Protein 2VSG (pdb70)

InterPro domains:
  IPR001812 Variant surface glycoprotein, N-terminal domain [PF00913] (21-378)
  IPR019609 Variant surface glycoprotein , C-terminal [PF10659] (412-513)

Organism: Trypanosoma brucei brucei (NCBI:txid5702)

Solvent-accessible surface area: 26767 Å² total; per-residue (Å²): 89,22,37,0,0,45,40,96,0,0,29,17,1,0,43,2,0,42,16,1,35,59,1,3,4,2,0,28,70,38,2,36,33,3,2,84,7,5,54,70,3,22,45,8,43,21,12,0,47,0,3,8,29,51,72,57,133,27,104,15,0,14,0,0,10,0,0,11,14,0,0,16,57,14,10,48,43,0,19,99,26,3,35,61,3,3,29,56,2,2,45,0,1,2,16,0,4,1,0,0,0,0,2,10,1,3,1,28,8,0,52,15,1,21,20,55,102,14,36,0,0,0,21,73,76,82,25,31,61,0,21,77,22,10,46,92,42,6,3,101,95,12,73,32,69,140,113,14,110,40,93,62,26,66,93,73,11,11,22,108,100,0,0,49,94,3,55,60,23,90,85,61,65,0,29,5,72,46,31,7,1,1,15,5,22,39,9,107,22,46,1,18,98,35,30,9,3,46,27,53,66,58,4,82,10,10,6,2,29,19,1,1,23,0,73,42,25,54,48,0,24,13,37,28,2,24,25,22,48,41,108,0,151,117,37,34,113,54,20,5,3,45,0,8,54,16,2,56,82,0,96,134,21,76,84,14,34,134,29,17,174,80,41,27,65,8,0,48,65,5,4,109,77,103,27,0,21,80,10,0,28,9,0,29,0,12,59,78,54,72,70,20,57,61,27,154,90,66,117,87,8,29,49,122,22,0,5,148,120,25,67,48,0,86,62,4,23,72,100,0,58,81,40,98,0,56,0,7,42,78,73,35,6,66,114,76,22,79,0,51,87,4,78,73,24,83,55,0,18,48,0,31,8,28,42,44,29,82,90,25,33,0,0,44,41,84,0,0,33,19,4,0,47,1,0,45,17,0,34,63,0,3,4,0,0,26,60,24,4,48,36,6,6,89,12,8,66,64,2,20,37,7,27,18,10,0,44,0,4,9,31,55,64,59,136,34,120,27,0,14,2,1,15,0,0,10,13,0,0,16,54,15,11,37,46,0,14,65,25,6,30,80,3,3,11,85,2,1,34,1,0,4,19,0,6,3,0,0,0,0,3,7,3,3,0,26,10,0,48,15,2,19,14,57,108,15,38,1,0,0,23,65,76,74,22,28,60,0,17,81,25,18,50,90,47,8,0,97,99,9,71,30,70,138,112,15,94,56,75,60,19,72,91,92,5,5,20,92,109,0,0,48,87,3,56,61,27,89,79,57,75,0,32,3,78,63,31,7,0,0,15,3,17,44,11,116,20,42,1,24,106,26,32,8,2,45,23,54,62,54,3,82,4,9,4,1,30,22,3,2,19,0,69,48,35,43,50,0,28,8,38,22,7,23,35,18,72,40,116,1,146,129,41,25,110,49,27,5,4,56,0,9,54,14,1,32,98,1,72,129,36,69,79,13,32,116,28,18,182,77,52,29,61,5,0,58,60,4,4,116,78,109,25,0,18,84,8,1,24,10,0,30,0,15,60,78,77,87,94,22,71,68,33,136,100,65,83,95,14,69,52,125,24,3,10,124,120,31,70,57,0,100,61,14,17,77,94,0,58,77,35,86,0,52,0,5,43,68,87,42,0,50,92,89,24,64,0,45,102,2,83,57,26,90,50,0,20,49,0,32,10,21,45,36,34,85

Sequence (716 aa):
THFGVKYELWQPECELTAELRKTAGVAKMKVNSDLNSFKTLELTKMKLLTFAAKFPESKEALTLRALEAALNTDLRALRDNIANGIDRAVRATAYASEAAGALFSGIQTLHDATDGTTYCLSASGQGSNGNAAMASQGCKPLALPELLTEDSYNTDVISDKGFPKISPLTNAQGQGKSGECGLFQAASGAQATNTGVQFSGGSRINLGLGAIVASAAQQPTRPDLSDFSGTARNQADTLYGKAHASITELLQLAQGPKPGQTEVETMKLLAQKTAALDSIKFQLAASTGKKTSDYKEDENLKTEYFGKTESNIEALWNKVKEEKVKGADPEDPSKESKISDLNTEEQLQRVLDYYAVATHFGVKYELWQPECELTAELRKTAGVAKMKVNSDLNSFKTLELTKMKLLTFAAKFPESKEALTLRALEAALNTDLRALRDNIANGIDRAVRATAYASEAAGALFSGIQTLHDATDGTTYCLSASGQGSNGNAAMASQGCKPLALPELLTEDSYNTDVISDKGFPKISPLTNAQGQGKSGECGLFQAASGAQATNTGVQFSGGSRINLGLGAIVASAAQQPTRPDLSDFSGTARNQADTLYGKAHASITELLQLAQGPKPGQTEVETMKLLAQKTAALDSIKFQLAASTGKKTSDYKEDENLKTEYFGKTESNIEALWNKVKEEKVKGADPEDPSKESKISDLNTEEQLQRVLDYYAVA

Structure (mmCIF, N/CA/C/O backbone):
data_2VSG
#
_entry.id   2VSG
#
_cell.length_a   55.100
_cell.length_b   98.800
_cell.length_c   172.900
_cell.angle_alpha   90.00
_cell.angle_beta   90.00
_cell.angle_gamma   90.00
#
_symmetry.space_group_name_H-M   'P 21 21 21'
#
loop_
_entity.id
_entity.type
_entity.pdbx_description
1 polymer 'VARIANT SURFACE GLYCOPROTEIN ILTAT 1.24'
2 water water
#
loop_
_atom_site.group_PDB
_atom_site.id
_atom_site.type_symbol
_atom_site.label_atom_id
_atom_site.label_alt_id
_atom_site.label_comp_id
_atom_site.label_asym_id
_atom_site.label_entity_id
_atom_site.label_seq_id
_atom_site.pdbx_PDB_ins_code
_atom_site.Cartn_x
_atom_site.Cartn_y
_atom_site.Cartn_z
_atom_site.occupancy
_atom_site.B_iso_or_equiv
_atom_site.auth_seq_id
_atom_site.auth_comp_id
_atom_site.auth_asym_id
_atom_site.auth_atom_id
_atom_site.pdbx_PDB_model_num
ATOM 1 N N . THR A 1 1 ? 20.381 42.289 69.713 1.00 55.76 1 THR A N 1
ATOM 2 C CA . THR A 1 1 ? 19.078 42.549 69.154 1.00 55.20 1 THR A CA 1
ATOM 3 C C . THR A 1 1 ? 19.466 43.280 67.860 1.00 55.54 1 THR A C 1
ATOM 4 O O . THR A 1 1 ? 20.668 43.432 67.574 1.00 55.27 1 THR A O 1
ATOM 8 N N . HIS A 1 2 ? 18.483 43.734 67.070 1.00 55.45 2 HIS A N 1
ATOM 9 C CA . HIS A 1 2 ? 18.732 44.536 65.878 1.00 55.24 2 HIS A CA 1
ATOM 10 C C . HIS A 1 2 ? 19.576 43.770 64.875 1.00 55.06 2 HIS A C 1
ATOM 11 O O . HIS A 1 2 ? 20.525 44.286 64.289 1.00 54.64 2 HIS A O 1
ATOM 18 N N . PHE A 1 3 ? 19.180 42.518 64.648 1.00 54.83 3 PHE A N 1
ATOM 19 C CA . PHE A 1 3 ? 19.943 41.596 63.822 1.00 54.15 3 PHE A CA 1
ATOM 20 C C . PHE A 1 3 ? 19.602 41.681 62.355 1.00 53.84 3 PHE A C 1
ATOM 21 O O . PHE A 1 3 ? 18.425 41.872 62.015 1.00 54.08 3 PHE A O 1
ATOM 29 N N . GLY A 1 4 ? 20.607 41.526 61.493 1.00 53.43 4 GLY A N 1
ATOM 30 C CA . GLY A 1 4 ? 20.366 41.247 60.084 1.00 52.16 4 GLY A CA 1
ATOM 31 C C . GLY A 1 4 ? 19.831 39.803 59.969 1.00 51.33 4 GLY A C 1
ATOM 32 O O . GLY A 1 4 ? 19.630 39.121 60.988 1.00 50.50 4 GLY A O 1
ATOM 33 N N . VAL A 1 5 ? 19.544 39.284 58.768 1.00 51.01 5 VAL A N 1
ATOM 34 C CA . VAL A 1 5 ? 19.089 37.904 58.614 1.00 50.44 5 VAL A CA 1
ATOM 35 C C . VAL A 1 5 ? 20.334 37.089 58.295 1.00 50.64 5 VAL A C 1
ATOM 36 O O . VAL A 1 5 ? 21.223 37.562 57.585 1.00 50.04 5 VAL A O 1
ATOM 40 N N . LYS A 1 6 ? 20.447 35.886 58.844 1.00 50.99 6 LYS A N 1
ATOM 41 C CA . LYS A 1 6 ? 21.669 35.118 58.744 1.00 51.90 6 LYS A CA 1
ATOM 42 C C . LYS A 1 6 ? 21.831 34.518 57.363 1.00 52.31 6 LYS A C 1
ATOM 43 O O . LYS A 1 6 ? 20.871 34.011 56.761 1.00 52.13 6 LYS A O 1
ATOM 49 N N . TYR A 1 7 ? 23.087 34.526 56.918 1.00 52.65 7 TYR A N 1
ATOM 50 C CA . TYR A 1 7 ? 23.525 33.963 55.656 1.00 53.01 7 TYR A CA 1
ATOM 51 C C . TYR A 1 7 ? 23.031 32.540 55.512 1.00 52.58 7 TYR A C 1
ATOM 52 O O . TYR A 1 7 ? 22.559 32.156 54.449 1.00 52.74 7 TYR A O 1
ATOM 61 N N . GLU A 1 8 ? 23.046 31.755 56.579 1.00 51.83 8 GLU A N 1
ATOM 62 C CA . GLU A 1 8 ? 22.556 30.399 56.487 1.00 51.41 8 GLU A CA 1
ATOM 63 C C . GLU A 1 8 ? 21.055 30.320 56.274 1.00 50.74 8 GLU A C 1
ATOM 64 O O . GLU A 1 8 ? 20.575 29.256 55.885 1.00 50.71 8 GLU A O 1
ATOM 70 N N . LEU A 1 9 ? 20.277 31.375 56.552 1.00 49.88 9 LEU A N 1
ATOM 71 C CA . LEU A 1 9 ? 18.878 31.340 56.134 1.00 49.17 9 LEU A CA 1
ATOM 72 C C . LEU A 1 9 ? 18.711 31.944 54.723 1.00 48.28 9 LEU A C 1
ATOM 73 O O . LEU A 1 9 ? 17.983 31.401 53.888 1.00 47.86 9 LEU A O 1
ATOM 78 N N . TRP A 1 10 ? 19.386 33.041 54.373 1.00 47.14 10 TRP A N 1
ATOM 79 C CA . TRP A 1 10 ? 19.122 33.623 53.080 1.00 46.63 10 TRP A CA 1
ATOM 80 C C . TRP A 1 10 ? 19.885 33.031 51.885 1.00 46.71 10 TRP A C 1
ATOM 81 O O . TRP A 1 10 ? 19.301 32.816 50.815 1.00 46.84 10 TRP A O 1
ATOM 92 N N . GLN A 1 11 ? 21.186 32.725 51.988 1.00 46.16 11 GLN A N 1
ATOM 93 C CA . GLN A 1 11 ? 21.956 32.214 50.863 1.00 45.09 11 GLN A CA 1
ATOM 94 C C . GLN A 1 11 ? 21.360 30.934 50.275 1.00 44.96 11 GLN A C 1
ATOM 95 O O . GLN A 1 11 ? 21.192 30.928 49.049 1.00 45.32 11 GLN A O 1
ATOM 101 N N . PRO A 1 12 ? 21.007 29.860 51.007 1.00 44.44 12 PRO A N 1
ATOM 102 C CA . PRO A 1 12 ? 20.395 28.652 50.467 1.00 44.22 12 PRO A CA 1
ATOM 103 C C . PRO A 1 12 ? 19.205 28.995 49.603 1.00 44.17 12 PRO A C 1
ATOM 104 O O . PRO A 1 12 ? 18.979 28.367 48.570 1.00 44.99 12 PRO A O 1
ATOM 108 N N . GLU A 1 13 ? 18.474 30.043 49.992 1.00 43.80 13 GLU A N 1
ATOM 109 C CA . GLU A 1 13 ? 17.319 30.497 49.240 1.00 42.91 13 GLU A CA 1
ATOM 110 C C . GLU A 1 13 ? 17.712 31.180 47.933 1.00 41.68 13 GLU A C 1
ATOM 111 O O . GLU A 1 13 ? 16.994 31.028 46.938 1.00 41.66 13 GLU A O 1
ATOM 117 N N . CYS A 1 14 ? 18.835 31.897 47.888 1.00 40.34 14 CYS A N 1
ATOM 118 C CA . CYS A 1 14 ? 19.290 32.495 46.648 1.00 39.44 14 CYS A CA 1
ATOM 119 C C . CYS A 1 14 ? 19.684 31.432 45.637 1.00 38.63 14 CYS A C 1
ATOM 120 O O . CYS A 1 14 ? 19.297 31.518 44.470 1.00 38.40 14 CYS A O 1
ATOM 123 N N . GLU A 1 15 ? 20.419 30.402 46.066 1.00 37.36 15 GLU A N 1
ATOM 124 C CA . GLU A 1 15 ? 20.794 29.310 45.188 1.00 35.89 15 GLU A CA 1
ATOM 125 C C . GLU A 1 15 ? 19.563 28.532 44.772 1.00 34.20 15 GLU A C 1
ATOM 126 O O . GLU A 1 15 ? 19.461 28.207 43.587 1.00 35.16 15 GLU A O 1
ATOM 132 N N . LEU A 1 16 ? 18.593 28.264 45.650 1.00 31.70 16 LEU A N 1
ATOM 133 C CA . LEU A 1 16 ? 17.370 27.615 45.199 1.00 29.98 16 LEU A CA 1
ATOM 134 C C . LEU A 1 16 ? 16.713 28.426 44.073 1.00 29.87 16 LEU A C 1
ATOM 135 O O . LEU A 1 16 ? 16.156 27.843 43.139 1.00 30.29 16 LEU A O 1
ATOM 140 N N . THR A 1 17 ? 16.822 29.758 44.084 1.00 29.17 17 THR A N 1
ATOM 141 C CA . THR A 1 17 ? 16.252 30.613 43.040 1.00 28.92 17 THR A CA 1
ATOM 142 C C . THR A 1 17 ? 16.877 30.352 41.653 1.00 28.81 17 THR A C 1
ATOM 143 O O . THR A 1 17 ? 16.197 30.049 40.660 1.00 27.35 17 THR A O 1
ATOM 147 N N . ALA A 1 18 ? 18.205 30.423 41.610 1.00 28.56 18 ALA A N 1
ATOM 148 C CA . ALA A 1 18 ? 18.962 30.147 40.420 1.00 28.42 18 ALA A CA 1
ATOM 149 C C . ALA A 1 18 ? 18.774 28.711 39.948 1.00 28.78 18 ALA A C 1
ATOM 150 O O . ALA A 1 18 ? 18.961 28.408 38.767 1.00 29.44 18 ALA A O 1
ATOM 152 N N . GLU A 1 19 ? 18.410 27.796 40.841 1.00 28.54 19 GLU A N 1
ATOM 153 C CA . GLU A 1 19 ? 18.187 26.432 40.420 1.00 28.34 19 GLU A CA 1
ATOM 154 C C . GLU A 1 19 ? 16.820 26.317 39.776 1.00 27.85 19 GLU A C 1
ATOM 155 O O . GLU A 1 19 ? 16.681 25.722 38.708 1.00 28.03 19 GLU A O 1
ATOM 161 N N . LEU A 1 20 ? 15.792 26.889 40.396 1.00 27.08 20 LEU A N 1
ATOM 162 C CA . LEU A 1 20 ? 14.449 26.860 39.865 1.00 26.21 20 LEU A CA 1
ATOM 163 C C . LEU A 1 20 ? 14.389 27.533 38.495 1.00 25.97 20 LEU A C 1
ATOM 164 O O . LEU A 1 20 ? 13.593 27.172 37.629 1.00 25.92 20 LEU A O 1
ATOM 169 N N . ARG A 1 21 ? 15.245 28.516 38.257 1.00 25.82 21 ARG A N 1
ATOM 170 C CA . ARG A 1 21 ? 15.301 29.210 36.988 1.00 26.01 21 ARG A CA 1
ATOM 171 C C . ARG A 1 21 ? 15.797 28.351 35.837 1.00 26.71 21 ARG A C 1
ATOM 172 O O . ARG A 1 21 ? 15.705 28.784 34.674 1.00 27.39 21 ARG A O 1
ATOM 180 N N . LYS A 1 22 ? 16.291 27.136 36.139 1.00 26.45 22 LYS A N 1
ATOM 181 C CA . LYS A 1 22 ? 16.701 26.195 35.110 1.00 25.14 22 LYS A CA 1
ATOM 182 C C . LYS A 1 22 ? 15.522 25.521 34.490 1.00 24.61 22 LYS A C 1
ATOM 183 O O . LYS A 1 22 ? 15.676 24.986 33.401 1.00 25.50 22 LYS A O 1
ATOM 189 N N . THR A 1 23 ? 14.344 25.585 35.085 1.00 24.35 23 THR A N 1
ATOM 190 C CA . THR A 1 23 ? 13.200 24.874 34.561 1.00 24.51 23 THR A CA 1
ATOM 191 C C . THR A 1 23 ? 12.923 25.228 33.111 1.00 25.28 23 THR A C 1
ATOM 192 O O . THR A 1 23 ? 12.642 24.326 32.332 1.00 26.34 23 THR A O 1
ATOM 196 N N . ALA A 1 24 ? 13.104 26.483 32.700 1.00 26.02 24 ALA A N 1
ATOM 197 C CA . ALA A 1 24 ? 12.894 26.888 31.317 1.00 26.37 24 ALA A CA 1
ATOM 198 C C . ALA A 1 24 ? 13.742 26.034 30.386 1.00 26.82 24 ALA A C 1
ATOM 199 O O . ALA A 1 24 ? 13.229 25.278 29.564 1.00 27.28 24 ALA A O 1
ATOM 201 N N . GLY A 1 25 ? 15.051 26.011 30.634 1.00 27.50 25 GLY A N 1
ATOM 202 C CA . GLY A 1 25 ? 16.013 25.321 29.779 1.00 27.16 25 GLY A CA 1
ATOM 203 C C . GLY A 1 25 ? 15.752 23.836 29.743 1.00 27.26 25 GLY A C 1
ATOM 204 O O . GLY A 1 25 ? 15.672 23.243 28.667 1.00 28.15 25 GLY A O 1
ATOM 205 N N . VAL A 1 26 ? 15.543 23.290 30.937 1.00 26.17 26 VAL A N 1
ATOM 206 C CA . VAL A 1 26 ? 15.278 21.889 31.139 1.00 25.28 26 VAL A CA 1
ATOM 207 C C . VAL A 1 26 ? 14.027 21.519 30.381 1.00 25.66 26 VAL A C 1
ATOM 208 O O . VAL A 1 26 ? 14.076 20.620 29.545 1.00 26.66 26 VAL A O 1
ATOM 212 N N . ALA A 1 27 ? 12.931 22.231 30.565 1.00 25.72 27 ALA A N 1
ATOM 213 C CA . ALA A 1 27 ? 11.677 21.874 29.923 1.00 26.81 27 ALA A CA 1
ATOM 214 C C . ALA A 1 27 ? 11.771 21.967 28.413 1.00 27.32 27 ALA A C 1
ATOM 215 O O . ALA A 1 27 ? 11.213 21.187 27.644 1.00 26.97 27 ALA A O 1
ATOM 217 N N . LYS A 1 28 ? 12.550 22.925 27.968 1.00 29.04 28 LYS A N 1
ATOM 218 C CA . LYS A 1 28 ? 12.738 23.121 26.564 1.00 30.42 28 LYS A CA 1
ATOM 219 C C . LYS A 1 28 ? 13.510 21.945 25.984 1.00 31.26 28 LYS A C 1
ATOM 220 O O . LYS A 1 28 ? 13.108 21.445 24.928 1.00 31.92 28 LYS A O 1
ATOM 226 N N . MET A 1 29 ? 14.552 21.422 26.647 1.00 31.54 29 MET A N 1
ATOM 227 C CA . MET A 1 29 ? 15.306 20.338 26.050 1.00 32.12 29 MET A CA 1
ATOM 228 C C . MET A 1 29 ? 14.503 19.053 26.037 1.00 31.27 29 MET A C 1
ATOM 229 O O . MET A 1 29 ? 14.651 18.232 25.130 1.00 31.74 29 MET A O 1
ATOM 234 N N . LYS A 1 30 ? 13.606 18.881 26.992 1.00 29.88 30 LYS A N 1
ATOM 235 C CA . LYS A 1 30 ? 12.776 17.713 26.984 1.00 28.36 30 LYS A CA 1
ATOM 236 C C . LYS A 1 30 ? 11.893 17.714 25.767 1.00 27.34 30 LYS A C 1
ATOM 237 O O . LYS A 1 30 ? 11.790 16.663 25.143 1.00 28.80 30 LYS A O 1
ATOM 243 N N . VAL A 1 31 ? 11.307 18.831 25.342 1.00 25.76 31 VAL A N 1
ATOM 244 C CA . VAL A 1 31 ? 10.443 18.783 24.160 1.00 23.54 31 VAL A CA 1
ATOM 245 C C . VAL A 1 31 ? 11.263 18.833 22.883 1.00 22.70 31 VAL A C 1
ATOM 246 O O . VAL A 1 31 ? 10.976 18.184 21.885 1.00 22.24 31 VAL A O 1
ATOM 250 N N . ASN A 1 32 ? 12.370 19.555 22.905 1.00 21.84 32 ASN A N 1
ATOM 251 C CA . ASN A 1 32 ? 13.201 19.680 21.739 1.00 21.15 32 ASN A CA 1
ATOM 252 C C . ASN A 1 32 ? 13.804 18.359 21.375 1.00 20.74 32 ASN A C 1
ATOM 253 O O . ASN A 1 32 ? 13.879 18.064 20.184 1.00 21.73 32 ASN A O 1
ATOM 258 N N . SER A 1 33 ? 14.148 17.492 22.334 1.00 19.47 33 SER A N 1
ATOM 259 C CA . SER A 1 33 ? 14.686 16.185 21.975 1.00 18.03 33 SER A CA 1
ATOM 260 C C . SER A 1 33 ? 13.696 15.350 21.184 1.00 16.78 33 SER A C 1
ATOM 261 O O . SER A 1 33 ? 14.041 14.760 20.152 1.00 16.64 33 SER A O 1
ATOM 264 N N . ASP A 1 34 ? 12.433 15.413 21.548 1.00 14.60 34 ASP A N 1
ATOM 265 C CA . ASP A 1 34 ? 11.458 14.736 20.750 1.00 14.43 34 ASP A CA 1
ATOM 266 C C . ASP A 1 34 ? 11.334 15.308 19.334 1.00 15.03 34 ASP A C 1
ATOM 267 O O . ASP A 1 34 ? 11.077 14.542 18.401 1.00 14.79 34 ASP A O 1
ATOM 272 N N . LEU A 1 35 ? 11.600 16.612 19.115 1.00 15.67 35 LEU A N 1
ATOM 273 C CA . LEU A 1 35 ? 11.410 17.221 17.799 1.00 15.77 35 LEU A CA 1
ATOM 274 C C . LEU A 1 35 ? 12.595 16.869 16.997 1.00 16.08 35 LEU A C 1
ATOM 275 O O . LEU A 1 35 ? 12.414 16.456 15.870 1.00 16.82 35 LEU A O 1
ATOM 280 N N . ASN A 1 36 ? 13.789 17.040 17.518 1.00 16.73 36 ASN A N 1
ATOM 281 C CA . ASN A 1 36 ? 14.962 16.550 16.831 1.00 18.31 36 ASN A CA 1
ATOM 282 C C . ASN A 1 36 ? 14.866 15.077 16.426 1.00 20.02 36 ASN A C 1
ATOM 283 O O . ASN A 1 36 ? 15.414 14.649 15.388 1.00 21.11 36 ASN A O 1
ATOM 288 N N . SER A 1 37 ? 14.138 14.266 17.196 1.00 20.78 37 SER A N 1
ATOM 289 C CA . SER A 1 37 ? 14.056 12.886 16.817 1.00 21.43 37 SER A CA 1
ATOM 290 C C . SER A 1 37 ? 13.159 12.846 15.602 1.00 21.29 37 SER A C 1
ATOM 291 O O . SER A 1 37 ? 13.588 12.317 14.581 1.00 21.27 37 SER A O 1
ATOM 294 N N . PHE A 1 38 ? 12.035 13.549 15.640 1.00 21.17 38 PHE A N 1
ATOM 295 C CA . PHE A 1 38 ? 11.084 13.578 14.542 1.00 22.31 38 PHE A CA 1
ATOM 296 C C . PHE A 1 38 ? 11.735 14.042 13.240 1.00 23.66 38 PHE A C 1
ATOM 297 O O . PHE A 1 38 ? 11.568 13.442 12.173 1.00 24.43 38 PHE A O 1
ATOM 305 N N . LYS A 1 39 ? 12.540 15.095 13.335 1.00 24.46 39 LYS A N 1
ATOM 306 C CA . LYS A 1 39 ? 13.316 15.588 12.225 1.00 24.29 39 LYS A CA 1
ATOM 307 C C . LYS A 1 39 ? 14.233 14.516 11.670 1.00 24.27 39 LYS A C 1
ATOM 308 O O . LYS A 1 39 ? 14.094 14.129 10.511 1.00 24.69 39 LYS A O 1
ATOM 314 N N . THR A 1 40 ? 15.132 13.964 12.454 1.00 24.25 40 THR A N 1
ATOM 315 C CA . THR A 1 40 ? 16.004 12.925 11.942 1.00 24.25 40 THR A CA 1
ATOM 316 C C . THR A 1 40 ? 15.264 11.721 11.370 1.00 23.67 40 THR A C 1
ATOM 317 O O . THR A 1 40 ? 15.668 11.170 10.351 1.00 24.48 40 THR A O 1
ATOM 321 N N . LEU A 1 41 ? 14.114 11.339 11.897 1.00 23.00 41 LEU A N 1
ATOM 322 C CA . LEU A 1 41 ? 13.481 10.138 11.419 1.00 22.41 41 LEU A CA 1
ATOM 323 C C . LEU A 1 41 ? 12.728 10.381 10.137 1.00 21.81 41 LEU A C 1
ATOM 324 O O . LEU A 1 41 ? 12.598 9.464 9.320 1.00 22.78 41 LEU A O 1
ATOM 329 N N . GLU A 1 42 ? 12.256 11.603 9.922 1.00 20.41 42 GLU A N 1
ATOM 330 C CA . GLU A 1 42 ? 11.517 11.898 8.708 1.00 18.82 42 GLU A CA 1
ATOM 331 C C . GLU A 1 42 ? 12.453 11.940 7.510 1.00 18.46 42 GLU A C 1
ATOM 332 O O . GLU A 1 42 ? 12.092 11.468 6.427 1.00 17.27 42 GLU A O 1
ATOM 338 N N . LEU A 1 43 ? 13.678 12.429 7.702 1.00 18.04 43 LEU A N 1
ATOM 339 C CA . LEU A 1 43 ? 14.627 12.359 6.640 1.00 19.51 43 LEU A CA 1
ATOM 340 C C . LEU A 1 43 ? 14.813 10.899 6.304 1.00 20.41 43 LEU A C 1
ATOM 341 O O . LEU A 1 43 ? 14.548 10.508 5.174 1.00 21.40 43 LEU A O 1
ATOM 346 N N . THR A 1 44 ? 15.179 10.065 7.276 1.00 21.64 44 THR A N 1
ATOM 347 C CA . THR A 1 44 ? 15.334 8.629 7.085 1.00 21.24 44 THR A CA 1
ATOM 348 C C . THR A 1 44 ? 14.113 7.929 6.473 1.00 21.41 44 THR A C 1
ATOM 349 O O . THR A 1 44 ? 14.299 6.989 5.702 1.00 21.01 44 THR A O 1
ATOM 353 N N . LYS A 1 45 ? 12.872 8.333 6.720 1.00 21.63 45 LYS A N 1
ATOM 354 C CA . LYS A 1 45 ? 11.737 7.692 6.065 1.00 23.47 45 LYS A CA 1
ATOM 355 C C . LYS A 1 45 ? 11.715 8.025 4.569 1.00 25.05 45 LYS A C 1
ATOM 356 O O . LYS A 1 45 ? 11.315 7.196 3.749 1.00 26.31 45 LYS A O 1
ATOM 362 N N . MET A 1 46 ? 12.111 9.249 4.193 1.00 26.10 46 MET A N 1
ATOM 363 C CA . MET A 1 46 ? 12.291 9.643 2.813 1.00 25.86 46 MET A CA 1
ATOM 364 C C . MET A 1 46 ? 13.350 8.731 2.235 1.00 25.52 46 MET A C 1
ATOM 365 O O . MET A 1 46 ? 13.099 8.035 1.255 1.00 26.48 46 MET A O 1
ATOM 370 N N . LYS A 1 47 ? 14.506 8.614 2.868 1.00 24.16 47 LYS A N 1
ATOM 371 C CA . LYS A 1 47 ? 15.536 7.770 2.307 1.00 24.57 47 LYS A CA 1
ATOM 372 C C . LYS A 1 47 ? 15.134 6.306 2.127 1.00 25.84 47 LYS A C 1
ATOM 373 O O . LYS A 1 47 ? 15.705 5.632 1.270 1.00 26.56 47 LYS A O 1
ATOM 379 N N . LEU A 1 48 ? 14.157 5.784 2.892 1.00 27.05 48 LEU A N 1
ATOM 380 C CA . LEU A 1 48 ? 13.765 4.385 2.757 1.00 27.76 48 LEU A CA 1
ATOM 381 C C . LEU A 1 48 ? 12.976 4.349 1.488 1.00 27.71 48 LEU A C 1
ATOM 382 O O . LEU A 1 48 ? 13.323 3.626 0.549 1.00 28.46 48 LEU A O 1
ATOM 387 N N . LEU A 1 49 ? 11.988 5.246 1.461 1.00 26.54 49 LEU A N 1
ATOM 388 C CA . LEU A 1 49 ? 11.021 5.303 0.395 1.00 25.70 49 LEU A CA 1
ATOM 389 C C . LEU A 1 49 ? 11.534 5.409 -1.035 1.00 25.20 49 LEU A C 1
ATOM 390 O O . LEU A 1 49 ? 10.849 4.949 -1.952 1.00 24.19 49 LEU A O 1
ATOM 395 N N . THR A 1 50 ? 12.733 5.934 -1.283 1.00 24.82 50 THR A N 1
ATOM 396 C CA . THR A 1 50 ? 13.184 6.105 -2.636 1.00 24.97 50 THR A CA 1
ATOM 397 C C . THR A 1 50 ? 13.525 4.756 -3.286 1.00 26.12 50 THR A C 1
ATOM 398 O O . THR A 1 50 ? 13.065 4.484 -4.412 1.00 25.65 50 THR A O 1
ATOM 402 N N . PHE A 1 51 ? 14.209 3.846 -2.560 1.00 26.80 51 PHE A N 1
ATOM 403 C CA . PHE A 1 51 ? 14.522 2.521 -3.088 1.00 27.05 51 PHE A CA 1
ATOM 404 C C . PHE A 1 51 ? 13.244 1.763 -3.341 1.00 26.60 51 PHE A C 1
ATOM 405 O O . PHE A 1 51 ? 13.085 1.065 -4.332 1.00 27.14 51 PHE A O 1
ATOM 413 N N . ALA A 1 52 ? 12.280 1.904 -2.469 1.00 26.23 52 ALA A N 1
ATOM 414 C CA . ALA A 1 52 ? 11.042 1.181 -2.640 1.00 25.98 52 ALA A CA 1
ATOM 415 C C . ALA A 1 52 ? 10.260 1.799 -3.765 1.00 25.38 52 ALA A C 1
ATOM 416 O O . ALA A 1 52 ? 9.374 1.166 -4.303 1.00 25.28 52 ALA A O 1
ATOM 418 N N . ALA A 1 53 ? 10.498 3.060 -4.078 1.00 25.89 53 ALA A N 1
ATOM 419 C CA . ALA A 1 53 ? 9.794 3.700 -5.172 1.00 26.31 53 ALA A CA 1
ATOM 420 C C . ALA A 1 53 ? 10.332 3.179 -6.508 1.00 26.39 53 ALA A C 1
ATOM 421 O O . ALA A 1 53 ? 9.592 2.976 -7.473 1.00 26.12 53 ALA A O 1
ATOM 423 N N . LYS A 1 54 ? 11.651 2.995 -6.539 1.00 25.99 54 LYS A N 1
ATOM 424 C CA . LYS A 1 54 ? 12.335 2.484 -7.695 1.00 26.63 54 LYS A CA 1
ATOM 425 C C . LYS A 1 54 ? 11.933 1.048 -7.999 1.00 27.30 54 LYS A C 1
ATOM 426 O O . LYS A 1 54 ? 11.403 0.761 -9.067 1.00 29.10 54 LYS A O 1
ATOM 432 N N . PHE A 1 55 ? 12.155 0.105 -7.097 1.00 27.31 55 PHE A N 1
ATOM 433 C CA . PHE A 1 55 ? 11.795 -1.279 -7.313 1.00 26.68 55 PHE A CA 1
ATOM 434 C C . PHE A 1 55 ? 10.551 -1.635 -6.503 1.00 26.59 55 PHE A C 1
ATOM 435 O O . PHE A 1 55 ? 10.642 -2.542 -5.674 1.00 26.40 55 PHE A O 1
ATOM 443 N N . PRO A 1 56 ? 9.344 -1.106 -6.736 1.00 27.09 56 PRO A N 1
ATOM 444 C CA . PRO A 1 56 ? 8.148 -1.373 -5.940 1.00 28.30 56 PRO A CA 1
ATOM 445 C C . PRO A 1 56 ? 7.631 -2.783 -5.787 1.00 30.39 56 PRO A C 1
ATOM 446 O O . PRO A 1 56 ? 6.488 -2.956 -5.347 1.00 30.62 56 PRO A O 1
ATOM 450 N N . GLU A 1 57 ? 8.408 -3.798 -6.143 1.00 32.71 57 GLU A N 1
ATOM 451 C CA . GLU A 1 57 ? 7.941 -5.157 -6.028 1.00 35.21 57 GLU A CA 1
ATOM 452 C C . GLU A 1 57 ? 9.051 -6.071 -5.552 1.00 35.76 57 GLU A C 1
ATOM 453 O O . GLU A 1 57 ? 8.909 -7.292 -5.633 1.00 36.84 57 GLU A O 1
ATOM 459 N N . SER A 1 58 ? 10.193 -5.542 -5.103 1.00 35.79 58 SER A N 1
ATOM 460 C CA . SER A 1 58 ? 11.230 -6.430 -4.628 1.00 36.12 58 SER A CA 1
ATOM 461 C C . SER A 1 58 ? 10.866 -7.026 -3.280 1.00 36.97 58 SER A C 1
ATOM 462 O O . SER A 1 58 ? 9.857 -6.632 -2.689 1.00 37.76 58 SER A O 1
ATOM 465 N N . LYS A 1 59 ? 11.651 -7.976 -2.747 1.00 37.97 59 LYS A N 1
ATOM 466 C CA . LYS A 1 59 ? 11.419 -8.392 -1.373 1.00 38.52 59 LYS A CA 1
ATOM 467 C C . LYS A 1 59 ? 11.850 -7.199 -0.549 1.00 37.97 59 LYS A C 1
ATOM 468 O O . LYS A 1 59 ? 11.171 -6.869 0.399 1.00 38.62 59 LYS A O 1
ATOM 474 N N . GLU A 1 60 ? 12.915 -6.499 -0.952 1.00 37.28 60 GLU A N 1
ATOM 475 C CA . GLU A 1 60 ? 13.365 -5.302 -0.282 1.00 37.57 60 GLU A CA 1
ATOM 476 C C . GLU A 1 60 ? 12.312 -4.221 -0.136 1.00 37.43 60 GLU A C 1
ATOM 477 O O . GLU A 1 60 ? 12.131 -3.690 0.956 1.00 37.56 60 GLU A O 1
ATOM 483 N N . ALA A 1 61 ? 11.596 -3.857 -1.196 1.00 36.76 61 ALA A N 1
ATOM 484 C CA . ALA A 1 61 ? 10.563 -2.846 -1.105 1.00 35.76 61 ALA A CA 1
ATOM 485 C C . ALA A 1 61 ? 9.524 -3.237 -0.069 1.00 35.20 61 ALA A C 1
ATOM 486 O O . ALA A 1 61 ? 8.988 -2.359 0.601 1.00 35.60 61 ALA A O 1
ATOM 488 N N . LEU A 1 62 ? 9.285 -4.541 0.105 1.00 34.97 62 LEU A N 1
ATOM 489 C CA . LEU A 1 62 ? 8.378 -5.060 1.127 1.00 34.29 62 LEU A CA 1
ATOM 490 C C . LEU A 1 62 ? 8.984 -4.816 2.519 1.00 33.49 62 LEU A C 1
ATOM 491 O O . LEU A 1 62 ? 8.356 -4.195 3.378 1.00 32.82 62 LEU A O 1
ATOM 496 N N . THR A 1 63 ? 10.234 -5.244 2.722 1.00 32.96 63 THR A N 1
ATOM 497 C CA . THR A 1 63 ? 11.009 -5.034 3.924 1.00 33.28 63 THR A CA 1
ATOM 498 C C . THR A 1 63 ? 11.045 -3.568 4.349 1.00 33.25 63 THR A C 1
ATOM 499 O O . THR A 1 63 ? 10.795 -3.245 5.520 1.00 34.40 63 THR A O 1
ATOM 503 N N . LEU A 1 64 ? 11.325 -2.657 3.410 1.00 32.56 64 LEU A N 1
ATOM 504 C CA . LEU A 1 64 ? 11.430 -1.223 3.676 1.00 30.79 64 LEU A CA 1
ATOM 505 C C . LEU A 1 64 ? 10.048 -0.635 3.898 1.00 30.61 64 LEU A C 1
ATOM 506 O O . LEU A 1 64 ? 9.878 0.235 4.751 1.00 30.63 64 LEU A O 1
ATOM 511 N N . ARG A 1 65 ? 9.010 -1.115 3.229 1.00 30.69 65 ARG A N 1
ATOM 512 C CA . ARG A 1 65 ? 7.681 -0.593 3.496 1.00 30.75 65 ARG A CA 1
ATOM 513 C C . ARG A 1 65 ? 7.276 -0.917 4.915 1.00 30.46 65 ARG A C 1
ATOM 514 O O . ARG A 1 65 ? 6.736 -0.050 5.606 1.00 31.45 65 ARG A O 1
ATOM 522 N N . ALA A 1 66 ? 7.568 -2.146 5.345 1.00 29.77 66 ALA A N 1
ATOM 523 C CA . ALA A 1 66 ? 7.361 -2.581 6.703 1.00 28.42 66 ALA A CA 1
ATOM 524 C C . ALA A 1 66 ? 8.139 -1.704 7.666 1.00 28.03 66 ALA A C 1
ATOM 525 O O . ALA A 1 66 ? 7.553 -1.122 8.584 1.00 28.02 66 ALA A O 1
ATOM 527 N N . LEU A 1 67 ? 9.443 -1.560 7.472 1.00 27.21 67 LEU A N 1
ATOM 528 C CA . LEU A 1 67 ? 10.230 -0.642 8.270 1.00 27.63 67 LEU A CA 1
ATOM 529 C C . LEU A 1 67 ? 9.648 0.780 8.341 1.00 28.35 67 LEU A C 1
ATOM 530 O O . LEU A 1 67 ? 9.663 1.418 9.394 1.00 29.49 67 LEU A O 1
ATOM 535 N N . GLU A 1 68 ? 9.029 1.324 7.297 1.00 28.74 68 GLU A N 1
ATOM 536 C CA . GLU A 1 68 ? 8.464 2.654 7.375 1.00 28.43 68 GLU A CA 1
ATOM 537 C C . GLU A 1 68 ? 7.176 2.599 8.203 1.00 28.52 68 GLU A C 1
ATOM 538 O O . GLU A 1 68 ? 6.827 3.575 8.868 1.00 29.03 68 GLU A O 1
ATOM 544 N N . ALA A 1 69 ? 6.462 1.471 8.266 1.00 27.79 69 ALA A N 1
ATOM 545 C CA . ALA A 1 69 ? 5.251 1.381 9.069 1.00 27.67 69 ALA A CA 1
ATOM 546 C C . ALA A 1 69 ? 5.566 1.290 10.572 1.00 27.81 69 ALA A C 1
ATOM 547 O O . ALA A 1 69 ? 4.804 1.737 11.449 1.00 27.97 69 ALA A O 1
ATOM 549 N N . ALA A 1 70 ? 6.698 0.685 10.905 1.00 27.18 70 ALA A N 1
ATOM 550 C CA . ALA A 1 70 ? 7.186 0.701 12.261 1.00 26.61 70 ALA A CA 1
ATOM 551 C C . ALA A 1 70 ? 7.529 2.162 12.533 1.00 26.52 70 ALA A C 1
ATOM 552 O O . ALA A 1 70 ? 6.925 2.780 13.399 1.00 27.66 70 ALA A O 1
ATOM 554 N N . LEU A 1 71 ? 8.339 2.802 11.674 1.00 25.50 71 LEU A N 1
ATOM 555 C CA . LEU A 1 71 ? 8.792 4.188 11.837 1.00 23.46 71 LEU A CA 1
ATOM 556 C C . LEU A 1 71 ? 7.652 5.190 11.876 1.00 22.02 71 LEU A C 1
ATOM 557 O O . LEU A 1 71 ? 7.721 6.242 12.506 1.00 22.12 71 LEU A O 1
ATOM 562 N N . ASN A 1 72 ? 6.545 4.863 11.266 1.00 20.93 72 ASN A N 1
ATOM 563 C CA . ASN A 1 72 ? 5.430 5.767 11.279 1.00 20.25 72 ASN A CA 1
ATOM 564 C C . ASN A 1 72 ? 4.699 5.756 12.575 1.00 19.61 72 ASN A C 1
ATOM 565 O O . ASN A 1 72 ? 4.144 6.815 12.880 1.00 20.40 72 ASN A O 1
ATOM 570 N N . THR A 1 73 ? 4.622 4.617 13.307 1.00 18.50 73 THR A N 1
ATOM 571 C CA . THR A 1 73 ? 3.946 4.621 14.605 1.00 16.73 73 THR A CA 1
ATOM 572 C C . THR A 1 73 ? 4.838 5.419 15.547 1.00 15.31 73 THR A C 1
ATOM 573 O O . THR A 1 73 ? 4.338 6.325 16.209 1.00 14.65 73 THR A O 1
ATOM 577 N N . ASP A 1 74 ? 6.151 5.204 15.492 1.00 13.72 74 ASP A N 1
ATOM 578 C CA . ASP A 1 74 ? 7.095 6.038 16.187 1.00 15.14 74 ASP A CA 1
ATOM 579 C C . ASP A 1 74 ? 6.889 7.537 16.024 1.00 16.75 74 ASP A C 1
ATOM 580 O O . ASP A 1 74 ? 6.761 8.234 17.025 1.00 17.53 74 ASP A O 1
ATOM 585 N N . LEU A 1 75 ? 6.848 8.104 14.814 1.00 17.95 75 LEU A N 1
ATOM 586 C CA . LEU A 1 75 ? 6.565 9.520 14.651 1.00 17.71 75 LEU A CA 1
ATOM 587 C C . LEU A 1 75 ? 5.206 9.869 15.241 1.00 18.29 75 LEU A C 1
ATOM 588 O O . LEU A 1 75 ? 5.076 10.969 15.776 1.00 19.33 75 LEU A O 1
ATOM 593 N N . ARG A 1 76 ? 4.193 8.999 15.255 1.00 18.46 76 ARG A N 1
ATOM 594 C CA . ARG A 1 76 ? 2.920 9.397 15.842 1.00 20.00 76 ARG A CA 1
ATOM 595 C C . ARG A 1 76 ? 3.098 9.462 17.379 1.00 20.32 76 ARG A C 1
ATOM 596 O O . ARG A 1 76 ? 2.590 10.360 18.064 1.00 19.87 76 ARG A O 1
ATOM 604 N N . ALA A 1 77 ? 3.937 8.570 17.919 1.00 19.85 77 ALA A N 1
ATOM 605 C CA . ALA A 1 77 ? 4.255 8.485 19.334 1.00 19.56 77 ALA A CA 1
ATOM 606 C C . ALA A 1 77 ? 5.008 9.727 19.756 1.00 19.57 77 ALA A C 1
ATOM 607 O O . ALA A 1 77 ? 4.733 10.290 20.825 1.00 21.08 77 ALA A O 1
ATOM 609 N N . LEU A 1 78 ? 5.952 10.143 18.925 1.00 18.33 78 LEU A N 1
ATOM 610 C CA . LEU A 1 78 ? 6.724 11.344 19.101 1.00 17.43 78 LEU A CA 1
ATOM 611 C C . LEU A 1 78 ? 5.762 12.530 19.059 1.00 17.50 78 LEU A C 1
ATOM 612 O O . LEU A 1 78 ? 5.859 13.456 19.849 1.00 17.63 78 LEU A O 1
ATOM 617 N N . ARG A 1 79 ? 4.713 12.522 18.257 1.00 17.92 79 ARG A N 1
ATOM 618 C CA . ARG A 1 79 ? 3.827 13.663 18.217 1.00 18.36 79 ARG A CA 1
ATOM 619 C C . ARG A 1 79 ? 2.978 13.741 19.458 1.00 19.14 79 ARG A C 1
ATOM 620 O O . ARG A 1 79 ? 2.585 14.825 19.902 1.00 19.99 79 ARG A O 1
ATOM 628 N N . ASP A 1 80 ? 2.660 12.577 20.013 1.00 20.28 80 ASP A N 1
ATOM 629 C CA . ASP A 1 80 ? 1.898 12.480 21.239 1.00 19.53 80 ASP A CA 1
ATOM 630 C C . ASP A 1 80 ? 2.762 13.033 22.357 1.00 18.86 80 ASP A C 1
ATOM 631 O O . ASP A 1 80 ? 2.327 13.896 23.123 1.00 18.65 80 ASP A O 1
ATOM 636 N N . ASN A 1 81 ? 4.042 12.666 22.367 1.00 17.60 81 ASN A N 1
ATOM 637 C CA . ASN A 1 81 ? 4.905 13.065 23.438 1.00 17.83 81 ASN A CA 1
ATOM 638 C C . ASN A 1 81 ? 5.240 14.530 23.430 1.00 18.63 81 ASN A C 1
ATOM 639 O O . ASN A 1 81 ? 5.346 15.121 24.498 1.00 20.13 81 ASN A O 1
ATOM 644 N N . ILE A 1 82 ? 5.377 15.166 22.271 1.00 18.89 82 ILE A N 1
ATOM 645 C CA . ILE A 1 82 ? 5.636 16.597 22.161 1.00 17.86 82 ILE A CA 1
ATOM 646 C C . ILE A 1 82 ? 4.432 17.317 22.706 1.00 17.30 82 ILE A C 1
ATOM 647 O O . ILE A 1 82 ? 4.602 18.214 23.520 1.00 16.58 82 ILE A O 1
ATOM 652 N N . ALA A 1 83 ? 3.223 16.908 22.347 1.00 17.42 83 ALA A N 1
ATOM 653 C CA . ALA A 1 83 ? 2.036 17.614 22.798 1.00 19.46 83 ALA A CA 1
ATOM 654 C C . ALA A 1 83 ? 1.937 17.585 24.324 1.00 21.37 83 ALA A C 1
ATOM 655 O O . ALA A 1 83 ? 1.610 18.561 25.025 1.00 21.47 83 ALA A O 1
ATOM 657 N N . ASN A 1 84 ? 2.349 16.432 24.834 1.00 23.31 84 ASN A N 1
ATOM 658 C CA . ASN A 1 84 ? 2.310 16.153 26.244 1.00 24.10 84 ASN A CA 1
ATOM 659 C C . ASN A 1 84 ? 3.462 16.873 26.932 1.00 23.51 84 ASN A C 1
ATOM 660 O O . ASN A 1 84 ? 3.368 17.256 28.089 1.00 23.92 84 ASN A O 1
ATOM 665 N N . GLY A 1 85 ? 4.548 17.100 26.234 1.00 22.83 85 GLY A N 1
ATOM 666 C CA . GLY A 1 85 ? 5.667 17.811 26.763 1.00 23.48 85 GLY A CA 1
ATOM 667 C C . GLY A 1 85 ? 5.276 19.264 26.892 1.00 24.73 85 GLY A C 1
ATOM 668 O O . GLY A 1 85 ? 5.483 19.818 27.965 1.00 25.16 85 GLY A O 1
ATOM 669 N N . ILE A 1 86 ? 4.653 19.887 25.872 1.00 25.40 86 ILE A N 1
ATOM 670 C CA . ILE A 1 86 ? 4.289 21.300 25.931 1.00 25.09 86 ILE A CA 1
ATOM 671 C C . ILE A 1 86 ? 3.557 21.588 27.227 1.00 24.29 86 ILE A C 1
ATOM 672 O O . ILE A 1 86 ? 4.011 22.432 28.004 1.00 24.50 86 ILE A O 1
ATOM 677 N N . ASP A 1 87 ? 2.523 20.790 27.513 1.00 23.08 87 ASP A N 1
ATOM 678 C CA . ASP A 1 87 ? 1.747 20.975 28.718 1.00 22.22 87 ASP A CA 1
ATOM 679 C C . ASP A 1 87 ? 2.587 20.838 30.002 1.00 21.27 87 ASP A C 1
ATOM 680 O O . ASP A 1 87 ? 2.529 21.702 30.870 1.00 20.64 87 ASP A O 1
ATOM 685 N N . ARG A 1 88 ? 3.392 19.804 30.149 1.00 20.18 88 ARG A N 1
ATOM 686 C CA . ARG A 1 88 ? 4.229 19.679 31.311 1.00 20.03 88 ARG A CA 1
ATOM 687 C C . ARG A 1 88 ? 5.287 20.777 31.347 1.00 20.36 88 ARG A C 1
ATOM 688 O O . ARG A 1 88 ? 5.719 21.184 32.436 1.00 21.53 88 ARG A O 1
ATOM 696 N N . ALA A 1 89 ? 5.739 21.300 30.206 1.00 20.17 89 ALA A N 1
ATOM 697 C CA . ALA A 1 89 ? 6.880 22.209 30.176 1.00 20.12 89 ALA A CA 1
ATOM 698 C C . ALA A 1 89 ? 6.464 23.595 30.612 1.00 20.05 89 ALA A C 1
ATOM 699 O O . ALA A 1 89 ? 7.209 24.339 31.255 1.00 19.97 89 ALA A O 1
ATOM 701 N N . VAL A 1 90 ? 5.226 23.931 30.319 1.00 20.32 90 VAL A N 1
ATOM 702 C CA . VAL A 1 90 ? 4.736 25.235 30.645 1.00 21.28 90 VAL A CA 1
ATOM 703 C C . VAL A 1 90 ? 4.275 25.272 32.097 1.00 21.91 90 VAL A C 1
ATOM 704 O O . VAL A 1 90 ? 4.770 26.145 32.817 1.00 23.70 90 VAL A O 1
ATOM 708 N N . ARG A 1 91 ? 3.420 24.361 32.597 1.00 21.14 91 ARG A N 1
ATOM 709 C CA . ARG A 1 91 ? 3.095 24.298 34.024 1.00 19.82 91 ARG A CA 1
ATOM 710 C C . ARG A 1 91 ? 4.333 24.245 34.918 1.00 19.82 91 ARG A C 1
ATOM 711 O O . ARG A 1 91 ? 4.397 25.021 35.870 1.00 20.76 91 ARG A O 1
ATOM 719 N N . ALA A 1 92 ? 5.358 23.430 34.655 1.00 19.27 92 ALA A N 1
ATOM 720 C CA . ALA A 1 92 ? 6.524 23.441 35.531 1.00 19.47 92 ALA A CA 1
ATOM 721 C C . ALA A 1 92 ? 7.258 24.753 35.433 1.00 20.32 92 ALA A C 1
ATOM 722 O O . ALA A 1 92 ? 7.758 25.177 36.472 1.00 21.43 92 ALA A O 1
ATOM 724 N N . THR A 1 93 ? 7.374 25.429 34.262 1.00 20.52 93 THR A N 1
ATOM 725 C CA . THR A 1 93 ? 7.973 26.771 34.249 1.00 19.42 93 THR A CA 1
ATOM 726 C C . THR A 1 93 ? 7.073 27.779 35.011 1.00 18.73 93 THR A C 1
ATOM 727 O O . THR A 1 93 ? 7.562 28.604 35.799 1.00 17.57 93 THR A O 1
ATOM 731 N N . ALA A 1 94 ? 5.742 27.676 34.897 1.00 17.44 94 ALA A N 1
ATOM 732 C CA . ALA A 1 94 ? 4.856 28.565 35.622 1.00 17.35 94 ALA A CA 1
ATOM 733 C C . ALA A 1 94 ? 5.128 28.444 37.134 1.00 18.11 94 ALA A C 1
ATOM 734 O O . ALA A 1 94 ? 5.662 29.380 37.742 1.00 19.15 94 ALA A O 1
ATOM 736 N N . TYR A 1 95 ? 4.919 27.263 37.747 1.00 17.58 95 TYR A N 1
ATOM 737 C CA . TYR A 1 95 ? 5.222 27.052 39.153 1.00 16.20 95 TYR A CA 1
ATOM 738 C C . TYR A 1 95 ? 6.663 27.316 39.519 1.00 16.16 95 TYR A C 1
ATOM 739 O O . TYR A 1 95 ? 6.885 28.149 40.403 1.00 17.64 95 TYR A O 1
ATOM 748 N N . ALA A 1 96 ? 7.670 26.712 38.897 1.00 14.88 96 ALA A N 1
ATOM 749 C CA . ALA A 1 96 ? 9.012 26.988 39.352 1.00 14.36 96 ALA A CA 1
ATOM 750 C C . ALA A 1 96 ? 9.367 28.469 39.242 1.00 14.85 96 ALA A C 1
ATOM 751 O O . ALA A 1 96 ? 10.311 28.933 39.877 1.00 16.26 96 ALA A O 1
ATOM 753 N N . SER A 1 97 ? 8.616 29.295 38.507 1.00 15.53 97 SER A N 1
ATOM 754 C CA . SER A 1 97 ? 8.969 30.700 38.361 1.00 15.10 97 SER A CA 1
ATOM 755 C C . SER A 1 97 ? 8.250 31.605 39.341 1.00 14.41 97 SER A C 1
ATOM 756 O O . SER A 1 97 ? 8.891 32.530 39.819 1.00 14.51 97 SER A O 1
ATOM 759 N N . GLU A 1 98 ? 6.955 31.432 39.621 1.00 14.25 98 GLU A N 1
ATOM 760 C CA . GLU A 1 98 ? 6.318 32.067 40.757 1.00 14.54 98 GLU A CA 1
ATOM 761 C C . GLU A 1 98 ? 7.216 31.852 42.008 1.00 15.64 98 GLU A C 1
ATOM 762 O O . GLU A 1 98 ? 7.570 32.776 42.730 1.00 16.21 98 GLU A O 1
ATOM 768 N N . ALA A 1 99 ? 7.747 30.648 42.230 1.00 16.98 99 ALA A N 1
ATOM 769 C CA . ALA A 1 99 ? 8.651 30.389 43.342 1.00 17.72 99 ALA A CA 1
ATOM 770 C C . ALA A 1 99 ? 9.947 31.167 43.235 1.00 17.89 99 ALA A C 1
ATOM 771 O O . ALA A 1 99 ? 10.358 31.783 44.198 1.00 18.94 99 ALA A O 1
ATOM 773 N N . ALA A 1 100 ? 10.644 31.201 42.111 1.00 19.11 100 ALA A N 1
ATOM 774 C CA . ALA A 1 100 ? 11.885 31.974 42.011 1.00 19.11 100 ALA A CA 1
ATOM 775 C C . ALA A 1 100 ? 11.620 33.460 42.150 1.00 19.16 100 ALA A C 1
ATOM 776 O O . ALA A 1 100 ? 12.395 34.171 42.758 1.00 19.97 100 ALA A O 1
ATOM 778 N N . GLY A 1 101 ? 10.515 33.947 41.615 1.00 19.14 101 GLY A N 1
ATOM 779 C CA . GLY A 1 101 ? 10.149 35.337 41.699 1.00 19.72 101 GLY A CA 1
ATOM 780 C C . GLY A 1 101 ? 9.885 35.724 43.143 1.00 19.97 101 GLY A C 1
ATOM 781 O O . GLY A 1 101 ? 10.405 36.731 43.626 1.00 20.18 101 GLY A O 1
ATOM 782 N N . ALA A 1 102 ? 9.098 34.915 43.845 1.00 19.52 102 ALA A N 1
ATOM 783 C CA . ALA A 1 102 ? 8.802 35.157 45.240 1.00 19.65 102 ALA A CA 1
ATOM 78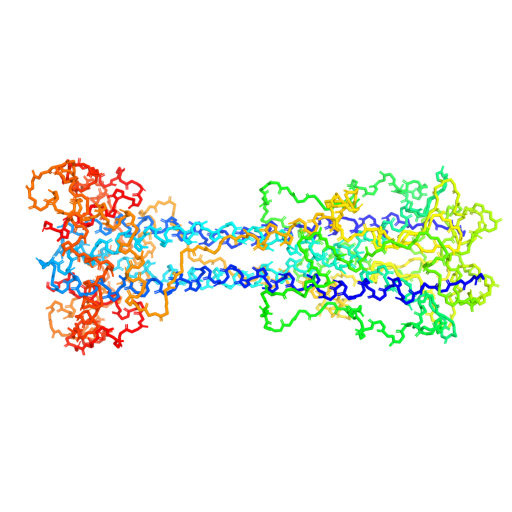4 C C . ALA A 1 102 ? 10.063 35.069 46.107 1.00 19.82 102 ALA A C 1
ATOM 785 O O . ALA A 1 102 ? 10.241 35.856 47.037 1.00 20.44 102 ALA A O 1
ATOM 787 N N . LEU A 1 103 ? 11.022 34.222 45.771 1.00 19.89 103 LEU A N 1
ATOM 788 C CA . LEU A 1 103 ? 12.167 34.077 46.609 1.00 20.62 103 LEU A CA 1
ATOM 789 C C . LEU A 1 103 ? 13.007 35.291 46.429 1.00 21.06 103 LEU A C 1
ATOM 790 O O . LEU A 1 103 ? 13.277 35.955 47.418 1.00 22.54 103 LEU A O 1
ATOM 795 N N . PHE A 1 104 ? 13.367 35.668 45.216 1.00 21.75 104 PHE A N 1
ATOM 796 C CA . PHE A 1 104 ? 14.196 36.837 45.019 1.00 21.75 104 PHE A CA 1
ATOM 797 C C . PHE A 1 104 ? 13.522 38.101 45.534 1.00 21.66 104 PHE A C 1
ATOM 798 O O . PHE A 1 104 ? 14.209 38.961 46.066 1.00 21.59 104 PHE A O 1
ATOM 806 N N . SER A 1 105 ? 12.208 38.223 45.397 1.00 21.55 105 SER A N 1
ATOM 807 C CA . SER A 1 105 ? 11.420 39.315 45.934 1.00 22.30 105 SER A CA 1
ATOM 808 C C . SER A 1 105 ? 11.681 39.616 47.414 1.00 23.17 105 SER A C 1
ATOM 809 O O . SER A 1 105 ? 12.139 40.715 47.777 1.00 23.64 105 SER A O 1
ATOM 812 N N . GLY A 1 106 ? 11.390 38.636 48.285 1.00 23.10 106 GLY A N 1
ATOM 813 C CA . GLY A 1 106 ? 11.587 38.760 49.704 1.00 21.85 106 GLY A CA 1
ATOM 814 C C . GLY A 1 106 ? 13.024 39.132 49.957 1.00 21.59 106 GLY A C 1
ATOM 815 O O . GLY A 1 106 ? 13.284 40.145 50.580 1.00 21.78 106 GLY A O 1
ATOM 816 N N . ILE A 1 107 ? 14.006 38.478 49.373 1.00 22.22 107 ILE A N 1
ATOM 817 C CA . ILE A 1 107 ? 15.359 38.808 49.767 1.00 23.18 107 ILE A CA 1
ATOM 818 C C . ILE A 1 107 ? 15.744 40.170 49.238 1.00 25.01 107 ILE A C 1
ATOM 819 O O . ILE A 1 107 ? 16.538 40.866 49.879 1.00 26.07 107 ILE A O 1
ATOM 824 N N . GLN A 1 108 ? 15.112 40.634 48.159 1.00 26.59 108 GLN A N 1
ATOM 825 C CA . GLN A 1 108 ? 15.369 41.961 47.616 1.00 27.80 108 GLN A CA 1
ATOM 826 C C . GLN A 1 108 ? 15.032 43.024 48.647 1.00 28.33 108 GLN A C 1
ATOM 827 O O . GLN A 1 108 ? 15.777 44.004 48.780 1.00 28.32 108 GLN A O 1
ATOM 833 N N . THR A 1 109 ? 13.900 42.806 49.335 1.00 28.36 109 THR A N 1
ATOM 834 C CA . THR A 1 109 ? 13.427 43.606 50.447 1.00 28.01 109 THR A CA 1
ATOM 835 C C . THR A 1 109 ? 14.495 43.703 51.537 1.00 28.43 109 THR A C 1
ATOM 836 O O . THR A 1 109 ? 14.876 44.810 51.913 1.00 29.20 109 THR A O 1
ATOM 840 N N . LEU A 1 110 ? 15.085 42.607 52.008 1.00 28.30 110 LEU A N 1
ATOM 841 C CA . LEU A 1 110 ? 16.117 42.694 53.026 1.00 28.83 110 LEU A CA 1
ATOM 842 C C . LEU A 1 110 ? 17.302 43.503 52.500 1.00 29.85 110 LEU A C 1
ATOM 843 O O . LEU A 1 110 ? 17.889 44.343 53.184 1.00 30.00 110 LEU A O 1
ATOM 848 N N . HIS A 1 111 ? 17.588 43.370 51.212 1.00 32.00 111 HIS A N 1
ATOM 849 C CA . HIS A 1 111 ? 18.672 44.090 50.540 1.00 33.06 111 HIS A CA 1
ATOM 850 C C . HIS A 1 111 ? 18.517 45.592 50.607 1.00 34.08 111 HIS A C 1
ATOM 851 O O . HIS A 1 111 ? 19.491 46.349 50.688 1.00 34.51 111 HIS A O 1
ATOM 858 N N . ASP A 1 112 ? 17.296 46.052 50.435 1.00 35.45 112 ASP A N 1
ATOM 859 C CA . ASP A 1 112 ? 17.082 47.475 50.375 1.00 36.94 112 ASP A CA 1
ATOM 860 C C . ASP A 1 112 ? 16.885 48.126 51.732 1.00 38.05 112 ASP A C 1
ATOM 861 O O . ASP A 1 112 ? 16.841 49.361 51.825 1.00 38.70 112 ASP A O 1
ATOM 866 N N . ALA A 1 113 ? 16.799 47.331 52.809 1.00 38.95 113 ALA A N 1
ATOM 867 C CA . ALA A 1 113 ? 16.757 47.881 54.149 1.00 39.71 113 ALA A CA 1
ATOM 868 C C . ALA A 1 113 ? 18.191 47.920 54.619 1.00 40.62 113 ALA A C 1
ATOM 869 O O . ALA A 1 113 ? 18.704 47.037 55.302 1.00 40.86 113 ALA A O 1
ATOM 871 N N . THR A 1 114 ? 18.882 48.904 54.099 1.00 42.27 114 THR A N 1
ATOM 872 C CA . THR A 1 114 ? 20.232 49.220 54.483 1.00 44.32 114 THR A CA 1
ATOM 873 C C . THR A 1 114 ? 20.221 50.745 54.588 1.00 45.70 114 THR A C 1
ATOM 874 O O . THR A 1 114 ? 19.187 51.372 54.389 1.00 46.24 114 THR A O 1
ATOM 878 N N . ASP A 1 115 ? 21.316 51.350 55.003 1.00 46.99 115 ASP A N 1
ATOM 879 C CA . ASP A 1 115 ? 21.476 52.799 55.072 1.00 47.83 115 ASP A CA 1
ATOM 880 C C . ASP A 1 115 ? 22.887 53.074 54.597 1.00 48.61 115 ASP A C 1
ATOM 881 O O . ASP A 1 115 ? 23.423 54.168 54.732 1.00 49.22 115 ASP A O 1
ATOM 886 N N . GLY A 1 116 ? 23.528 52.026 54.082 1.00 49.27 116 GLY A N 1
ATOM 887 C CA . GLY A 1 116 ? 24.902 52.122 53.675 1.00 50.19 116 GLY A CA 1
ATOM 888 C C . GLY A 1 116 ? 25.823 52.096 54.876 1.00 50.63 116 GLY A C 1
ATOM 889 O O . GLY A 1 116 ? 26.876 52.737 54.859 1.00 50.77 116 GLY A O 1
ATOM 890 N N . THR A 1 117 ? 25.441 51.390 55.944 1.00 50.98 117 THR A N 1
ATOM 891 C CA . THR A 1 117 ? 26.311 51.260 57.103 1.00 51.39 117 THR A CA 1
ATOM 892 C C . THR A 1 117 ? 25.977 49.937 57.761 1.00 51.43 117 THR A C 1
ATOM 893 O O . THR A 1 117 ? 26.867 49.121 58.010 1.00 52.13 117 THR A O 1
ATOM 897 N N . THR A 1 118 ? 24.717 49.727 58.121 1.00 50.92 118 THR A N 1
ATOM 898 C CA . THR A 1 118 ? 24.297 48.433 58.594 1.00 50.29 118 THR A CA 1
ATOM 899 C C . THR A 1 118 ? 23.433 47.770 57.531 1.00 49.49 118 THR A C 1
ATOM 900 O O . THR A 1 118 ? 23.027 48.436 56.564 1.00 49.19 118 THR A O 1
ATOM 904 N N . TYR A 1 119 ? 23.252 46.447 57.657 1.00 48.60 119 TYR A N 1
ATOM 905 C CA . TYR A 1 119 ? 22.562 45.627 56.674 1.00 47.15 119 TYR A CA 1
ATOM 906 C C . TYR A 1 119 ? 21.603 44.656 57.310 1.00 46.20 119 TYR A C 1
ATOM 907 O O . TYR A 1 119 ? 21.924 44.037 58.323 1.00 45.84 119 TYR A O 1
ATOM 916 N N . CYS A 1 120 ? 20.438 44.494 56.719 1.00 45.81 120 CYS A N 1
ATOM 917 C CA . CYS A 1 120 ? 19.478 43.509 57.150 1.00 45.80 120 CYS A CA 1
ATOM 918 C C . CYS A 1 120 ? 19.746 42.094 56.650 1.00 45.93 120 CYS A C 1
ATOM 919 O O . CYS A 1 120 ? 19.011 41.164 56.951 1.00 45.31 120 CYS A O 1
ATOM 922 N N . LEU A 1 121 ? 20.757 41.857 55.843 1.00 46.96 121 LEU A N 1
ATOM 923 C CA . LEU A 1 121 ? 21.183 40.507 55.506 1.00 48.34 121 LEU A CA 1
ATOM 924 C C . LEU A 1 121 ? 22.621 40.411 55.968 1.00 49.73 121 LEU A C 1
ATOM 925 O O . LEU A 1 121 ? 23.426 41.297 55.645 1.00 49.99 121 LEU A O 1
ATOM 930 N N . SER A 1 122 ? 22.981 39.363 56.674 1.00 51.30 122 SER A N 1
ATOM 931 C CA . SER A 1 122 ? 24.314 39.272 57.194 1.00 53.15 122 SER A CA 1
ATOM 932 C C . SER A 1 122 ? 25.189 38.498 56.230 1.00 54.36 122 SER A C 1
ATOM 933 O O . SER A 1 122 ? 24.713 37.692 55.417 1.00 54.78 122 SER A O 1
ATOM 936 N N . ALA A 1 123 ? 26.478 38.813 56.240 1.00 55.71 123 ALA A N 1
ATOM 937 C CA . ALA A 1 123 ? 27.426 38.087 55.422 1.00 57.02 123 ALA A CA 1
ATOM 938 C C . ALA A 1 123 ? 27.788 36.792 56.136 1.00 58.09 123 ALA A C 1
ATOM 939 O O . ALA A 1 123 ? 27.405 36.571 57.299 1.00 58.13 123 ALA A O 1
ATOM 941 N N . SER A 1 124 ? 28.529 35.916 55.463 1.00 59.34 124 SER A N 1
ATOM 942 C CA . SER A 1 124 ? 28.968 34.667 56.057 1.00 60.43 124 SER A CA 1
ATOM 943 C C . SER A 1 124 ? 29.835 34.931 57.280 1.00 61.04 124 SER A C 1
ATOM 944 O O . SER A 1 124 ? 30.635 35.878 57.283 1.00 60.96 124 SER A O 1
ATOM 947 N N . GLY A 1 125 ? 29.653 34.117 58.321 1.00 61.58 125 GLY A N 1
ATOM 948 C CA . GLY A 1 125 ? 30.419 34.283 59.554 1.00 62.35 125 GLY A CA 1
ATOM 949 C C . GLY A 1 125 ? 29.969 35.506 60.360 1.00 62.59 125 GLY A C 1
ATOM 950 O O . GLY A 1 125 ? 30.784 36.306 60.831 1.00 62.43 125 GLY A O 1
ATOM 951 N N . GLN A 1 126 ? 28.642 35.644 60.485 1.00 62.72 126 GLN A N 1
ATOM 952 C CA . GLN A 1 126 ? 27.976 36.727 61.183 1.00 62.92 126 GLN A CA 1
ATOM 953 C C . GLN A 1 126 ? 28.452 38.126 60.840 1.00 63.15 126 GLN A C 1
ATOM 954 O O . GLN A 1 126 ? 28.207 39.074 61.583 1.00 63.48 126 GLN A O 1
ATOM 960 N N . GLY A 1 127 ? 29.085 38.298 59.681 1.00 63.25 127 GLY A N 1
ATOM 961 C CA . GLY A 1 127 ? 29.542 39.601 59.255 1.00 62.71 127 GLY A CA 1
ATOM 962 C C . GLY A 1 127 ? 28.330 40.457 58.941 1.00 62.63 127 GLY A C 1
ATOM 963 O O . GLY A 1 127 ? 27.206 39.972 58.769 1.00 62.79 127 GLY A O 1
ATOM 964 N N . SER A 1 128 ? 28.576 41.746 58.802 1.00 62.41 128 SER A N 1
ATOM 965 C CA . SER A 1 128 ? 27.523 42.697 58.533 1.00 61.86 128 SER A CA 1
ATOM 966 C C . SER A 1 128 ? 26.983 42.631 57.105 1.00 61.23 128 SER A C 1
ATOM 967 O O . SER A 1 128 ? 25.794 42.429 56.860 1.00 60.61 128 SER A O 1
ATOM 970 N N . ASN A 1 129 ? 27.879 42.720 56.129 1.00 60.59 129 ASN A N 1
ATOM 971 C CA . ASN A 1 129 ? 27.468 42.933 54.753 1.00 60.25 129 ASN A CA 1
ATOM 972 C C . ASN A 1 129 ? 27.020 41.744 53.917 1.00 59.71 129 ASN A C 1
ATOM 973 O O . ASN A 1 129 ? 27.778 41.227 53.092 1.00 59.66 129 ASN A O 1
ATOM 978 N N . GLY A 1 130 ? 25.772 41.307 54.098 1.00 59.13 130 GLY A N 1
ATOM 979 C CA . GLY A 1 130 ? 25.205 40.237 53.286 1.00 57.91 130 GLY A CA 1
ATOM 980 C C . GLY A 1 130 ? 24.793 40.765 51.927 1.00 57.10 130 GLY A C 1
ATOM 981 O O . GLY A 1 130 ? 24.820 40.058 50.909 1.00 56.91 130 GLY A O 1
ATOM 982 N N . ASN A 1 131 ? 24.470 42.056 51.897 1.00 56.12 131 ASN A N 1
ATOM 983 C CA . ASN A 1 131 ? 24.074 42.753 50.679 1.00 55.25 131 ASN A CA 1
ATOM 984 C C . ASN A 1 131 ? 25.036 42.560 49.505 1.00 55.03 131 ASN A C 1
ATOM 985 O O . ASN A 1 131 ? 24.592 42.474 48.354 1.00 55.63 131 ASN A O 1
ATOM 990 N N . ALA A 1 132 ? 26.339 42.441 49.757 1.00 54.38 132 ALA A N 1
ATOM 991 C CA . ALA A 1 132 ? 27.306 42.314 48.682 1.00 53.93 132 ALA A CA 1
ATOM 992 C C . ALA A 1 132 ? 27.482 40.885 48.202 1.00 53.60 132 ALA A C 1
ATOM 993 O O . ALA A 1 132 ? 28.092 40.647 47.160 1.00 54.22 132 ALA A O 1
ATOM 995 N N . ALA A 1 133 ? 26.965 39.913 48.943 1.00 52.49 133 ALA A N 1
ATOM 996 C CA . ALA A 1 133 ? 27.116 38.519 48.582 1.00 51.81 133 ALA A CA 1
ATOM 997 C C . ALA A 1 133 ? 25.917 37.992 47.808 1.00 51.39 133 ALA A C 1
ATOM 998 O O . ALA A 1 133 ? 25.959 36.936 47.175 1.00 50.98 133 ALA A O 1
ATOM 1000 N N . MET A 1 134 ? 24.842 38.779 47.812 1.00 51.00 134 MET A N 1
ATOM 1001 C CA . MET A 1 134 ? 23.548 38.396 47.275 1.00 50.28 134 MET A CA 1
ATOM 1002 C C . MET A 1 134 ? 23.511 37.817 45.863 1.00 50.03 134 MET A C 1
ATOM 1003 O O . MET A 1 134 ? 23.115 36.657 45.698 1.00 50.12 134 MET A O 1
ATOM 1008 N N . ALA A 1 135 ? 23.922 38.570 44.836 1.00 49.89 135 ALA A N 1
ATOM 1009 C CA . ALA A 1 135 ? 23.845 38.090 43.459 1.00 49.81 135 ALA A CA 1
ATOM 1010 C C . ALA A 1 135 ? 24.702 36.870 43.201 1.00 49.77 135 ALA A C 1
ATOM 1011 O O . ALA A 1 135 ? 24.227 35.927 42.574 1.00 50.33 135 ALA A O 1
ATOM 1013 N N . SER A 1 136 ? 25.907 36.829 43.756 1.00 49.29 136 SER A N 1
ATOM 1014 C CA . SER A 1 136 ? 26.816 35.713 43.621 1.00 49.12 136 SER A CA 1
ATOM 1015 C C . SER A 1 136 ? 26.207 34.440 44.146 1.00 49.18 136 SER A C 1
ATOM 1016 O O . SER A 1 136 ? 26.606 33.335 43.777 1.00 49.93 136 SER A O 1
ATOM 1019 N N . GLN A 1 137 ? 25.222 34.564 45.022 1.00 48.99 137 GLN A N 1
ATOM 1020 C CA . GLN A 1 137 ? 24.592 33.384 45.562 1.00 49.21 137 GLN A CA 1
ATOM 1021 C C . GLN A 1 137 ? 23.369 32.973 44.772 1.00 48.66 137 GLN A C 1
ATOM 1022 O O . GLN A 1 137 ? 22.722 31.963 45.076 1.00 48.69 137 GLN A O 1
ATOM 1028 N N . GLY A 1 138 ? 23.021 33.785 43.784 1.00 47.92 138 GLY A N 1
ATOM 1029 C CA . GLY A 1 138 ? 21.910 33.493 42.908 1.00 47.21 138 GLY A CA 1
ATOM 1030 C C . GLY A 1 138 ? 20.810 34.543 42.945 1.00 46.29 138 GLY A C 1
ATOM 1031 O O . GLY A 1 138 ? 19.898 34.494 42.110 1.00 46.80 138 GLY A O 1
ATOM 1032 N N . CYS A 1 139 ? 20.814 35.501 43.872 1.00 44.66 139 CYS A N 1
ATOM 1033 C CA . CYS A 1 139 ? 19.726 36.448 43.870 1.00 43.20 139 CYS A CA 1
ATOM 1034 C C . CYS A 1 139 ? 20.109 37.627 42.995 1.00 43.14 139 CYS A C 1
ATOM 1035 O O . CYS A 1 139 ? 20.856 38.525 43.400 1.00 43.54 139 CYS A O 1
ATOM 1038 N N . LYS A 1 140 ? 19.692 37.574 41.733 1.00 42.26 140 LYS A N 1
ATOM 1039 C CA . LYS A 1 140 ? 19.898 38.663 40.789 1.00 41.41 140 LYS A CA 1
ATOM 1040 C C . LYS A 1 140 ? 18.722 38.671 39.819 1.00 40.52 140 LYS A C 1
ATOM 1041 O O . LYS A 1 140 ? 17.957 37.708 39.824 1.00 40.13 140 LYS A O 1
ATOM 1047 N N . PRO A 1 141 ? 18.437 39.730 39.052 1.00 40.02 141 PRO A N 1
ATOM 1048 C CA . PRO A 1 141 ? 17.316 39.783 38.126 1.00 40.16 141 PRO A CA 1
ATOM 1049 C C . PRO A 1 141 ? 17.394 38.744 37.017 1.00 40.17 141 PRO A C 1
ATOM 1050 O O . PRO A 1 141 ? 18.487 38.360 36.579 1.00 40.00 141 PRO A O 1
ATOM 1054 N N . LEU A 1 142 ? 16.215 38.328 36.537 1.00 40.18 142 LEU A N 1
ATOM 1055 C CA . LEU A 1 142 ? 16.109 37.289 35.521 1.00 40.42 142 LEU A CA 1
ATOM 1056 C C . LEU A 1 142 ? 16.580 37.778 34.175 1.00 41.00 142 LEU A C 1
ATOM 1057 O O . LEU A 1 142 ? 16.007 38.709 33.607 1.00 41.58 142 LEU A O 1
ATOM 1062 N N . ALA A 1 143 ? 17.661 37.188 33.718 1.00 41.62 143 ALA A N 1
ATOM 1063 C CA . ALA A 1 143 ? 18.140 37.486 32.403 1.00 42.82 143 ALA A CA 1
ATOM 1064 C C . ALA A 1 143 ? 18.309 36.138 31.726 1.00 43.76 143 ALA A C 1
ATOM 1065 O O . ALA A 1 143 ? 19.321 35.446 31.898 1.00 43.37 143 ALA A O 1
ATOM 1067 N N . LEU A 1 144 ? 17.252 35.681 31.045 1.00 45.21 144 LEU A N 1
ATOM 1068 C CA . LEU A 1 144 ? 17.313 34.408 30.327 1.00 46.89 144 LEU A CA 1
ATOM 1069 C C . LEU A 1 144 ? 18.304 34.542 29.176 1.00 48.78 144 LEU A C 1
ATOM 1070 O O . LEU A 1 144 ? 18.301 35.553 28.464 1.00 49.46 144 LEU A O 1
ATOM 1075 N N . PRO A 1 145 ? 19.214 33.582 29.018 1.00 50.46 145 PRO A N 1
ATOM 1076 C CA . PRO A 1 145 ? 20.227 33.616 27.997 1.00 51.81 145 PRO A CA 1
ATOM 1077 C C . PRO A 1 145 ? 19.699 33.314 26.612 1.00 53.78 145 PRO A C 1
ATOM 1078 O O . PRO A 1 145 ? 18.537 32.954 26.396 1.00 53.75 145 PRO A O 1
ATOM 1082 N N . GLU A 1 146 ? 20.611 33.489 25.666 1.00 56.32 146 GLU A N 1
ATOM 1083 C CA . GLU A 1 146 ? 20.421 33.027 24.312 1.00 58.60 146 GLU A CA 1
ATOM 1084 C C . GLU A 1 146 ? 20.784 31.553 24.456 1.00 59.63 146 GLU A C 1
ATOM 1085 O O . GLU A 1 146 ? 21.783 31.254 25.115 1.00 59.67 146 GLU A O 1
ATOM 1091 N N . LEU A 1 147 ? 19.990 30.635 23.900 1.00 61.16 147 LEU A N 1
ATOM 1092 C CA . LEU A 1 147 ? 20.211 29.192 24.053 1.00 62.34 147 LEU A CA 1
ATOM 1093 C C . LEU A 1 147 ? 20.054 28.731 25.492 1.00 62.79 147 LEU A C 1
ATOM 1094 O O . LEU A 1 147 ? 20.974 28.705 26.319 1.00 62.96 147 LEU A O 1
ATOM 1099 N N . LEU A 1 148 ? 18.823 28.364 25.810 1.00 63.42 148 LEU A N 1
ATOM 1100 C CA . LEU A 1 148 ? 18.527 27.767 27.092 1.00 64.19 148 LEU A CA 1
ATOM 1101 C C . LEU A 1 148 ? 19.177 26.380 27.031 1.00 65.14 148 LEU A C 1
ATOM 1102 O O . LEU A 1 148 ? 18.603 25.428 26.500 1.00 65.39 148 LEU A O 1
ATOM 1107 N N . THR A 1 149 ? 20.440 26.264 27.423 1.00 66.16 149 THR A N 1
ATOM 1108 C CA . THR A 1 149 ? 21.104 24.972 27.400 1.00 67.20 149 THR A CA 1
ATOM 1109 C C . THR A 1 149 ? 20.866 24.343 28.751 1.00 67.49 149 THR A C 1
ATOM 1110 O O . THR A 1 149 ? 21.478 24.816 29.716 1.00 68.30 149 THR A O 1
ATOM 1114 N N . GLU A 1 150 ? 19.973 23.363 28.902 1.00 67.28 150 GLU A N 1
ATOM 1115 C CA . GLU A 1 150 ? 19.885 22.744 30.206 1.00 67.07 150 GLU A CA 1
ATOM 1116 C C . GLU A 1 150 ? 19.224 21.400 30.186 1.00 66.69 150 GLU A C 1
ATOM 1117 O O . GLU A 1 150 ? 18.191 21.222 29.555 1.00 67.05 150 GLU A O 1
ATOM 1123 N N . ASP A 1 151 ? 19.884 20.450 30.832 1.00 65.92 151 ASP A N 1
ATOM 1124 C CA . ASP A 1 151 ? 19.297 19.145 31.112 1.00 65.19 151 ASP A CA 1
ATOM 1125 C C . ASP A 1 151 ? 19.536 18.832 32.568 1.00 63.66 151 ASP A C 1
ATOM 1126 O O . ASP A 1 151 ? 18.993 17.872 33.109 1.00 63.57 151 ASP A O 1
ATOM 1131 N N . SER A 1 152 ? 20.267 19.705 33.251 1.00 61.73 152 SER A N 1
ATOM 1132 C CA . SER A 1 152 ? 20.815 19.314 34.519 1.00 59.57 152 SER A CA 1
ATOM 1133 C C . SER A 1 152 ? 20.470 20.219 35.683 1.00 57.20 152 SER A C 1
ATOM 1134 O O . SER A 1 152 ? 21.067 21.281 35.873 1.00 56.78 152 SER A O 1
ATOM 1137 N N . TYR A 1 153 ? 19.419 19.843 36.409 1.00 54.10 153 TYR A N 1
ATOM 1138 C CA . TYR A 1 153 ? 19.190 20.446 37.709 1.00 51.32 153 TYR A CA 1
ATOM 1139 C C . TYR A 1 153 ? 20.209 19.809 38.647 1.00 51.48 153 TYR A C 1
ATOM 1140 O O . TYR A 1 153 ? 20.546 18.630 38.476 1.00 52.47 153 TYR A O 1
ATOM 1149 N N . ASN A 1 154 ? 20.754 20.517 39.631 1.00 51.06 154 ASN A N 1
ATOM 1150 C CA . ASN A 1 154 ? 21.562 19.854 40.642 1.00 50.43 154 ASN A CA 1
ATOM 1151 C C . ASN A 1 154 ? 20.622 19.187 41.652 1.00 50.18 154 ASN A C 1
ATOM 1152 O O . ASN A 1 154 ? 19.789 19.811 42.307 1.00 50.21 154 ASN A O 1
ATOM 1157 N N . THR A 1 155 ? 20.847 17.915 41.849 1.00 50.04 155 THR A N 1
ATOM 1158 C CA . THR A 1 155 ? 20.019 17.057 42.654 1.00 50.20 155 THR A CA 1
ATOM 1159 C C . THR A 1 155 ? 20.058 17.349 44.152 1.00 49.97 155 THR A C 1
ATOM 1160 O O . THR A 1 155 ? 19.060 17.164 44.858 1.00 49.09 155 THR A O 1
ATOM 1164 N N . ASP A 1 156 ? 21.184 17.804 44.702 1.00 50.17 156 ASP A N 1
ATOM 1165 C CA . ASP A 1 156 ? 21.186 18.132 46.121 1.00 50.41 156 ASP A CA 1
ATOM 1166 C C . ASP A 1 156 ? 20.537 19.492 46.378 1.00 49.81 156 ASP A C 1
ATOM 1167 O O . ASP A 1 156 ? 20.199 19.844 47.511 1.00 50.40 156 ASP A O 1
ATOM 1172 N N . VAL A 1 157 ? 20.350 20.282 45.326 1.00 48.46 157 VAL A N 1
ATOM 1173 C CA . VAL A 1 157 ? 19.643 21.523 45.470 1.00 47.08 157 VAL A CA 1
ATOM 1174 C C . VAL A 1 157 ? 18.163 21.233 45.179 1.00 46.89 157 VAL A C 1
ATOM 1175 O O . VAL A 1 157 ? 17.312 21.835 45.840 1.00 47.14 157 VAL A O 1
ATOM 1179 N N . ILE A 1 158 ? 17.803 20.315 44.255 1.00 46.44 158 ILE A N 1
ATOM 1180 C CA . ILE A 1 158 ? 16.404 19.920 43.988 1.00 46.01 158 ILE A CA 1
ATOM 1181 C C . ILE A 1 158 ? 16.336 18.391 43.850 1.00 45.88 158 ILE A C 1
ATOM 1182 O O . ILE A 1 158 ? 16.739 17.812 42.838 1.00 46.65 158 ILE A O 1
ATOM 1187 N N . SER A 1 159 ? 15.858 17.680 44.855 1.00 45.52 159 SER A N 1
ATOM 1188 C CA . SER A 1 159 ? 15.798 16.232 44.803 1.00 44.70 159 SER A CA 1
ATOM 1189 C C . SER A 1 159 ? 14.451 15.781 44.269 1.00 44.16 159 SER A C 1
ATOM 1190 O O . SER A 1 159 ? 13.560 16.582 43.979 1.00 44.24 159 SER A O 1
ATOM 1193 N N . ASP A 1 160 ? 14.263 14.469 44.245 1.00 43.40 160 ASP A N 1
ATOM 1194 C CA . ASP A 1 160 ? 12.997 13.821 43.934 1.00 43.29 160 ASP A CA 1
ATOM 1195 C C . ASP A 1 160 ? 12.034 13.929 45.109 1.00 42.82 160 ASP A C 1
ATOM 1196 O O . ASP A 1 160 ? 10.835 13.680 44.972 1.00 42.75 160 ASP A O 1
ATOM 1201 N N . LYS A 1 161 ? 12.550 14.283 46.297 1.00 42.38 161 LYS A N 1
ATOM 1202 C CA . LYS A 1 161 ? 11.741 14.429 47.494 1.00 41.41 161 LYS A CA 1
ATOM 1203 C C . LYS A 1 161 ? 11.396 15.874 47.850 1.00 40.38 161 LYS A C 1
ATOM 1204 O O . LYS A 1 161 ? 10.251 16.172 48.218 1.00 39.67 161 LYS A O 1
ATOM 1210 N N . GLY A 1 162 ? 12.305 16.825 47.637 1.00 39.42 162 GLY A N 1
ATOM 1211 C CA . GLY A 1 162 ? 12.039 18.224 47.916 1.00 38.54 162 GLY A CA 1
ATOM 1212 C C . GLY A 1 162 ? 13.275 19.059 47.642 1.00 38.61 162 GLY A C 1
ATOM 1213 O O . GLY A 1 162 ? 14.077 18.626 46.817 1.00 37.78 162 GLY A O 1
ATOM 1214 N N . PHE A 1 163 ? 13.454 20.221 48.296 1.00 38.62 163 PHE A N 1
ATOM 1215 C CA . PHE A 1 163 ? 14.611 21.082 48.076 1.00 39.10 163 PHE A CA 1
ATOM 1216 C C . PHE A 1 163 ? 15.541 20.927 49.292 1.00 40.38 163 PHE A C 1
ATOM 1217 O O . PHE A 1 163 ? 15.680 21.822 50.135 1.00 40.53 163 PHE A O 1
ATOM 1225 N N . PRO A 1 164 ? 16.308 19.818 49.318 1.00 41.43 164 PRO A N 1
ATOM 1226 C CA . PRO A 1 164 ? 17.225 19.399 50.395 1.00 41.59 164 PRO A CA 1
ATOM 1227 C C . PRO A 1 164 ? 17.835 20.433 51.345 1.00 41.67 164 PRO A C 1
ATOM 1228 O O . PRO A 1 164 ? 17.527 20.414 52.543 1.00 42.00 164 PRO A O 1
ATOM 1232 N N . LYS A 1 165 ? 18.684 21.330 50.840 1.00 41.09 165 LYS A N 1
ATOM 1233 C CA . LYS A 1 165 ? 19.368 22.282 51.677 1.00 40.79 165 LYS A CA 1
ATOM 1234 C C . LYS A 1 165 ? 18.451 23.231 52.418 1.00 41.16 165 LYS A C 1
ATOM 1235 O O . LYS A 1 165 ? 18.976 24.052 53.190 1.00 41.24 165 LYS A O 1
ATOM 1241 N N . ILE A 1 166 ? 17.116 23.241 52.221 1.00 41.06 166 ILE A N 1
ATOM 1242 C CA . ILE A 1 166 ? 16.396 24.174 53.054 1.00 41.01 166 ILE A CA 1
ATOM 1243 C C . ILE A 1 166 ? 15.570 23.482 54.140 1.00 41.01 166 ILE A C 1
ATOM 1244 O O . ILE A 1 166 ? 14.382 23.071 54.134 1.00 40.24 166 ILE A O 1
ATOM 1249 N N . SER A 1 167 ? 16.467 23.368 55.125 1.00 40.99 167 SER A N 1
ATOM 1250 C CA . SER A 1 167 ? 16.287 22.847 56.460 1.00 40.27 167 SER A CA 1
ATOM 1251 C C . SER A 1 167 ? 15.621 23.929 57.280 1.00 40.40 167 SER A C 1
ATOM 1252 O 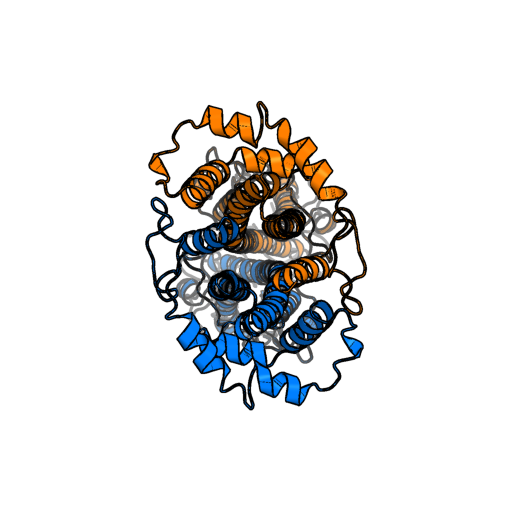O . SER A 1 167 ? 16.030 25.090 57.153 1.00 40.20 167 SER A O 1
ATOM 1255 N N . PRO A 1 168 ? 14.610 23.600 58.090 1.00 40.51 168 PRO A N 1
ATOM 1256 C CA . PRO A 1 168 ? 13.895 24.557 58.916 1.00 40.43 168 PRO A CA 1
ATOM 1257 C C . PRO A 1 168 ? 14.823 25.245 59.892 1.00 39.97 168 PRO A C 1
ATOM 1258 O O . PRO A 1 168 ? 15.841 24.674 60.300 1.00 39.34 168 PRO A O 1
ATOM 1262 N N . LEU A 1 169 ? 14.517 26.508 60.155 1.00 40.08 169 LEU A N 1
ATOM 1263 C CA . LEU A 1 169 ? 15.174 27.278 61.190 1.00 40.15 169 LEU A CA 1
ATOM 1264 C C . LEU A 1 169 ? 13.994 27.723 62.035 1.00 40.48 169 LEU A C 1
ATOM 1265 O O . LEU A 1 169 ? 12.969 28.126 61.479 1.00 40.49 169 LEU A O 1
ATOM 1270 N N . THR A 1 170 ? 14.058 27.555 63.355 1.00 41.16 170 THR A N 1
ATOM 1271 C CA . THR A 1 170 ? 12.875 27.727 64.187 1.00 42.16 170 THR A CA 1
ATOM 1272 C C . THR A 1 170 ? 12.742 28.864 65.176 1.00 42.18 170 THR A C 1
ATOM 1273 O O . THR A 1 170 ? 11.611 29.221 65.556 1.00 41.81 170 THR A O 1
ATOM 1277 N N . ASN A 1 171 ? 13.841 29.379 65.706 1.00 42.68 171 ASN A N 1
ATOM 1278 C CA . ASN A 1 171 ? 13.739 30.548 66.562 1.00 43.59 171 ASN A CA 1
ATOM 1279 C C . ASN A 1 171 ? 15.014 31.346 66.475 1.00 44.16 171 ASN A C 1
ATOM 1280 O O . ASN A 1 171 ? 15.138 32.197 65.587 1.00 44.46 171 ASN A O 1
ATOM 1285 N N . ALA A 1 172 ? 16.036 31.097 67.280 1.00 44.79 172 ALA A N 1
ATOM 1286 C CA . ALA A 1 172 ? 17.209 31.940 67.171 1.00 46.11 172 ALA A CA 1
ATOM 1287 C C . ALA A 1 172 ? 18.062 31.736 65.912 1.00 47.03 172 ALA A C 1
ATOM 1288 O O . ALA A 1 172 ? 18.864 32.626 65.597 1.00 47.64 172 ALA A O 1
ATOM 1290 N N . GLN A 1 173 ? 17.874 30.665 65.102 1.00 47.10 173 GLN A N 1
ATOM 1291 C CA . GLN A 1 173 ? 18.866 30.369 64.050 1.00 46.79 173 GLN A CA 1
ATOM 1292 C C . GLN A 1 173 ? 18.848 31.307 62.864 1.00 46.80 173 GLN A C 1
ATOM 1293 O O . GLN A 1 173 ? 19.802 31.282 62.087 1.00 46.65 173 GLN A O 1
ATOM 1299 N N . GLY A 1 174 ? 17.793 32.107 62.685 1.00 46.69 174 GLY A N 1
ATOM 1300 C CA . GLY A 1 174 ? 17.779 33.047 61.588 1.00 46.96 174 GLY A CA 1
ATOM 1301 C C . GLY A 1 174 ? 18.569 34.324 61.863 1.00 47.12 174 GLY A C 1
ATOM 1302 O O . GLY A 1 174 ? 18.895 35.079 60.937 1.00 47.00 174 GLY A O 1
ATOM 1303 N N . GLN A 1 175 ? 18.916 34.579 63.121 1.00 46.85 175 GLN A N 1
ATOM 1304 C CA . GLN A 1 175 ? 19.498 35.850 63.486 1.00 46.86 175 GLN A CA 1
ATOM 1305 C C . GLN A 1 175 ? 20.924 35.957 63.000 1.00 46.79 175 GLN A C 1
ATOM 1306 O O . GLN A 1 175 ? 21.731 35.050 63.224 1.00 46.93 175 GLN A O 1
ATOM 1312 N N . GLY A 1 176 ? 21.231 37.048 62.309 1.00 46.76 176 GLY A N 1
ATOM 1313 C CA . GLY A 1 176 ? 22.564 37.263 61.792 1.00 46.98 176 GLY A CA 1
ATOM 1314 C C . GLY A 1 176 ? 23.317 38.135 62.752 1.00 47.64 176 GLY A C 1
ATOM 1315 O O . GLY A 1 176 ? 23.304 37.934 63.970 1.00 48.15 176 GLY A O 1
ATOM 1316 N N . LYS A 1 177 ? 24.006 39.125 62.238 1.00 48.38 177 LYS A N 1
ATOM 1317 C CA . LYS A 1 177 ? 24.727 40.058 63.085 1.00 49.10 177 LYS A CA 1
ATOM 1318 C C . LYS A 1 177 ? 23.783 41.014 63.814 1.00 49.47 177 LYS A C 1
ATOM 1319 O O . LYS A 1 177 ? 22.870 41.598 63.214 1.00 49.36 177 LYS A O 1
ATOM 1325 N N . SER A 1 178 ? 23.946 41.125 65.134 1.00 49.70 178 SER A N 1
ATOM 1326 C CA . SER A 1 178 ? 23.216 42.113 65.904 1.00 49.12 178 SER A CA 1
ATOM 1327 C C . SER A 1 178 ? 23.740 43.506 65.629 1.00 48.77 178 SER A C 1
ATOM 1328 O O . SER A 1 178 ? 24.915 43.670 65.265 1.00 48.53 178 SER A O 1
ATOM 1331 N N . GLY A 1 179 ? 22.849 44.476 65.859 1.00 48.52 179 GLY A N 1
ATOM 1332 C CA . GLY A 1 179 ? 23.181 45.887 65.745 1.00 48.48 179 GLY A CA 1
ATOM 1333 C C . GLY A 1 179 ? 23.424 46.227 64.296 1.00 48.33 179 GLY A C 1
ATOM 1334 O O . GLY A 1 179 ? 24.464 46.771 63.915 1.00 48.36 179 GLY A O 1
ATOM 1335 N N . GLU A 1 180 ? 22.381 45.949 63.524 1.00 48.06 180 GLU A N 1
ATOM 1336 C CA . GLU A 1 180 ? 22.406 46.003 62.081 1.00 47.54 180 GLU A CA 1
ATOM 1337 C C . GLU A 1 180 ? 21.050 46.351 61.458 1.00 46.57 180 GLU A C 1
ATOM 1338 O O . GLU A 1 180 ? 20.960 47.199 60.570 1.00 45.83 180 GLU A O 1
ATOM 1344 N N . CYS A 1 181 ? 19.961 45.773 61.941 1.00 45.33 181 CYS A N 1
ATOM 1345 C CA . CYS A 1 181 ? 18.686 45.874 61.253 1.00 44.50 181 CYS A CA 1
ATOM 1346 C C . CYS A 1 181 ? 17.584 46.031 62.271 1.00 43.14 181 CYS A C 1
ATOM 1347 O O . CYS A 1 181 ? 17.531 45.258 63.233 1.00 42.35 181 CYS A O 1
ATOM 1350 N N . GLY A 1 182 ? 16.671 46.964 62.081 1.00 41.62 182 GLY A N 1
ATOM 1351 C CA . GLY A 1 182 ? 15.564 47.108 62.994 1.00 39.97 182 GLY A CA 1
ATOM 1352 C C . GLY A 1 182 ? 14.286 46.652 62.346 1.00 38.70 182 GLY A C 1
ATOM 1353 O O . GLY A 1 182 ? 13.246 47.252 62.555 1.00 38.64 182 GLY A O 1
ATOM 1354 N N . LEU A 1 183 ? 14.297 45.585 61.564 1.00 37.97 183 LEU A N 1
ATOM 1355 C CA . LEU A 1 183 ? 13.094 45.149 60.875 1.00 37.35 183 LEU A CA 1
ATOM 1356 C C . LEU A 1 183 ? 12.292 44.180 61.716 1.00 37.12 183 LEU A C 1
ATOM 1357 O O . LEU A 1 183 ? 11.063 44.194 61.760 1.00 37.07 183 LEU A O 1
ATOM 1362 N N . PHE A 1 184 ? 13.003 43.302 62.397 1.00 36.94 184 PHE A N 1
ATOM 1363 C CA . PHE A 1 184 ? 12.378 42.289 63.216 1.00 37.23 184 PHE A CA 1
ATOM 1364 C C . PHE A 1 184 ? 12.232 42.757 64.671 1.00 38.04 184 PHE A C 1
ATOM 1365 O O . PHE A 1 184 ? 11.765 42.017 65.548 1.00 37.25 184 PHE A O 1
ATOM 1373 N N . GLN A 1 185 ? 12.684 43.992 64.970 1.00 38.93 185 GLN A N 1
ATOM 1374 C CA . GLN A 1 185 ? 12.501 44.578 66.294 1.00 39.31 185 GLN A CA 1
ATOM 1375 C C . GLN A 1 185 ? 11.034 44.913 66.476 1.00 39.50 185 GLN A C 1
ATOM 1376 O O . GLN A 1 185 ? 10.431 45.471 65.552 1.00 40.20 185 GLN A O 1
ATOM 1382 N N . ALA A 1 186 ? 10.437 44.479 67.586 1.00 39.14 186 ALA A N 1
ATOM 1383 C CA . ALA A 1 186 ? 9.029 44.716 67.818 1.00 38.98 186 ALA A CA 1
ATOM 1384 C C . ALA A 1 186 ? 8.677 46.183 67.916 1.00 39.06 186 ALA A C 1
ATOM 1385 O O . ALA A 1 186 ? 9.475 47.014 68.363 1.00 39.33 186 ALA A O 1
ATOM 1387 N N . ALA A 1 187 ? 7.481 46.525 67.464 1.00 39.46 187 ALA A N 1
ATOM 1388 C CA . ALA A 1 187 ? 6.995 47.891 67.568 1.00 39.36 187 ALA A CA 1
ATOM 1389 C C . ALA A 1 187 ? 6.685 48.137 69.030 1.00 39.23 187 ALA A C 1
ATOM 1390 O O . ALA A 1 187 ? 6.244 47.210 69.732 1.00 39.28 187 ALA A O 1
ATOM 1392 N N . SER A 1 188 ? 6.844 49.375 69.507 1.00 38.59 188 SER A N 1
ATOM 1393 C CA . SER A 1 188 ? 6.628 49.647 70.919 1.00 37.50 188 SER A CA 1
ATOM 1394 C C . SER A 1 188 ? 5.176 49.745 71.325 1.00 36.32 188 SER A C 1
ATOM 1395 O O . SER A 1 188 ? 4.861 50.330 72.349 1.00 36.75 188 SER A O 1
ATOM 1398 N N . GLY A 1 189 ? 4.259 49.213 70.531 1.00 35.77 189 GLY A N 1
ATOM 1399 C CA . GLY A 1 189 ? 2.835 49.205 70.811 1.00 33.41 189 GLY A CA 1
ATOM 1400 C C . GLY A 1 189 ? 2.148 48.916 69.484 1.00 32.15 189 GLY A C 1
ATOM 1401 O O . GLY A 1 189 ? 2.823 48.721 68.461 1.00 31.93 189 GLY A O 1
ATOM 1402 N N . ALA A 1 190 ? 0.810 48.898 69.514 1.00 30.57 190 ALA A N 1
ATOM 1403 C CA . ALA A 1 190 ? -0.066 48.775 68.362 1.00 28.20 190 ALA A CA 1
ATOM 1404 C C . ALA A 1 190 ? 0.501 49.483 67.142 1.00 27.60 190 ALA A C 1
ATOM 1405 O O . ALA A 1 190 ? 0.907 50.656 67.238 1.00 27.99 190 ALA A O 1
ATOM 1407 N N . GLN A 1 191 ? 0.610 48.767 66.018 1.00 26.22 191 GLN A N 1
ATOM 1408 C CA . GLN A 1 191 ? 1.161 49.330 64.784 1.00 25.10 191 GLN A CA 1
ATOM 1409 C C . GLN A 1 191 ? 0.311 50.510 64.286 1.00 24.22 191 GLN A C 1
ATOM 1410 O O . GLN A 1 191 ? 0.792 51.412 63.584 1.00 22.74 191 GLN A O 1
ATOM 1416 N N . ALA A 1 192 ? -0.977 50.551 64.686 1.00 23.44 192 ALA A N 1
ATOM 1417 C CA . ALA A 1 192 ? -1.840 51.706 64.440 1.00 23.04 192 ALA A CA 1
ATOM 1418 C C . ALA A 1 192 ? -1.194 53.027 64.874 1.00 22.93 192 ALA A C 1
ATOM 1419 O O . ALA A 1 192 ? -1.430 54.086 64.280 1.00 23.02 192 ALA A O 1
ATOM 1421 N N . THR A 1 193 ? -0.331 53.006 65.890 1.00 22.38 193 THR A N 1
ATOM 1422 C CA . THR A 1 193 ? 0.280 54.222 66.370 1.00 21.32 193 THR A CA 1
ATOM 1423 C C . THR A 1 193 ? 1.752 54.043 66.589 1.00 20.88 193 THR A C 1
ATOM 1424 O O . THR A 1 193 ? 2.410 55.035 66.872 1.00 20.98 193 THR A O 1
ATOM 1428 N N . ASN A 1 194 ? 2.345 52.867 66.394 1.00 20.90 194 ASN A N 1
ATOM 1429 C CA . ASN A 1 194 ? 3.799 52.786 66.483 1.00 21.26 194 ASN A CA 1
ATOM 1430 C C . ASN A 1 194 ? 4.437 52.417 65.157 1.00 20.95 194 ASN A C 1
ATOM 1431 O O . ASN A 1 194 ? 3.726 52.246 64.168 1.00 21.67 194 ASN A O 1
ATOM 1436 N N . THR A 1 195 ? 5.761 52.384 65.094 1.00 20.67 195 THR A N 1
ATOM 1437 C CA . THR A 1 195 ? 6.558 52.098 63.903 1.00 20.06 195 THR A CA 1
ATOM 1438 C C . THR A 1 195 ? 6.813 50.599 63.902 1.00 21.01 195 THR A C 1
ATOM 1439 O O . THR A 1 195 ? 7.205 50.109 64.964 1.00 23.12 195 THR A O 1
ATOM 1443 N N . GLY A 1 196 ? 6.711 49.861 62.792 1.00 20.61 196 GLY A N 1
ATOM 1444 C CA . GLY A 1 196 ? 7.062 48.456 62.754 1.00 18.42 196 GLY A CA 1
ATOM 1445 C C . GLY A 1 196 ? 5.863 47.573 62.907 1.00 18.26 196 GLY A C 1
ATOM 1446 O O . GLY A 1 196 ? 4.714 47.982 62.721 1.00 17.41 196 GLY A O 1
ATOM 1447 N N . VAL A 1 197 ? 6.161 46.333 63.242 1.00 19.49 197 VAL A N 1
ATOM 1448 C CA . VAL A 1 197 ? 5.204 45.258 63.438 1.00 21.13 197 VAL A CA 1
ATOM 1449 C C . VAL A 1 197 ? 5.350 44.966 64.928 1.00 22.14 197 VAL A C 1
ATOM 1450 O O . VAL A 1 197 ? 6.486 44.858 65.417 1.00 22.35 197 VAL A O 1
ATOM 1454 N N . GLN A 1 198 ? 4.285 44.901 65.716 1.00 22.93 198 GLN A N 1
ATOM 1455 C CA . GLN A 1 198 ? 4.498 44.577 67.114 1.00 25.02 198 GLN A CA 1
ATOM 1456 C C . GLN A 1 198 ? 4.543 43.079 67.365 1.00 25.22 198 GLN A C 1
ATOM 1457 O O . GLN A 1 198 ? 5.061 42.650 68.387 1.00 27.45 198 GLN A O 1
ATOM 1463 N N . PHE A 1 199 ? 4.048 42.264 66.446 1.00 24.32 199 PHE A N 1
ATOM 1464 C CA . PHE A 1 199 ? 3.981 40.827 66.599 1.00 23.25 199 PHE A CA 1
ATOM 1465 C C . PHE A 1 199 ? 3.014 40.513 67.726 1.00 23.64 199 PHE A C 1
ATOM 1466 O O . PHE A 1 199 ? 3.353 39.970 68.768 1.00 24.43 199 PHE A O 1
ATOM 1474 N N . SER A 1 200 ? 1.770 40.964 67.578 1.00 23.73 200 SER A N 1
ATOM 1475 C CA . SER A 1 200 ? 0.699 40.547 68.461 1.00 24.83 200 SER A CA 1
ATOM 1476 C C . SER A 1 200 ? -0.549 40.603 67.627 1.00 25.57 200 SER A C 1
ATOM 1477 O O . SER A 1 200 ? -0.569 41.262 66.581 1.00 26.01 200 SER A O 1
ATOM 1480 N N . GLY A 1 201 ? -1.572 39.842 68.016 1.00 26.12 201 GLY A N 1
ATOM 1481 C CA . GLY A 1 201 ? -2.838 39.812 67.295 1.00 25.84 201 GLY A CA 1
ATOM 1482 C C . GLY A 1 201 ? -2.728 38.977 66.039 1.00 25.89 201 GLY A C 1
ATOM 1483 O O . GLY A 1 201 ? -3.733 38.711 65.391 1.00 25.80 201 GLY A O 1
ATOM 1484 N N . GLY A 1 202 ? -1.516 38.495 65.764 1.00 26.35 202 GLY A N 1
ATOM 1485 C CA . GLY A 1 202 ? -1.210 37.733 64.585 1.00 27.44 202 GLY A CA 1
ATOM 1486 C C . GLY A 1 202 ? -0.380 38.495 63.545 1.00 28.27 202 GLY A C 1
ATOM 1487 O O . GLY A 1 202 ? -0.524 38.229 62.348 1.00 29.36 202 GLY A O 1
ATOM 1488 N N . SER A 1 203 ? 0.550 39.362 63.934 1.00 27.45 203 SER A N 1
ATOM 1489 C CA . SER A 1 203 ? 1.274 40.072 62.929 1.00 27.41 203 SER A CA 1
ATOM 1490 C C . SER A 1 203 ? 2.628 39.464 62.760 1.00 27.72 203 SER A C 1
ATOM 1491 O O . SER A 1 203 ? 3.407 39.480 63.721 1.00 28.88 203 SER A O 1
ATOM 1494 N N . ARG A 1 204 ? 2.929 38.923 61.577 1.00 27.31 204 ARG A N 1
ATOM 1495 C CA . ARG A 1 204 ? 4.290 38.489 61.323 1.00 25.87 204 ARG A CA 1
ATOM 1496 C C . ARG A 1 204 ? 4.823 39.287 60.165 1.00 24.80 204 ARG A C 1
ATOM 1497 O O . ARG A 1 204 ? 4.042 39.927 59.463 1.00 23.92 204 ARG A O 1
ATOM 1505 N N . ILE A 1 205 ? 6.139 39.358 60.042 1.00 24.62 205 ILE A N 1
ATOM 1506 C CA . ILE A 1 205 ? 6.764 39.864 58.843 1.00 25.05 205 ILE A CA 1
ATOM 1507 C C . ILE A 1 205 ? 6.806 38.636 57.941 1.00 24.66 205 ILE A C 1
ATOM 1508 O O . ILE A 1 205 ? 7.547 37.681 58.227 1.00 24.74 205 ILE A O 1
ATOM 1513 N N . ASN A 1 206 ? 5.928 38.583 56.933 1.00 23.93 206 ASN A N 1
ATOM 1514 C CA . ASN A 1 206 ? 5.916 37.443 56.007 1.00 22.36 206 ASN A CA 1
ATOM 1515 C C . ASN A 1 206 ? 6.623 37.830 54.729 1.00 21.53 206 ASN A C 1
ATOM 1516 O O . ASN A 1 206 ? 6.036 38.519 53.893 1.00 21.14 206 ASN A O 1
ATOM 1521 N N . LEU A 1 207 ? 7.863 37.420 54.565 1.00 21.35 207 LEU A N 1
ATOM 1522 C CA . LEU A 1 207 ? 8.584 37.678 53.335 1.00 21.56 207 LEU A CA 1
ATOM 1523 C C . LEU A 1 207 ? 8.704 36.413 52.476 1.00 22.56 207 LEU A C 1
ATOM 1524 O O . LEU A 1 207 ? 8.626 35.271 52.983 1.00 23.02 207 LEU A O 1
ATOM 1529 N N . GLY A 1 208 ? 8.828 36.634 51.150 1.00 22.57 208 GLY A N 1
ATOM 1530 C CA . GLY A 1 208 ? 9.023 35.588 50.154 1.00 21.63 208 GLY A CA 1
ATOM 1531 C C . GLY A 1 208 ? 7.842 34.643 50.076 1.00 22.07 208 GLY A C 1
ATOM 1532 O O . GLY A 1 208 ? 8.016 33.454 49.822 1.00 22.16 208 GLY A O 1
ATOM 1533 N N . LEU A 1 209 ? 6.616 35.108 50.294 1.00 22.49 209 LEU A N 1
ATOM 1534 C CA . LEU A 1 209 ? 5.464 34.205 50.374 1.00 24.16 209 LEU A CA 1
ATOM 1535 C C . LEU A 1 209 ? 5.701 32.969 51.259 1.00 25.22 209 LEU A C 1
ATOM 1536 O O . LEU A 1 209 ? 5.482 31.845 50.817 1.00 26.62 209 LEU A O 1
ATOM 1541 N N . GLY A 1 210 ? 6.170 33.114 52.519 1.00 25.84 210 GLY A N 1
ATOM 1542 C CA . GLY A 1 210 ? 6.442 31.971 53.389 1.00 25.27 210 GLY A CA 1
ATOM 1543 C C . GLY A 1 210 ? 7.930 31.653 53.526 1.00 25.12 210 GLY A C 1
ATOM 1544 O O . GLY A 1 210 ? 8.393 31.107 54.526 1.00 24.82 210 GLY A O 1
ATOM 1545 N N . ALA A 1 211 ? 8.751 32.017 52.567 1.00 24.94 211 ALA A N 1
ATOM 1546 C CA . ALA A 1 211 ? 10.133 31.642 52.649 1.00 25.47 211 ALA A CA 1
ATOM 1547 C C . ALA A 1 211 ? 10.874 32.301 53.798 1.00 25.94 211 ALA A C 1
ATOM 1548 O O . ALA A 1 211 ? 11.878 31.739 54.221 1.00 26.71 211 ALA A O 1
ATOM 1550 N N . ILE A 1 212 ? 10.476 33.486 54.288 1.00 26.58 212 ILE A N 1
ATOM 1551 C CA . ILE A 1 212 ? 11.099 34.086 55.485 1.00 26.79 212 ILE A CA 1
ATOM 1552 C C . ILE A 1 212 ? 10.019 34.725 56.379 1.00 27.78 212 ILE A C 1
ATOM 1553 O O . ILE A 1 212 ? 9.514 35.819 56.117 1.00 28.02 212 ILE A O 1
ATOM 1558 N N . VAL A 1 213 ? 9.582 33.997 57.409 1.00 28.74 213 VAL A N 1
ATOM 1559 C CA . VAL A 1 213 ? 8.566 34.459 58.346 1.00 29.70 213 VAL A CA 1
ATOM 1560 C C . VAL A 1 213 ? 9.154 34.766 59.728 1.00 29.92 213 VAL A C 1
ATOM 1561 O O . VAL A 1 213 ? 9.942 33.981 60.264 1.00 29.78 213 VAL A O 1
ATOM 1565 N N . ALA A 1 214 ? 8.889 35.953 60.276 1.00 30.41 214 ALA A N 1
ATOM 1566 C CA . ALA A 1 214 ? 9.216 36.288 61.668 1.00 29.67 214 ALA A CA 1
ATOM 1567 C C . ALA A 1 214 ? 7.877 36.527 62.323 1.00 29.45 214 ALA A C 1
ATOM 1568 O O . ALA A 1 214 ? 7.147 37.464 62.009 1.00 28.72 214 ALA A O 1
ATOM 1570 N N . SER A 1 215 ? 7.475 35.572 63.111 1.00 30.03 215 SER A N 1
ATOM 1571 C CA . SER A 1 215 ? 6.245 35.639 63.868 1.00 31.22 215 SER A CA 1
ATOM 1572 C C . SER A 1 215 ? 6.444 36.178 65.299 1.00 31.59 215 SER A C 1
ATOM 1573 O O . SER A 1 215 ? 5.483 36.533 65.992 1.00 31.27 215 SER A O 1
ATOM 1576 N N . ALA A 1 216 ? 7.704 36.238 65.739 1.00 31.77 216 ALA A N 1
ATOM 1577 C CA . ALA A 1 216 ? 8.095 36.753 67.034 1.00 32.20 216 ALA A CA 1
ATOM 1578 C C . ALA A 1 216 ? 9.258 37.711 66.852 1.00 32.83 216 ALA A C 1
ATOM 1579 O O . ALA A 1 216 ? 10.123 37.480 65.998 1.00 32.87 216 ALA A O 1
ATOM 1581 N N . ALA A 1 217 ? 9.299 38.795 67.625 1.00 33.72 217 ALA A N 1
ATOM 1582 C CA . ALA A 1 217 ? 10.355 39.785 67.502 1.00 35.03 217 ALA A CA 1
ATOM 1583 C C . ALA A 1 217 ? 11.730 39.182 67.637 1.00 36.10 217 ALA A C 1
ATOM 1584 O O . ALA A 1 217 ? 11.861 38.102 68.203 1.00 37.03 217 ALA A O 1
ATOM 1586 N N . GLN A 1 218 ? 12.753 39.838 67.097 1.00 37.74 218 GLN A N 1
ATOM 1587 C CA . GLN A 1 218 ? 14.141 39.389 67.123 1.00 39.18 218 GLN A CA 1
ATOM 1588 C C . GLN A 1 218 ? 14.400 38.212 66.171 1.00 39.50 218 GLN A C 1
ATOM 1589 O O . GLN A 1 218 ? 15.553 38.010 65.785 1.00 38.93 218 GLN A O 1
ATOM 1595 N N . GLN A 1 219 ? 13.401 37.445 65.696 1.00 40.01 219 GLN A N 1
ATOM 1596 C CA . GLN A 1 219 ? 13.718 36.154 65.062 1.00 40.32 219 GLN A CA 1
ATOM 1597 C C . GLN A 1 219 ? 13.094 35.618 63.743 1.00 39.44 219 GLN A C 1
ATOM 1598 O O . GLN A 1 219 ? 11.968 35.094 63.713 1.00 37.91 219 GLN A O 1
ATOM 1604 N N . PRO A 1 220 ? 13.841 35.743 62.630 1.00 39.44 220 PRO A N 1
ATOM 1605 C CA . PRO A 1 220 ? 13.514 35.281 61.278 1.00 40.36 220 PRO A CA 1
ATOM 1606 C C . PRO A 1 220 ? 13.511 33.737 61.159 1.00 41.29 220 PRO A C 1
ATOM 1607 O O . PRO A 1 220 ? 14.429 33.077 61.682 1.00 41.97 220 PRO A O 1
ATOM 1611 N N . THR A 1 221 ? 12.525 33.112 60.497 1.00 41.13 221 THR A N 1
ATOM 1612 C CA . THR A 1 221 ? 12.573 31.674 60.323 1.00 41.54 221 THR A CA 1
ATOM 1613 C C . THR A 1 221 ? 12.401 31.338 58.843 1.00 42.08 221 THR A C 1
ATOM 1614 O O . THR A 1 221 ? 12.365 32.253 58.003 1.00 41.93 221 THR A O 1
ATOM 1618 N N . ARG A 1 222 ? 12.274 30.039 58.542 1.00 42.02 222 ARG A N 1
ATOM 1619 C CA . ARG A 1 222 ? 12.211 29.467 57.207 1.00 41.80 222 ARG A CA 1
ATOM 1620 C C . ARG A 1 222 ? 11.440 28.158 57.352 1.00 42.07 222 ARG A C 1
ATOM 1621 O O . ARG A 1 222 ? 11.575 27.543 58.422 1.00 42.38 222 ARG A O 1
ATOM 1629 N N . PRO A 1 223 ? 10.617 27.679 56.395 1.00 41.88 223 PRO A N 1
ATOM 1630 C CA . PRO A 1 223 ? 9.905 26.422 56.547 1.00 41.91 223 PRO A CA 1
ATOM 1631 C C . PRO A 1 223 ? 10.844 25.236 56.313 1.00 42.72 223 PRO A C 1
ATOM 1632 O O . PRO A 1 223 ? 12.046 25.401 56.037 1.00 42.42 223 PRO A O 1
ATOM 1636 N N . ASP A 1 224 ? 10.317 24.015 56.492 1.00 43.79 224 ASP A N 1
ATOM 1637 C CA . ASP A 1 224 ? 11.055 22.814 56.129 1.00 44.66 224 ASP A CA 1
ATOM 1638 C C . ASP A 1 224 ? 10.606 22.632 54.689 1.00 43.98 224 ASP A C 1
ATOM 1639 O O . ASP A 1 224 ? 9.438 22.293 54.475 1.00 43.24 224 ASP A O 1
ATOM 1644 N N . LEU A 1 225 ? 11.414 22.940 53.681 1.00 43.57 225 LEU A N 1
ATOM 1645 C CA . LEU A 1 225 ? 10.927 22.676 52.345 1.00 43.89 225 LEU A CA 1
ATOM 1646 C C . LEU A 1 225 ? 11.879 21.641 51.773 1.00 44.71 225 LEU A C 1
ATOM 1647 O O . LEU A 1 225 ? 12.605 21.831 50.792 1.00 45.16 225 LEU A O 1
ATOM 1652 N N . SER A 1 226 ? 11.813 20.465 52.410 1.00 45.11 226 SER A N 1
ATOM 1653 C CA . SER A 1 226 ? 12.687 19.377 52.033 1.00 44.97 226 SER A CA 1
ATOM 1654 C C . SER A 1 226 ? 12.109 17.980 51.951 1.00 44.52 226 SER A C 1
ATOM 1655 O O . SER A 1 226 ? 12.887 17.048 51.767 1.00 44.10 226 SER A O 1
ATOM 1658 N N . ASP A 1 227 ? 10.786 17.772 52.001 1.00 44.39 227 ASP A N 1
ATOM 1659 C CA . ASP A 1 227 ? 10.256 16.434 51.799 1.00 44.55 227 ASP A CA 1
ATOM 1660 C C . ASP A 1 227 ? 8.751 16.437 51.768 1.00 44.58 227 ASP A C 1
ATOM 1661 O O . ASP A 1 227 ? 8.081 16.077 52.732 1.00 44.85 227 ASP A O 1
ATOM 1666 N N . PHE A 1 228 ? 8.150 16.713 50.641 1.00 45.10 228 PHE A N 1
ATOM 1667 C CA . PHE A 1 228 ? 6.708 16.929 50.609 1.00 45.84 228 PHE A CA 1
ATOM 1668 C C . PHE A 1 228 ? 5.901 15.630 50.725 1.00 47.06 228 PHE A C 1
ATOM 1669 O O . PHE A 1 228 ? 4.676 15.612 50.684 1.00 46.61 228 PHE A O 1
ATOM 1677 N N . SER A 1 229 ? 6.622 14.523 50.884 1.00 49.29 229 SER A N 1
ATOM 1678 C CA . SER A 1 229 ? 6.091 13.168 51.015 1.00 51.11 229 SER A CA 1
ATOM 1679 C C . SER A 1 229 ? 6.023 12.686 52.465 1.00 51.93 229 SER A C 1
ATOM 1680 O O . SER A 1 229 ? 5.119 11.940 52.868 1.00 51.90 229 SER A O 1
ATOM 1683 N N . GLY A 1 230 ? 7.007 13.134 53.246 1.00 52.42 230 GLY A N 1
ATOM 1684 C CA . GLY A 1 230 ? 7.146 12.724 54.621 1.00 53.04 230 GLY A CA 1
ATOM 1685 C C . GLY A 1 230 ? 7.445 13.946 55.449 1.00 53.32 230 GLY A C 1
ATOM 1686 O O . GLY A 1 230 ? 6.544 14.735 55.723 1.00 53.44 230 GLY A O 1
ATOM 1687 N N . THR A 1 231 ? 8.718 14.147 55.751 1.00 53.45 231 THR A N 1
ATOM 1688 C CA . THR A 1 231 ? 9.236 15.208 56.623 1.00 54.03 231 THR A CA 1
ATOM 1689 C C . THR A 1 231 ? 8.581 16.601 56.607 1.00 54.18 231 THR A C 1
ATOM 1690 O O . THR A 1 231 ? 8.454 17.239 57.648 1.00 53.89 231 THR A O 1
ATOM 1694 N N . ALA A 1 232 ? 8.202 17.088 55.420 1.00 54.65 232 ALA A N 1
ATOM 1695 C CA . ALA A 1 232 ? 7.639 18.418 55.193 1.00 54.62 232 ALA A CA 1
ATOM 1696 C C . ALA A 1 232 ? 6.294 18.298 54.510 1.00 54.77 232 ALA A C 1
ATOM 1697 O O . ALA A 1 232 ? 5.893 19.159 53.728 1.00 54.49 232 ALA A O 1
ATOM 1699 N N . ARG A 1 233 ? 5.587 17.211 54.761 1.00 56.04 233 ARG A N 1
ATOM 1700 C CA . ARG A 1 233 ? 4.349 16.896 54.073 1.00 57.49 233 ARG A CA 1
ATOM 1701 C C . ARG A 1 233 ? 3.376 18.044 54.100 1.00 56.50 233 ARG A C 1
ATOM 1702 O O . ARG A 1 233 ? 2.722 18.385 53.127 1.00 56.21 233 ARG A O 1
ATOM 1710 N N . ASN A 1 234 ? 3.302 18.646 55.264 1.00 55.91 234 ASN A N 1
ATOM 1711 C CA . ASN A 1 234 ? 2.517 19.835 55.538 1.00 55.44 234 ASN A CA 1
ATOM 1712 C C . ASN A 1 234 ? 2.771 20.965 54.540 1.00 54.16 234 ASN A C 1
ATOM 1713 O O . ASN A 1 234 ? 1.858 21.723 54.220 1.00 54.25 234 ASN A O 1
ATOM 1718 N N . GLN A 1 235 ? 3.970 21.102 53.981 1.00 52.70 235 GLN A N 1
ATOM 1719 C CA . GLN A 1 235 ? 4.252 22.113 52.969 1.00 51.72 235 GLN A CA 1
ATOM 1720 C C . GLN A 1 235 ? 3.970 21.713 51.539 1.00 50.38 235 GLN A C 1
ATOM 1721 O O . GLN A 1 235 ? 4.144 22.529 50.641 1.00 49.94 235 GLN A O 1
ATOM 1727 N N . ALA A 1 236 ? 3.495 20.512 51.274 1.00 49.31 236 ALA A N 1
ATOM 1728 C CA . ALA A 1 236 ? 3.234 20.065 49.925 1.00 48.18 236 ALA A CA 1
ATOM 1729 C C . ALA A 1 236 ? 2.255 20.947 49.176 1.00 47.57 236 ALA A C 1
ATOM 1730 O O . ALA A 1 236 ? 2.505 21.256 48.008 1.00 48.15 236 ALA A O 1
ATOM 1732 N N . ASP A 1 237 ? 1.164 21.426 49.772 1.00 46.36 237 ASP A N 1
ATOM 1733 C CA . ASP A 1 237 ? 0.323 22.271 48.958 1.00 45.29 237 ASP A CA 1
ATOM 1734 C C . ASP A 1 237 ? 0.746 23.740 48.915 1.00 43.26 237 ASP A C 1
ATOM 1735 O O . ASP A 1 237 ? 0.041 24.580 48.356 1.00 43.65 237 ASP A O 1
ATOM 1740 N N . THR A 1 238 ? 1.895 24.135 49.460 1.00 40.12 238 THR A N 1
ATOM 1741 C CA . THR A 1 238 ? 2.287 25.511 49.292 1.00 37.80 238 THR A CA 1
ATOM 1742 C C . THR A 1 238 ? 2.871 25.662 47.886 1.00 36.49 238 THR A C 1
ATOM 1743 O O . THR A 1 238 ? 3.186 24.672 47.220 1.00 36.60 238 THR A O 1
ATOM 1747 N N . LEU A 1 239 ? 3.103 26.898 47.438 1.00 34.23 239 LEU A N 1
ATOM 1748 C CA . LEU A 1 239 ? 3.719 27.214 46.157 1.00 31.80 239 LEU A CA 1
ATOM 1749 C C . LEU A 1 239 ? 4.991 26.424 45.958 1.00 30.55 239 LEU A C 1
ATOM 1750 O O . LEU A 1 239 ? 5.242 25.927 44.867 1.00 31.08 239 LEU A O 1
ATOM 1755 N N . TYR A 1 240 ? 5.728 26.202 47.030 1.00 28.65 240 TYR A N 1
ATOM 1756 C CA . TYR A 1 240 ? 7.006 25.525 46.950 1.00 27.14 240 TYR A CA 1
ATOM 1757 C C . TYR A 1 240 ? 6.834 24.026 46.792 1.00 26.28 240 TYR A C 1
ATOM 1758 O O . TYR A 1 240 ? 7.669 23.324 46.205 1.00 26.54 240 TYR A O 1
ATOM 1767 N N . GLY A 1 241 ? 5.691 23.569 47.278 1.00 24.76 241 GLY A N 1
ATOM 1768 C CA . GLY A 1 241 ? 5.309 22.186 47.189 1.00 24.15 241 GLY A CA 1
ATOM 1769 C C . GLY A 1 241 ? 4.912 21.957 45.758 1.00 23.25 241 GLY A C 1
ATOM 1770 O O . GLY A 1 241 ? 5.631 21.292 45.017 1.00 23.79 241 GLY A O 1
ATOM 1771 N N . LYS A 1 242 ? 3.823 22.578 45.349 1.00 21.80 242 LYS A N 1
ATOM 1772 C CA . LYS A 1 242 ? 3.340 22.570 43.978 1.00 21.17 242 LYS A CA 1
ATOM 1773 C C . LYS A 1 242 ? 4.432 22.738 42.906 1.00 21.55 242 LYS A C 1
ATOM 1774 O O . LYS A 1 242 ? 4.434 22.045 41.877 1.00 21.37 242 LYS A O 1
ATOM 1780 N N . ALA A 1 243 ? 5.385 23.646 43.132 1.00 21.94 243 ALA A N 1
ATOM 1781 C CA . ALA A 1 243 ? 6.529 23.840 42.260 1.00 22.73 243 ALA A CA 1
ATOM 1782 C C . ALA A 1 243 ? 7.296 22.552 42.220 1.00 23.50 243 ALA A C 1
ATOM 1783 O O . ALA A 1 243 ? 7.528 21.990 41.152 1.00 24.08 243 ALA A O 1
ATOM 1785 N N . HIS A 1 244 ? 7.607 22.006 43.381 1.00 24.88 244 HIS A N 1
ATOM 1786 C CA . HIS A 1 244 ? 8.302 20.738 43.393 1.00 25.73 244 HIS A CA 1
ATOM 1787 C C . HIS A 1 244 ? 7.458 19.635 42.726 1.00 25.07 244 HIS A C 1
ATOM 1788 O O . HIS A 1 244 ? 7.990 18.725 42.088 1.00 25.06 244 HIS A O 1
ATOM 1795 N N . ALA A 1 245 ? 6.155 19.682 42.831 1.00 24.38 245 ALA A N 1
ATOM 1796 C CA . ALA A 1 245 ? 5.368 18.648 42.233 1.00 25.85 245 ALA A CA 1
ATOM 1797 C C . ALA A 1 245 ? 5.476 18.719 40.720 1.00 26.16 245 ALA A C 1
ATOM 1798 O O . ALA A 1 245 ? 5.784 17.687 40.115 1.00 26.31 245 ALA A O 1
ATOM 1800 N N . SER A 1 246 ? 5.359 19.929 40.151 1.00 26.11 246 SER A N 1
ATOM 1801 C CA . SER A 1 246 ? 5.335 20.119 38.705 1.00 25.94 246 SER A CA 1
ATOM 1802 C C . SER A 1 246 ? 6.665 19.856 38.044 1.00 25.43 246 SER A C 1
ATOM 1803 O O . SER A 1 246 ? 6.701 19.242 36.975 1.00 25.37 246 SER A O 1
ATOM 1806 N N . ILE A 1 247 ? 7.772 20.290 38.657 1.00 24.84 247 ILE A N 1
ATOM 1807 C CA . ILE A 1 247 ? 9.105 19.960 38.183 1.00 24.36 247 ILE A CA 1
ATOM 1808 C C . ILE A 1 247 ? 9.240 18.453 38.132 1.00 25.57 247 ILE A C 1
ATOM 1809 O O . ILE A 1 247 ? 9.838 17.872 37.220 1.00 26.42 247 ILE A O 1
ATOM 1814 N N . THR A 1 248 ? 8.634 17.775 39.096 1.00 26.41 248 THR A N 1
ATOM 1815 C CA . THR A 1 248 ? 8.742 16.340 39.135 1.00 26.26 248 THR A CA 1
ATOM 1816 C C . THR A 1 248 ? 7.885 15.730 38.035 1.00 25.13 248 THR A C 1
ATOM 1817 O O . THR A 1 248 ? 8.399 14.920 37.268 1.00 25.80 248 THR A O 1
ATOM 1821 N N . GLU A 1 249 ? 6.669 16.197 37.820 1.00 23.89 249 GLU A N 1
ATOM 1822 C CA . GLU A 1 249 ? 5.857 15.683 36.748 1.00 23.97 249 GLU A CA 1
ATOM 1823 C C . GLU A 1 249 ? 6.517 15.930 35.401 1.00 25.02 249 GLU A C 1
ATOM 1824 O O . GLU A 1 249 ? 6.284 15.207 34.436 1.00 25.97 249 GLU A O 1
ATOM 1830 N N . LEU A 1 250 ? 7.355 16.959 35.317 1.00 25.08 250 LEU A N 1
ATOM 1831 C CA . LEU A 1 250 ? 8.010 17.299 34.088 1.00 25.17 250 LEU A CA 1
ATOM 1832 C C . LEU A 1 250 ? 8.994 16.184 33.880 1.00 25.53 250 LEU A C 1
ATOM 1833 O O . LEU A 1 250 ? 8.825 15.428 32.933 1.00 27.38 250 LEU A O 1
ATOM 1838 N N . LEU A 1 251 ? 9.967 16.014 34.763 1.00 25.58 251 LEU A N 1
ATOM 1839 C CA . LEU A 1 251 ? 10.974 14.976 34.604 1.00 25.78 251 LEU A CA 1
ATOM 1840 C C . LEU A 1 251 ? 10.429 13.541 34.495 1.00 25.93 251 LEU A C 1
ATOM 1841 O O . LEU A 1 251 ? 11.099 12.656 33.978 1.00 25.74 251 LEU A O 1
ATOM 1846 N N . GLN A 1 252 ? 9.206 13.277 34.948 1.00 26.51 252 GLN A N 1
ATOM 1847 C CA . GLN A 1 252 ? 8.580 11.959 34.865 1.00 27.15 252 GLN A CA 1
ATOM 1848 C C . GLN A 1 252 ? 8.052 11.643 33.451 1.00 26.84 252 GLN A C 1
ATOM 1849 O O . GLN A 1 252 ? 7.590 10.515 33.225 1.00 27.82 252 GLN A O 1
ATOM 1855 N N . LEU A 1 253 ? 8.062 12.562 32.469 1.00 25.71 253 LEU A N 1
ATOM 1856 C CA . LEU A 1 253 ? 7.557 12.261 31.135 1.00 24.41 253 LEU A CA 1
ATOM 1857 C C . LEU A 1 253 ? 8.757 11.730 30.402 1.00 24.22 253 LEU A C 1
ATOM 1858 O O . LEU A 1 253 ? 9.764 12.427 30.281 1.00 23.47 253 LEU A O 1
ATOM 1863 N N . ALA A 1 254 ? 8.682 10.467 29.986 1.00 24.23 254 ALA A N 1
ATOM 1864 C CA . ALA A 1 254 ? 9.780 9.793 29.309 1.00 24.05 254 ALA A CA 1
ATOM 1865 C C . ALA A 1 254 ? 10.035 10.365 27.932 1.00 24.51 254 ALA A C 1
ATOM 1866 O O . ALA A 1 254 ? 9.098 10.763 27.240 1.00 24.76 254 ALA A O 1
ATOM 1868 N N . GLN A 1 255 ? 11.292 10.439 27.488 1.00 25.03 255 GLN A N 1
ATOM 1869 C CA . GLN A 1 255 ? 11.597 10.812 26.103 1.00 25.34 255 GLN A CA 1
ATOM 1870 C C . GLN A 1 255 ? 10.902 9.815 25.145 1.00 24.56 255 GLN A C 1
ATOM 1871 O O . GLN A 1 255 ? 10.668 8.666 25.513 1.00 23.97 255 GLN A O 1
ATOM 1877 N N . GLY A 1 256 ? 10.462 10.228 23.959 1.00 24.60 256 GLY A N 1
ATOM 1878 C CA . GLY A 1 256 ? 9.781 9.326 23.042 1.00 23.96 256 GLY A CA 1
ATOM 1879 C C . GLY A 1 256 ? 10.842 8.624 22.198 1.00 24.05 256 GLY A C 1
ATOM 1880 O O . GLY A 1 256 ? 12.040 8.751 22.496 1.00 23.15 256 GLY A O 1
ATOM 1881 N N . PRO A 1 257 ? 10.470 7.854 21.158 1.00 24.61 257 PRO A N 1
ATOM 1882 C CA . PRO A 1 257 ? 11.412 7.128 20.287 1.00 25.07 257 PRO A CA 1
ATOM 1883 C C . PRO A 1 257 ? 12.483 7.960 19.633 1.00 26.51 257 PRO A C 1
ATOM 1884 O O . PRO A 1 257 ? 12.241 9.054 19.147 1.00 26.91 257 PRO A O 1
ATOM 1888 N N . LYS A 1 258 ? 13.673 7.406 19.616 1.00 29.38 258 LYS A N 1
ATOM 1889 C CA . LYS A 1 258 ? 14.896 8.089 19.230 1.00 32.96 258 LYS A CA 1
ATOM 1890 C C . LYS A 1 258 ? 15.543 7.353 18.040 1.00 35.09 258 LYS A C 1
ATOM 1891 O O . LYS A 1 258 ? 15.290 6.152 17.840 1.00 35.74 258 LYS A O 1
ATOM 1897 N N . PRO A 1 259 ? 16.311 7.988 17.141 1.00 36.57 259 PRO A N 1
ATOM 1898 C CA . PRO A 1 259 ? 16.957 7.325 16.022 1.00 37.30 259 PRO A CA 1
ATOM 1899 C C . PRO A 1 259 ? 18.162 6.605 16.580 1.00 38.34 259 PRO A C 1
ATOM 1900 O O . PRO A 1 259 ? 18.596 6.873 17.705 1.00 38.20 259 PRO A O 1
ATOM 1904 N N . GLY A 1 260 ? 18.710 5.697 15.800 1.00 39.59 260 GLY A N 1
ATOM 1905 C CA . GLY A 1 260 ? 19.909 5.035 16.232 1.00 41.85 260 GLY A CA 1
ATOM 1906 C C . GLY A 1 260 ? 21.034 5.995 15.903 1.00 43.60 260 GLY A C 1
ATOM 1907 O O . GLY A 1 260 ? 20.803 7.088 15.369 1.00 43.43 260 GLY A O 1
ATOM 1908 N N . GLN A 1 261 ? 22.275 5.584 16.165 1.00 45.74 261 GLN A N 1
ATOM 1909 C CA . GLN A 1 261 ? 23.372 6.455 15.820 1.00 47.80 261 GLN A CA 1
ATOM 1910 C C . GLN A 1 261 ? 23.610 6.547 14.332 1.00 48.45 261 GLN A C 1
ATOM 1911 O O . GLN A 1 261 ? 24.236 7.510 13.878 1.00 49.13 261 GLN A O 1
ATOM 1917 N N . THR A 1 262 ? 23.108 5.554 13.602 1.00 48.28 262 THR A N 1
ATOM 1918 C CA . THR A 1 262 ? 23.205 5.455 12.166 1.00 48.21 262 THR A CA 1
ATOM 1919 C C . THR A 1 262 ? 21.843 4.975 11.674 1.00 48.58 262 THR A C 1
ATOM 1920 O O . THR A 1 262 ? 21.068 4.459 12.495 1.00 48.98 262 THR A O 1
ATOM 1924 N N . GLU A 1 263 ? 21.512 5.050 10.368 1.00 48.75 263 GLU A N 1
ATOM 1925 C CA . GLU A 1 263 ? 20.254 4.477 9.884 1.00 48.85 263 GLU A CA 1
ATOM 1926 C C . GLU A 1 263 ? 20.226 2.983 10.027 1.00 48.85 263 GLU A C 1
ATOM 1927 O O . GLU A 1 263 ? 19.172 2.430 10.308 1.00 48.64 263 GLU A O 1
ATOM 1933 N N . VAL A 1 264 ? 21.372 2.329 9.837 1.00 49.34 264 VAL A N 1
ATOM 1934 C CA . VAL A 1 264 ? 21.506 0.899 10.074 1.00 49.49 264 VAL A CA 1
ATOM 1935 C C . VAL A 1 264 ? 21.030 0.538 11.477 1.00 49.36 264 VAL A C 1
ATOM 1936 O O . VAL A 1 264 ? 20.278 -0.437 11.582 1.00 49.11 264 VAL A O 1
ATOM 1940 N N . GLU A 1 265 ? 21.365 1.318 12.531 1.00 49.19 265 GLU A N 1
ATOM 1941 C CA . GLU A 1 265 ? 20.809 0.989 13.832 1.00 48.89 265 GLU A CA 1
ATOM 1942 C C . GLU A 1 265 ? 19.346 1.400 13.926 1.00 47.31 265 GLU A C 1
ATOM 1943 O O . GLU A 1 265 ? 18.555 0.649 14.501 1.00 46.88 265 GLU A O 1
ATOM 1949 N N . THR A 1 266 ? 18.926 2.525 13.330 1.00 45.36 266 THR A N 1
ATOM 1950 C CA . THR A 1 266 ? 17.515 2.917 13.311 1.00 43.53 266 THR A CA 1
ATOM 1951 C C . THR A 1 266 ? 16.654 1.829 12.685 1.00 43.12 266 THR A C 1
ATOM 1952 O O . THR A 1 266 ? 15.514 1.624 13.103 1.00 43.09 266 THR A O 1
ATOM 1956 N N . MET A 1 267 ? 17.202 1.131 11.684 1.00 42.49 267 MET A N 1
ATOM 1957 C CA . MET A 1 267 ? 16.504 0.088 10.955 1.00 41.86 267 MET A CA 1
ATOM 1958 C C . MET A 1 267 ? 16.492 -1.221 11.715 1.00 41.02 267 MET A C 1
ATOM 1959 O O . MET A 1 267 ? 15.445 -1.870 11.782 1.00 40.22 267 MET A O 1
ATOM 1964 N N . LYS A 1 268 ? 17.643 -1.612 12.293 1.00 40.46 268 LYS A N 1
ATOM 1965 C CA . LYS A 1 268 ? 17.737 -2.813 13.115 1.00 39.81 268 LYS A CA 1
ATOM 1966 C C . LYS A 1 268 ? 16.689 -2.740 14.214 1.00 39.64 268 LYS A C 1
ATOM 1967 O O . LYS A 1 268 ? 15.841 -3.629 14.317 1.00 40.62 268 LYS A O 1
ATOM 1973 N N . LEU A 1 269 ? 16.631 -1.604 14.910 1.00 38.22 269 LEU A N 1
ATOM 1974 C CA . LEU A 1 269 ? 15.624 -1.371 15.924 1.00 36.89 269 LEU A CA 1
ATOM 1975 C C . LEU A 1 269 ? 14.207 -1.499 15.390 1.00 35.75 269 LEU A C 1
ATOM 1976 O O . LEU A 1 269 ? 13.364 -2.184 15.978 1.00 36.01 269 LEU A O 1
ATOM 1981 N N . LEU A 1 270 ? 13.905 -0.910 14.238 1.00 34.76 270 LEU A N 1
ATOM 1982 C CA . LEU A 1 270 ? 12.557 -0.983 13.688 1.00 33.34 270 LEU A CA 1
ATOM 1983 C C . LEU A 1 270 ? 12.168 -2.389 13.279 1.00 32.17 270 LEU A C 1
ATOM 1984 O O . LEU A 1 270 ? 11.011 -2.785 13.415 1.00 31.22 270 LEU A O 1
ATOM 1989 N N . ALA A 1 271 ? 13.144 -3.178 12.841 1.00 31.91 271 ALA A N 1
ATOM 1990 C CA . ALA A 1 271 ? 12.916 -4.576 12.506 1.00 32.05 271 ALA A CA 1
ATOM 1991 C C . ALA A 1 271 ? 12.339 -5.335 13.693 1.00 32.33 271 ALA A C 1
ATOM 1992 O O . ALA A 1 271 ? 11.470 -6.198 13.556 1.00 32.38 271 ALA A O 1
ATOM 1994 N N . GLN A 1 272 ? 12.774 -4.921 14.888 1.00 32.98 272 GLN A N 1
ATOM 1995 C CA . GLN A 1 272 ? 12.397 -5.530 16.149 1.00 32.68 272 GLN A CA 1
ATOM 1996 C C . GLN A 1 272 ? 11.001 -5.134 16.628 1.00 32.54 272 GLN A C 1
ATOM 1997 O O . GLN A 1 272 ? 10.494 -5.721 17.590 1.00 32.70 272 GLN A O 1
ATOM 2003 N N . LYS A 1 273 ? 10.313 -4.203 15.973 1.00 31.85 273 LYS A N 1
ATOM 2004 C CA . LYS A 1 273 ? 9.045 -3.795 16.507 1.00 31.14 273 LYS A CA 1
ATOM 2005 C C . LYS A 1 273 ? 7.917 -4.545 15.840 1.00 31.39 273 LYS A C 1
ATOM 2006 O O . LYS A 1 273 ? 7.993 -4.994 14.702 1.00 31.76 273 LYS A O 1
ATOM 2012 N N . THR A 1 274 ? 6.809 -4.676 16.532 1.00 32.32 274 THR A N 1
ATOM 2013 C CA . THR A 1 274 ? 5.688 -5.414 16.038 1.00 32.95 274 THR A CA 1
ATOM 2014 C C . THR A 1 274 ? 5.076 -4.797 14.792 1.00 33.72 274 THR A C 1
ATOM 2015 O O . THR A 1 274 ? 4.941 -5.519 13.807 1.00 34.64 274 THR A O 1
ATOM 2019 N N . ALA A 1 275 ? 4.720 -3.505 14.714 1.00 34.10 275 ALA A N 1
ATOM 2020 C CA . ALA A 1 275 ? 4.187 -2.935 13.468 1.00 33.95 275 ALA A CA 1
ATOM 2021 C C . ALA A 1 275 ? 5.023 -3.202 12.193 1.00 33.97 275 ALA A C 1
ATOM 2022 O O . ALA A 1 275 ? 4.483 -3.154 11.082 1.00 33.82 275 ALA A O 1
ATOM 2024 N N . ALA A 1 276 ? 6.324 -3.521 12.273 1.00 33.38 276 ALA A N 1
ATOM 2025 C CA . ALA A 1 276 ? 7.047 -3.891 11.071 1.00 33.65 276 ALA A CA 1
ATOM 2026 C C . ALA A 1 276 ? 6.489 -5.242 10.598 1.00 34.60 276 ALA A C 1
ATOM 2027 O O . ALA A 1 276 ? 5.937 -5.364 9.496 1.00 34.46 276 ALA A O 1
ATOM 2029 N N . LEU A 1 277 ? 6.508 -6.266 11.453 1.00 35.89 277 LEU A N 1
ATOM 2030 C CA . LEU A 1 277 ? 5.963 -7.576 11.122 1.00 36.44 277 LEU A CA 1
ATOM 2031 C C . LEU A 1 277 ? 4.482 -7.494 10.845 1.00 36.36 277 LEU A C 1
ATOM 2032 O O . LEU A 1 277 ? 4.046 -8.172 9.925 1.00 37.86 277 LEU A O 1
ATOM 2037 N N . ASP A 1 278 ? 3.671 -6.707 11.537 1.00 36.36 278 ASP A N 1
ATOM 2038 C CA . ASP A 1 278 ? 2.262 -6.605 11.180 1.00 36.52 278 ASP A CA 1
ATOM 2039 C C . ASP A 1 278 ? 2.158 -6.156 9.751 1.00 35.69 278 ASP A C 1
ATOM 2040 O O . ASP A 1 278 ? 1.227 -6.580 9.075 1.00 35.60 278 ASP A O 1
ATOM 2045 N N . SER A 1 279 ? 3.102 -5.303 9.316 1.00 34.82 279 SER A N 1
ATOM 2046 C CA . SER A 1 279 ? 3.099 -4.774 7.964 1.00 34.31 279 SER A CA 1
ATOM 2047 C C . SER A 1 279 ? 3.343 -5.896 6.984 1.00 33.23 279 SER A C 1
ATOM 2048 O O . SER A 1 279 ? 2.496 -6.121 6.121 1.00 33.14 279 SER A O 1
ATOM 2051 N N . ILE A 1 280 ? 4.460 -6.626 7.125 1.00 31.98 280 ILE A N 1
ATOM 2052 C CA . ILE A 1 280 ? 4.756 -7.777 6.280 1.00 30.35 280 ILE A CA 1
ATOM 2053 C C . ILE A 1 280 ? 3.545 -8.675 6.129 1.00 30.19 280 ILE A C 1
ATOM 2054 O O . ILE A 1 280 ? 3.115 -8.922 5.001 1.00 30.63 280 ILE A O 1
ATOM 2059 N N . LYS A 1 281 ? 2.908 -9.027 7.229 1.00 29.44 281 LYS A N 1
ATOM 2060 C CA . LYS A 1 281 ? 1.754 -9.872 7.148 1.00 29.42 281 LYS A CA 1
ATOM 2061 C C . LYS A 1 281 ? 0.663 -9.254 6.350 1.00 28.72 281 LYS A C 1
ATOM 2062 O O . LYS A 1 281 ? -0.032 -10.006 5.681 1.00 30.05 281 LYS A O 1
ATOM 2068 N N . PHE A 1 282 ? 0.509 -7.935 6.382 1.00 27.82 282 PHE A N 1
ATOM 2069 C CA . PHE A 1 282 ? -0.539 -7.284 5.609 1.00 27.25 282 PHE A CA 1
ATOM 2070 C C . PHE A 1 282 ? -0.208 -7.365 4.133 1.00 27.50 282 PHE A C 1
ATOM 2071 O O . PHE A 1 282 ? -1.033 -7.817 3.330 1.00 28.04 282 PHE A O 1
ATOM 2079 N N . GLN A 1 283 ? 1.005 -6.932 3.786 1.00 27.35 283 GLN A N 1
ATOM 2080 C CA . GLN A 1 283 ? 1.454 -6.804 2.404 1.00 27.36 283 GLN A CA 1
ATOM 2081 C C . GLN A 1 283 ? 1.178 -8.096 1.668 1.00 29.17 283 GLN A C 1
ATOM 2082 O O . GLN A 1 283 ? 0.462 -8.096 0.658 1.00 29.29 283 GLN A O 1
ATOM 2088 N N . LEU A 1 284 ? 1.640 -9.191 2.292 1.00 30.27 284 LEU A N 1
ATOM 2089 C CA . LEU A 1 284 ? 1.479 -10.508 1.728 1.00 30.79 284 LEU A CA 1
ATOM 2090 C C . LEU A 1 284 ? 0.034 -10.896 1.607 1.00 31.85 284 LEU A C 1
ATOM 2091 O O . LEU A 1 284 ? -0.327 -11.370 0.533 1.00 32.99 284 LEU A O 1
ATOM 2096 N N . ALA A 1 285 ? -0.849 -10.669 2.563 1.00 32.91 285 ALA A N 1
ATOM 2097 C CA . ALA A 1 285 ? -2.237 -11.032 2.324 1.00 35.09 285 ALA A CA 1
ATOM 2098 C C . ALA A 1 285 ? -2.789 -10.273 1.127 1.00 37.18 285 ALA A C 1
ATOM 2099 O O . ALA A 1 285 ? -3.429 -10.879 0.263 1.00 37.72 285 ALA A O 1
ATOM 2101 N N . ALA A 1 286 ? -2.411 -8.986 1.006 1.00 39.38 286 ALA A N 1
ATOM 2102 C CA . ALA A 1 286 ? -2.861 -8.115 -0.078 1.00 40.76 286 ALA A CA 1
ATOM 2103 C C . ALA A 1 286 ? -2.413 -8.645 -1.432 1.00 41.55 286 ALA A C 1
ATOM 2104 O O . ALA A 1 286 ? -3.227 -8.716 -2.353 1.00 41.06 286 ALA A O 1
ATOM 2106 N N . SER A 1 287 ? -1.149 -9.040 -1.558 1.00 42.79 287 SER A N 1
ATOM 2107 C CA . SER A 1 287 ? -0.661 -9.709 -2.739 1.00 44.32 287 SER A CA 1
ATOM 2108 C C . SER A 1 287 ? -1.525 -10.939 -3.002 1.00 45.77 287 SER A C 1
ATOM 2109 O O . SER A 1 287 ? -2.194 -11.077 -4.033 1.00 46.81 287 SER A O 1
ATOM 2112 N N . THR A 1 288 ? -1.641 -11.810 -2.004 1.00 46.49 288 THR A N 1
ATOM 2113 C CA . THR A 1 288 ? -2.211 -13.103 -2.270 1.00 47.03 288 THR A CA 1
ATOM 2114 C C . THR A 1 288 ? -3.670 -13.170 -1.902 1.00 47.90 288 THR A C 1
ATOM 2115 O O . THR A 1 288 ? -4.155 -14.176 -1.403 1.00 47.92 288 THR A O 1
ATOM 2119 N N . GLY A 1 289 ? -4.373 -12.075 -2.161 1.00 49.51 289 GLY A N 1
ATOM 2120 C CA . GLY A 1 289 ? -5.801 -11.908 -1.919 1.00 51.97 289 GLY A CA 1
ATOM 2121 C C . GLY A 1 289 ? -6.454 -12.621 -0.740 1.00 53.72 289 GLY A C 1
ATOM 2122 O O . GLY A 1 289 ? -7.652 -12.942 -0.825 1.00 54.16 289 GLY A O 1
ATOM 2123 N N . LYS A 1 290 ? -5.688 -12.845 0.343 1.00 55.05 290 LYS A N 1
ATOM 2124 C CA . LYS A 1 290 ? -6.160 -13.539 1.539 1.00 55.83 290 LYS A CA 1
ATOM 2125 C C . LYS A 1 290 ? -6.154 -12.602 2.745 1.00 55.78 290 LYS A C 1
ATOM 2126 O O . LYS A 1 290 ? -6.076 -11.381 2.581 1.00 55.66 290 LYS A O 1
ATOM 2132 N N . LYS A 1 291 ? -6.257 -13.150 3.959 1.00 55.63 291 LYS A N 1
ATOM 2133 C CA . LYS A 1 291 ? -6.305 -12.351 5.165 1.00 55.42 291 LYS A CA 1
ATOM 2134 C C . LYS A 1 291 ? -5.018 -12.384 5.989 1.00 55.47 291 LYS A C 1
ATOM 2135 O O . LYS A 1 291 ? -4.243 -13.348 5.932 1.00 55.51 291 LYS A O 1
ATOM 2141 N N . THR A 1 292 ? -4.770 -11.348 6.787 1.00 55.43 292 THR A N 1
ATOM 2142 C CA . THR A 1 292 ? -3.547 -11.220 7.562 1.00 55.41 292 THR A CA 1
ATOM 2143 C C . THR A 1 292 ? -3.498 -12.299 8.636 1.00 55.40 292 THR A C 1
ATOM 2144 O O . THR A 1 292 ? -2.434 -12.828 8.962 1.00 55.45 292 THR A O 1
ATOM 2148 N N . SER A 1 293 ? -4.670 -12.690 9.149 1.00 55.43 293 SER A N 1
ATOM 2149 C CA . SER A 1 293 ? -4.808 -13.732 10.157 1.00 55.25 293 SER A CA 1
ATOM 2150 C C . SER A 1 293 ? -4.319 -15.122 9.710 1.00 55.20 293 SER A C 1
ATOM 2151 O O . SER A 1 293 ? -4.087 -16.000 10.539 1.00 54.92 293 SER A O 1
ATOM 2154 N N . ASP A 1 294 ? -4.147 -15.349 8.403 1.00 54.77 294 ASP A N 1
ATOM 2155 C CA . ASP A 1 294 ? -3.669 -16.621 7.903 1.00 54.76 294 ASP A CA 1
ATOM 2156 C C . ASP A 1 294 ? -2.152 -16.711 8.024 1.00 55.14 294 ASP A C 1
ATOM 2157 O O . ASP A 1 294 ? -1.561 -17.780 7.844 1.00 55.83 294 ASP A O 1
ATOM 2162 N N . TYR A 1 295 ? -1.457 -15.613 8.330 1.00 55.19 295 TYR A N 1
ATOM 2163 C CA . TYR A 1 295 ? -0.003 -15.612 8.349 1.00 55.19 295 TYR A CA 1
ATOM 2164 C C . TYR A 1 295 ? 0.498 -15.737 9.773 1.00 55.74 295 TYR A C 1
ATOM 2165 O O . TYR A 1 295 ? 1.080 -14.815 10.344 1.00 56.15 295 TYR A O 1
ATOM 2174 N N . LYS A 1 296 ? 0.360 -16.915 10.379 1.00 56.06 296 LYS A N 1
ATOM 2175 C CA . LYS A 1 296 ? 0.686 -17.056 11.796 1.00 55.89 296 LYS A CA 1
ATOM 2176 C C . LYS A 1 296 ? 2.125 -17.441 12.116 1.00 56.25 296 LYS A C 1
ATOM 2177 O O . LYS A 1 296 ? 2.501 -17.550 13.278 1.00 56.15 296 LYS A O 1
ATOM 2183 N N . GLU A 1 297 ? 2.996 -17.484 11.119 1.00 57.03 297 GLU A N 1
ATOM 2184 C CA . GLU A 1 297 ? 4.352 -17.991 11.267 1.00 57.99 297 GLU A CA 1
ATOM 2185 C C . GLU A 1 297 ? 5.351 -16.904 11.657 1.00 57.94 297 GLU A C 1
ATOM 2186 O O . GLU A 1 297 ? 6.449 -16.775 11.111 1.00 57.65 297 GLU A O 1
ATOM 2192 N N . ASP A 1 298 ? 4.998 -16.141 12.686 1.00 58.19 298 ASP A N 1
ATOM 2193 C CA . ASP A 1 298 ? 5.731 -14.962 13.135 1.00 58.93 298 ASP A CA 1
ATOM 2194 C C . ASP A 1 298 ? 7.244 -14.984 13.084 1.00 59.77 298 ASP A C 1
ATOM 2195 O O . ASP A 1 298 ? 7.820 -14.324 12.222 1.00 60.57 298 ASP A O 1
ATOM 2200 N N . GLU A 1 299 ? 7.941 -15.743 13.922 1.00 60.95 299 GLU A N 1
ATOM 2201 C CA . GLU A 1 299 ? 9.390 -15.655 13.916 1.00 61.87 299 GLU A CA 1
ATOM 2202 C C . GLU A 1 299 ? 10.090 -16.127 12.648 1.00 61.37 299 GLU A C 1
ATOM 2203 O O . GLU A 1 299 ? 11.166 -15.591 12.378 1.00 61.51 299 GLU A O 1
ATOM 2209 N N . ASN A 1 300 ? 9.552 -17.051 11.835 1.00 60.61 300 ASN A N 1
ATOM 2210 C CA . ASN A 1 300 ? 10.254 -17.397 10.605 1.00 59.85 300 ASN A CA 1
ATOM 2211 C C . ASN A 1 300 ? 9.917 -16.400 9.508 1.00 59.03 300 ASN A C 1
ATOM 2212 O O . ASN A 1 300 ? 10.769 -16.151 8.650 1.00 59.02 300 ASN A O 1
ATOM 2217 N N . LEU A 1 301 ? 8.738 -15.750 9.509 1.00 58.13 301 LEU A N 1
ATOM 2218 C CA . LEU A 1 301 ? 8.466 -14.639 8.577 1.00 57.27 301 LEU A CA 1
ATOM 2219 C C . LEU A 1 301 ? 9.530 -13.580 8.818 1.00 56.87 301 LEU A C 1
ATOM 2220 O O . LEU A 1 301 ? 10.268 -13.163 7.916 1.00 56.99 301 LEU A O 1
ATOM 2225 N N . LYS A 1 302 ? 9.656 -13.258 10.100 1.00 56.49 302 LYS A N 1
ATOM 2226 C CA . LYS A 1 302 ? 10.643 -12.359 10.650 1.00 56.80 302 LYS A CA 1
ATOM 2227 C C . LYS A 1 302 ? 12.040 -12.721 10.154 1.00 56.90 302 LYS A C 1
ATOM 2228 O O . LYS A 1 302 ? 12.825 -11.852 9.766 1.00 56.40 302 LYS A O 1
ATOM 2234 N N . THR A 1 303 ? 12.360 -14.016 10.146 1.00 57.43 303 THR A N 1
ATOM 2235 C CA . THR A 1 303 ? 13.655 -14.509 9.702 1.00 57.88 303 THR A CA 1
ATOM 2236 C C . THR A 1 303 ? 13.922 -14.191 8.231 1.00 57.94 303 THR A C 1
ATOM 2237 O O . THR A 1 303 ? 15.006 -13.706 7.904 1.00 57.55 303 THR A O 1
ATOM 2241 N N . GLU A 1 304 ? 12.950 -14.456 7.353 1.00 58.32 304 GLU A N 1
ATOM 2242 C CA . GLU A 1 304 ? 13.119 -14.267 5.921 1.00 58.89 304 GLU A CA 1
ATOM 2243 C C . GLU A 1 304 ? 13.469 -12.839 5.586 1.00 58.70 304 GLU A C 1
ATOM 2244 O O . GLU A 1 304 ? 14.471 -12.537 4.926 1.00 59.42 304 GLU A O 1
ATOM 2250 N N . TYR A 1 305 ? 12.587 -11.966 6.066 1.00 57.60 305 TYR A N 1
ATOM 2251 C CA . TYR A 1 305 ? 12.681 -10.569 5.749 1.00 56.11 305 TYR A CA 1
ATOM 2252 C C . TYR A 1 305 ? 13.710 -9.843 6.592 1.00 55.88 305 TYR A C 1
ATOM 2253 O O . TYR A 1 305 ? 14.657 -9.293 6.029 1.00 55.94 305 TYR A O 1
ATOM 2262 N N . PHE A 1 306 ? 13.597 -9.867 7.922 1.00 55.39 306 PHE A N 1
ATOM 2263 C CA . PHE A 1 306 ? 14.499 -9.079 8.738 1.00 55.07 306 PHE A CA 1
ATOM 2264 C C . PHE A 1 306 ? 15.803 -9.811 8.965 1.00 56.42 306 PHE A C 1
ATOM 2265 O O . PHE A 1 306 ? 16.865 -9.212 8.778 1.00 55.76 306 PHE A O 1
ATOM 2273 N N . GLY A 1 307 ? 15.717 -11.099 9.316 1.00 58.88 307 GLY A N 1
ATOM 2274 C CA . GLY A 1 307 ? 16.888 -11.946 9.550 1.00 61.35 307 GLY A CA 1
ATOM 2275 C C . GLY A 1 307 ? 17.046 -12.307 11.023 1.00 63.01 307 GLY A C 1
ATOM 2276 O O . GLY A 1 307 ? 16.498 -11.628 11.906 1.00 63.06 307 GLY A O 1
ATOM 2277 N N . LYS A 1 308 ? 17.769 -13.387 11.357 1.00 64.71 308 LYS A N 1
ATOM 2278 C CA . LYS A 1 308 ? 17.918 -13.771 12.768 1.00 66.20 308 LYS A CA 1
ATOM 2279 C C . LYS A 1 308 ? 18.945 -12.854 13.391 1.00 67.02 308 LYS A C 1
ATOM 2280 O O . LYS A 1 308 ? 20.103 -12.851 12.955 1.00 67.03 308 LYS A O 1
ATOM 2286 N N . THR A 1 309 ? 18.501 -12.108 14.413 1.00 67.97 309 THR A N 1
ATOM 2287 C CA . THR A 1 309 ? 19.281 -11.038 15.031 1.00 68.86 309 THR A CA 1
ATOM 2288 C C . THR A 1 309 ? 19.412 -9.930 13.969 1.00 69.47 309 THR A C 1
ATOM 2289 O O . THR A 1 309 ? 20.360 -9.133 13.942 1.00 69.90 309 THR A O 1
ATOM 2293 N N . GLU A 1 310 ? 18.366 -9.835 13.120 1.00 69.73 310 GLU A N 1
ATOM 2294 C CA . GLU A 1 310 ? 18.252 -8.942 11.975 1.00 69.92 310 GLU A CA 1
ATOM 2295 C C . GLU A 1 310 ? 19.352 -9.306 11.009 1.00 69.63 310 GLU A C 1
ATOM 2296 O O . GLU A 1 310 ? 19.061 -9.987 10.040 1.00 69.32 310 GLU A O 1
ATOM 2302 N N . SER A 1 311 ? 20.604 -8.937 11.270 1.00 69.47 311 SER A N 1
ATOM 2303 C CA . SER A 1 311 ? 21.760 -9.267 10.452 1.00 69.49 311 SER A CA 1
ATOM 2304 C C . SER A 1 311 ? 21.642 -8.902 8.959 1.00 69.28 311 SER A C 1
ATOM 2305 O O . SER A 1 311 ? 22.391 -8.031 8.492 1.00 69.81 311 SER A O 1
ATOM 2308 N N . ASN A 1 312 ? 20.714 -9.500 8.201 1.00 68.32 312 ASN A N 1
ATOM 2309 C CA . ASN A 1 312 ? 20.388 -9.170 6.817 1.00 67.57 312 ASN A CA 1
ATOM 2310 C C . ASN A 1 312 ? 20.112 -7.681 6.620 1.00 66.58 312 ASN A C 1
ATOM 2311 O O . ASN A 1 312 ? 20.605 -7.083 5.653 1.00 66.52 312 ASN A O 1
ATOM 2316 N N . ILE A 1 313 ? 19.381 -7.069 7.569 1.00 65.14 313 ILE A N 1
ATOM 2317 C CA . ILE A 1 313 ? 19.066 -5.636 7.581 1.00 63.46 313 ILE A CA 1
ATOM 2318 C C . ILE A 1 313 ? 20.278 -4.747 7.317 1.00 62.52 313 ILE A C 1
ATOM 2319 O O . ILE A 1 313 ? 20.184 -3.792 6.542 1.00 62.71 313 ILE A O 1
ATOM 2324 N N . GLU A 1 314 ? 21.442 -5.067 7.875 1.00 61.31 314 GLU A N 1
ATOM 2325 C CA . GLU A 1 314 ? 22.598 -4.202 7.702 1.00 60.54 314 GLU A CA 1
ATOM 2326 C C . GLU A 1 314 ? 23.040 -4.142 6.243 1.00 59.54 314 GLU A C 1
ATOM 2327 O O . GLU A 1 314 ? 23.513 -3.115 5.745 1.00 59.67 314 GLU A O 1
ATOM 2333 N N . ALA A 1 315 ? 22.808 -5.236 5.516 1.00 58.20 315 ALA A N 1
ATOM 2334 C CA . ALA A 1 315 ? 23.129 -5.306 4.106 1.00 56.39 315 ALA A CA 1
ATOM 2335 C C . ALA A 1 315 ? 22.041 -4.604 3.324 1.00 55.07 315 ALA A C 1
ATOM 2336 O O . ALA A 1 315 ? 22.388 -3.830 2.438 1.00 54.95 315 ALA A O 1
ATOM 2338 N N . LEU A 1 316 ? 20.759 -4.828 3.649 1.00 53.53 316 LEU A N 1
ATOM 2339 C CA . LEU A 1 316 ? 19.631 -4.115 3.050 1.00 52.44 316 LEU A CA 1
ATOM 2340 C C . LEU A 1 316 ? 19.919 -2.630 2.985 1.00 51.77 316 LEU A C 1
ATOM 2341 O O . LEU A 1 316 ? 19.743 -2.013 1.935 1.00 51.76 316 LEU A O 1
ATOM 2346 N N . TRP A 1 317 ? 20.437 -2.051 4.066 1.00 50.93 317 TRP A N 1
ATOM 2347 C CA . TRP A 1 317 ? 20.788 -0.649 4.023 1.00 50.40 317 TRP A CA 1
ATOM 2348 C C . TRP A 1 317 ? 21.927 -0.412 3.059 1.00 50.54 317 TRP A C 1
ATOM 2349 O O . TRP A 1 317 ? 21.740 0.361 2.114 1.00 50.64 317 TRP A O 1
ATOM 2360 N N . ASN A 1 318 ? 23.077 -1.074 3.234 1.00 50.68 318 ASN A N 1
ATOM 2361 C CA . ASN A 1 318 ? 24.242 -0.789 2.400 1.00 50.75 318 ASN A CA 1
ATOM 2362 C C . ASN A 1 318 ? 24.045 -0.974 0.908 1.00 50.48 318 ASN A C 1
ATOM 2363 O O . ASN A 1 318 ? 24.816 -0.454 0.112 1.00 50.59 318 ASN A O 1
ATOM 2368 N N . LYS A 1 319 ? 22.984 -1.668 0.526 1.00 50.32 319 LYS A N 1
ATOM 2369 C CA . LYS A 1 319 ? 22.555 -1.886 -0.840 1.00 49.89 319 LYS A CA 1
ATOM 2370 C C . LYS A 1 319 ? 21.625 -0.764 -1.274 1.00 49.71 319 LYS A C 1
ATOM 2371 O O . LYS A 1 319 ? 21.641 -0.373 -2.444 1.00 50.59 319 LYS A O 1
ATOM 2377 N N . VAL A 1 320 ? 20.793 -0.242 -0.362 1.00 48.92 320 VAL A N 1
ATOM 2378 C CA . VAL A 1 320 ? 19.921 0.892 -0.652 1.00 47.70 320 VAL A CA 1
ATOM 2379 C C . VAL A 1 320 ? 20.769 2.149 -0.803 1.00 46.79 320 VAL A C 1
ATOM 2380 O O . VAL A 1 320 ? 20.644 2.884 -1.776 1.00 46.15 320 VAL A O 1
ATOM 2384 N N . LYS A 1 321 ? 21.703 2.389 0.105 1.00 46.48 321 LYS A N 1
ATOM 2385 C CA . LYS A 1 321 ? 22.540 3.578 0.037 1.00 46.76 321 LYS A CA 1
ATOM 2386 C C . LYS A 1 321 ? 23.364 3.726 -1.256 1.00 46.57 321 LYS A C 1
ATOM 2387 O O . LYS A 1 321 ? 23.686 4.844 -1.666 1.00 46.32 321 LYS A O 1
ATOM 2393 N N . GLU A 1 322 ? 23.690 2.639 -1.946 1.00 46.61 322 GLU A N 1
ATOM 2394 C CA . GLU A 1 322 ? 24.510 2.742 -3.143 1.00 46.70 322 GLU A CA 1
ATOM 2395 C C . GLU A 1 322 ? 23.699 2.903 -4.410 1.00 46.27 322 GLU A C 1
ATOM 2396 O O . GLU A 1 322 ? 24.264 3.181 -5.482 1.00 46.11 322 GLU A O 1
ATOM 2402 N N . GLU A 1 323 ? 22.377 2.750 -4.293 1.00 45.41 323 GLU A N 1
ATOM 2403 C CA . GLU A 1 323 ? 21.530 2.727 -5.459 1.00 44.87 323 GLU A CA 1
ATOM 2404 C C . GLU A 1 323 ? 21.452 4.084 -6.126 1.00 44.10 323 GLU A C 1
ATOM 2405 O O . GLU A 1 323 ? 21.370 5.138 -5.488 1.00 44.37 323 GLU A O 1
ATOM 2411 N N . LYS A 1 324 ? 21.605 4.031 -7.438 1.00 43.30 324 LYS A N 1
ATOM 2412 C CA . LYS A 1 324 ? 21.512 5.191 -8.275 1.00 42.05 324 LYS A CA 1
ATOM 2413 C C . LYS A 1 324 ? 20.054 5.415 -8.493 1.00 41.41 324 LYS A C 1
ATOM 2414 O O . LYS A 1 324 ? 19.343 4.502 -8.899 1.00 41.03 324 LYS A O 1
ATOM 2420 N N . VAL A 1 325 ? 19.600 6.599 -8.151 1.00 40.87 325 VAL A N 1
ATOM 2421 C CA . VAL A 1 325 ? 18.220 6.949 -8.358 1.00 40.24 325 VAL A CA 1
ATOM 2422 C C . VAL A 1 325 ? 18.193 8.207 -9.165 1.00 39.68 325 VAL A C 1
ATOM 2423 O O . VAL A 1 325 ? 19.167 8.966 -9.224 1.00 39.35 325 VAL A O 1
ATOM 2427 N N . LYS A 1 326 ? 17.066 8.402 -9.799 1.00 39.52 326 LYS A N 1
ATOM 2428 C CA . LYS A 1 326 ? 16.840 9.555 -10.615 1.00 39.67 326 LYS A CA 1
ATOM 2429 C C . LYS A 1 326 ? 15.769 10.412 -10.001 1.00 39.75 326 LYS A C 1
ATOM 2430 O O . LYS A 1 326 ? 14.892 9.916 -9.286 1.00 39.74 326 LYS A O 1
ATOM 2436 N N . GLY A 1 327 ? 15.821 11.698 -10.333 1.00 39.83 327 GLY A N 1
ATOM 2437 C CA . GLY A 1 327 ? 14.836 12.664 -9.869 1.00 39.14 327 GLY A CA 1
ATOM 2438 C C . GLY A 1 327 ? 15.433 13.794 -9.056 1.00 38.49 327 GLY A C 1
ATOM 2439 O O . GLY A 1 327 ? 14.861 14.866 -8.986 1.00 38.12 327 GLY A O 1
ATOM 2440 N N . ALA A 1 328 ? 16.621 13.616 -8.494 1.00 38.24 328 ALA A N 1
ATOM 2441 C CA . ALA A 1 328 ? 17.190 14.594 -7.594 1.00 38.40 328 ALA A CA 1
ATOM 2442 C C . ALA A 1 328 ? 17.708 15.875 -8.217 1.00 39.23 328 ALA A C 1
ATOM 2443 O O . ALA A 1 328 ? 18.126 16.777 -7.476 1.00 39.62 328 ALA A O 1
ATOM 2445 N N . ASP A 1 329 ? 17.774 16.003 -9.551 1.00 39.85 329 ASP A N 1
ATOM 2446 C CA . ASP A 1 329 ? 18.272 17.243 -10.109 1.00 39.98 329 ASP A CA 1
ATOM 2447 C C . ASP A 1 329 ? 17.023 18.068 -10.312 1.00 40.82 329 ASP A C 1
ATOM 2448 O O . ASP A 1 329 ? 16.108 17.599 -10.997 1.00 40.92 329 ASP A O 1
ATOM 2453 N N . PRO A 1 330 ? 16.957 19.308 -9.808 1.00 41.27 330 PRO A N 1
ATOM 2454 C CA . PRO A 1 330 ? 15.782 20.158 -9.947 1.00 41.98 330 PRO A CA 1
ATOM 2455 C C . PRO A 1 330 ? 15.366 20.382 -11.392 1.00 43.24 330 PRO A C 1
ATOM 2456 O O . PRO A 1 330 ? 14.178 20.509 -11.683 1.00 43.57 330 PRO A O 1
ATOM 2460 N N . GLU A 1 331 ? 16.388 20.411 -12.252 1.00 44.58 331 GLU A N 1
ATOM 2461 C CA . GLU A 1 331 ? 16.347 20.766 -13.661 1.00 45.99 331 GLU A CA 1
ATOM 2462 C C . GLU A 1 331 ? 16.280 19.637 -14.674 1.00 46.52 331 GLU A C 1
ATOM 2463 O O . GLU A 1 331 ? 15.673 19.763 -15.738 1.00 46.83 331 GLU A O 1
ATOM 2469 N N . ASP A 1 332 ? 16.966 18.543 -14.398 1.00 46.63 332 ASP A N 1
ATOM 2470 C CA . ASP A 1 332 ? 17.100 17.481 -15.361 1.00 45.84 332 ASP A CA 1
ATOM 2471 C C . ASP A 1 332 ? 16.823 16.167 -14.651 1.00 44.90 332 ASP A C 1
ATOM 2472 O O . ASP A 1 332 ? 17.726 15.539 -14.094 1.00 44.09 332 ASP A O 1
ATOM 2477 N N . PRO A 1 333 ? 15.580 15.693 -14.667 1.00 44.60 333 PRO A N 1
ATOM 2478 C CA . PRO A 1 333 ? 15.151 14.473 -14.006 1.00 45.26 333 PRO A CA 1
ATOM 2479 C C . PRO A 1 333 ? 15.851 13.178 -14.415 1.00 46.03 333 PRO A C 1
ATOM 2480 O O . PRO A 1 333 ? 15.480 12.108 -13.922 1.00 46.68 333 PRO A O 1
ATOM 2484 N N . SER A 1 334 ? 16.837 13.212 -15.303 1.00 46.39 334 SER A N 1
ATOM 2485 C CA . SER A 1 334 ? 17.512 12.012 -15.718 1.00 46.54 334 SER A CA 1
ATOM 2486 C C . SER A 1 334 ? 18.891 11.908 -15.117 1.00 47.02 334 SER A C 1
ATOM 2487 O O . SER A 1 334 ? 19.527 10.863 -15.234 1.00 47.88 334 SER A O 1
ATOM 2490 N N . LYS A 1 335 ? 19.408 12.966 -14.496 1.00 47.50 335 LYS A N 1
ATOM 2491 C CA . LYS A 1 335 ? 20.722 12.890 -13.886 1.00 48.07 335 LYS A CA 1
ATOM 2492 C C . LYS A 1 335 ? 20.602 11.971 -12.652 1.00 48.03 335 LYS A C 1
ATOM 2493 O O . LYS A 1 335 ? 19.621 12.084 -11.891 1.00 48.20 335 LYS A O 1
ATOM 2499 N N . GLU A 1 336 ? 21.580 11.066 -12.447 1.00 47.59 336 GLU A N 1
ATOM 2500 C CA . GLU A 1 336 ? 21.489 10.054 -11.386 1.00 47.37 336 GLU A CA 1
ATOM 2501 C C . GLU A 1 336 ? 22.394 10.325 -10.207 1.00 46.28 336 GLU A C 1
ATOM 2502 O O . GLU A 1 336 ? 23.523 10.774 -10.379 1.00 46.19 336 GLU A O 1
ATOM 2508 N N . SER A 1 337 ? 21.943 9.999 -9.006 1.00 45.45 337 SER A N 1
ATOM 2509 C CA . SER A 1 337 ? 22.722 10.241 -7.799 1.00 44.82 337 SER A CA 1
ATOM 2510 C C . SER A 1 337 ? 22.631 9.027 -6.888 1.00 43.58 337 SER A C 1
ATOM 2511 O O . SER A 1 337 ? 21.640 8.294 -6.966 1.00 43.11 337 SER A O 1
ATOM 2514 N N . LYS A 1 338 ? 23.636 8.759 -6.046 1.00 42.58 338 LYS A N 1
ATOM 2515 C CA . LYS A 1 338 ? 23.508 7.674 -5.070 1.00 41.59 338 LYS A CA 1
ATOM 2516 C C . LYS A 1 338 ? 22.604 8.166 -3.960 1.00 40.73 338 LYS A C 1
ATOM 2517 O O . LYS A 1 338 ? 22.760 9.337 -3.565 1.00 40.47 338 LYS A O 1
ATOM 2523 N N . ILE A 1 339 ? 21.686 7.331 -3.455 1.00 39.17 339 ILE A N 1
ATOM 2524 C CA . ILE A 1 339 ? 20.872 7.720 -2.309 1.00 37.99 339 ILE A CA 1
ATOM 2525 C C . ILE A 1 339 ? 21.726 8.152 -1.115 1.00 38.05 339 ILE A C 1
ATOM 2526 O O . ILE A 1 339 ? 21.319 9.077 -0.412 1.00 38.13 339 ILE A O 1
ATOM 2531 N N . SER A 1 340 ? 22.940 7.651 -0.876 1.00 38.09 340 SER A N 1
ATOM 2532 C CA . SER A 1 340 ? 23.735 8.194 0.210 1.00 38.55 340 SER A CA 1
ATOM 2533 C C . SER A 1 340 ? 24.206 9.631 -0.053 1.00 38.74 340 SER A C 1
ATOM 2534 O O . SER A 1 340 ? 25.065 10.165 0.644 1.00 39.74 340 SER A O 1
ATOM 2537 N N . ASP A 1 341 ? 23.716 10.326 -1.067 1.00 38.65 341 ASP A N 1
ATOM 2538 C CA . ASP A 1 341 ? 24.094 11.703 -1.275 1.00 38.22 341 ASP A CA 1
ATOM 2539 C C . ASP A 1 341 ? 22.870 12.572 -1.155 1.00 36.70 341 ASP A C 1
ATOM 2540 O O . ASP A 1 341 ? 22.992 13.789 -1.026 1.00 37.28 341 ASP A O 1
ATOM 2545 N N . LEU A 1 342 ? 21.672 12.001 -1.162 1.00 34.64 342 LEU A N 1
ATOM 2546 C CA . LEU A 1 342 ? 20.502 12.827 -1.170 1.00 33.70 342 LEU A CA 1
ATOM 2547 C C . LEU A 1 342 ? 20.073 13.059 0.253 1.00 33.95 342 LEU A C 1
ATOM 2548 O O . LEU A 1 342 ? 19.411 12.218 0.870 1.00 34.28 342 LEU A O 1
ATOM 2553 N N . ASN A 1 343 ? 20.531 14.171 0.824 1.00 33.66 343 ASN A N 1
ATOM 2554 C CA . ASN A 1 343 ? 20.219 14.416 2.209 1.00 33.63 343 ASN A CA 1
ATOM 2555 C C . ASN A 1 343 ? 19.199 15.454 2.522 1.00 33.27 343 ASN A C 1
ATOM 2556 O O . ASN A 1 343 ? 18.693 15.416 3.633 1.00 34.45 343 ASN A O 1
ATOM 2561 N N . THR A 1 344 ? 18.878 16.410 1.672 1.00 32.38 344 THR A N 1
ATOM 2562 C CA . THR A 1 344 ? 17.745 17.248 1.993 1.00 31.29 344 THR A CA 1
ATOM 2563 C C . THR A 1 344 ? 16.478 16.526 1.605 1.00 30.53 344 THR A C 1
ATOM 2564 O O . THR A 1 344 ? 16.484 15.671 0.720 1.00 31.24 344 THR A O 1
ATOM 2568 N N . GLU A 1 345 ? 15.363 16.927 2.194 1.00 29.91 345 GLU A N 1
ATOM 2569 C CA . GLU A 1 345 ? 14.071 16.361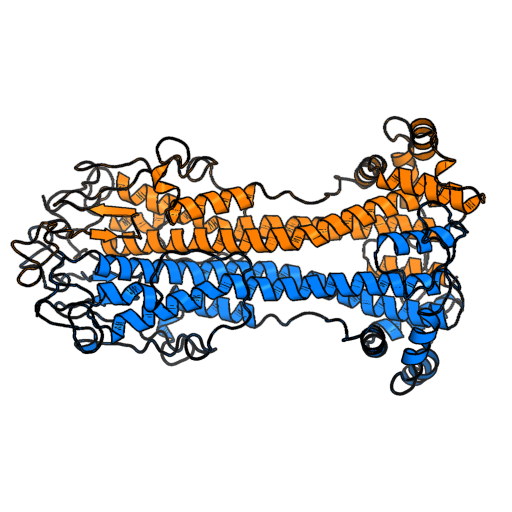 1.876 1.00 28.63 345 GLU A CA 1
ATOM 2570 C C . GLU A 1 345 ? 13.596 16.825 0.514 1.00 27.79 345 GLU A C 1
ATOM 2571 O O . GLU A 1 345 ? 12.765 16.180 -0.127 1.00 28.33 345 GLU A O 1
ATOM 2577 N N . GLU A 1 346 ? 14.143 17.916 -0.010 1.00 26.41 346 GLU A N 1
ATOM 2578 C CA . GLU A 1 346 ? 13.686 18.418 -1.290 1.00 25.00 346 GLU A CA 1
ATOM 2579 C C . GLU A 1 346 ? 14.209 17.597 -2.440 1.00 24.56 346 GLU A C 1
ATOM 2580 O O . GLU A 1 346 ? 13.447 17.321 -3.354 1.00 25.27 346 GLU A O 1
ATOM 2586 N N . GLN A 1 347 ? 15.467 17.148 -2.397 1.00 23.95 347 GLN A N 1
ATOM 2587 C CA . GLN A 1 347 ? 15.968 16.238 -3.418 1.00 23.08 347 GLN A CA 1
ATOM 2588 C C . GLN A 1 347 ? 15.199 14.924 -3.378 1.00 23.01 347 GLN A C 1
ATOM 2589 O O . GLN A 1 347 ? 14.768 14.402 -4.405 1.00 23.69 347 GLN A O 1
ATOM 2595 N N . LEU A 1 348 ? 14.960 14.380 -2.183 1.00 22.71 348 LEU A N 1
ATOM 2596 C CA . LEU A 1 348 ? 14.270 13.109 -2.030 1.00 21.34 348 LEU A CA 1
ATOM 2597 C C . LEU A 1 348 ? 12.800 13.211 -2.298 1.00 20.79 348 LEU A C 1
ATOM 2598 O O . LEU A 1 348 ? 12.232 12.200 -2.690 1.00 21.01 348 LEU A O 1
ATOM 2603 N N . GLN A 1 349 ? 12.106 14.335 -2.158 1.00 20.86 349 GLN A N 1
ATOM 2604 C CA . GLN A 1 349 ? 10.696 14.280 -2.514 1.00 21.55 349 GLN A CA 1
ATOM 2605 C C . GLN A 1 349 ? 10.588 14.230 -4.036 1.00 21.25 349 GLN A C 1
ATOM 2606 O O . GLN A 1 349 ? 9.618 13.668 -4.560 1.00 20.23 349 GLN A O 1
ATOM 2612 N N . ARG A 1 350 ? 11.635 14.751 -4.699 1.00 21.09 350 ARG A N 1
ATOM 2613 C CA . ARG A 1 350 ? 11.771 14.827 -6.144 1.00 21.28 350 ARG A CA 1
ATOM 2614 C C . ARG A 1 350 ? 11.967 13.467 -6.757 1.00 22.54 350 ARG A C 1
ATOM 2615 O O . ARG A 1 350 ? 11.295 13.184 -7.754 1.00 23.56 350 ARG A O 1
ATOM 2623 N N . VAL A 1 351 ? 12.854 12.651 -6.151 1.00 22.19 351 VAL A N 1
ATOM 2624 C CA . VAL A 1 351 ? 13.081 11.271 -6.541 1.00 21.96 351 VAL A CA 1
ATOM 2625 C C . VAL A 1 351 ? 11.757 10.539 -6.467 1.00 23.38 351 VAL A C 1
ATOM 2626 O O . VAL A 1 351 ? 11.326 9.938 -7.447 1.00 24.29 351 VAL A O 1
ATOM 2630 N N . LEU A 1 352 ? 11.032 10.647 -5.360 1.00 25.31 352 LEU A N 1
ATOM 2631 C CA . LEU A 1 352 ? 9.740 9.983 -5.216 1.00 26.74 352 LEU A CA 1
ATOM 2632 C C . LEU A 1 352 ? 8.752 10.398 -6.298 1.00 28.05 352 LEU A C 1
ATOM 2633 O O . LEU A 1 352 ? 8.067 9.559 -6.887 1.00 28.06 352 LEU A O 1
ATOM 2638 N N . ASP A 1 353 ? 8.712 11.691 -6.616 1.00 30.11 353 ASP A N 1
ATOM 2639 C CA . ASP A 1 353 ? 7.842 12.202 -7.653 1.00 31.49 353 ASP A CA 1
ATOM 2640 C C . ASP A 1 353 ? 8.236 11.756 -9.049 1.00 32.40 353 ASP A C 1
ATOM 2641 O O . ASP A 1 353 ? 7.373 11.465 -9.894 1.00 32.31 353 ASP A O 1
ATOM 2646 N N . TYR A 1 354 ? 9.544 11.671 -9.277 1.00 33.04 354 TYR A N 1
ATOM 2647 C CA . TYR A 1 354 ? 10.100 11.137 -10.491 1.00 33.36 354 TYR A CA 1
ATOM 2648 C C . TYR A 1 354 ? 9.572 9.717 -10.742 1.00 32.96 354 TYR A C 1
ATOM 2649 O O . TYR A 1 354 ? 8.746 9.525 -11.623 1.00 33.18 354 TYR A O 1
ATOM 2658 N N . TYR A 1 355 ? 9.997 8.679 -10.032 1.00 32.49 355 TYR A N 1
ATOM 2659 C CA . TYR A 1 355 ? 9.481 7.328 -10.234 1.00 31.46 355 TYR A CA 1
ATOM 2660 C C . TYR A 1 355 ? 7.976 7.265 -10.224 1.00 31.77 355 TYR A C 1
ATOM 2661 O O . TYR A 1 355 ? 7.459 6.377 -10.869 1.00 32.58 355 TYR A O 1
ATOM 2670 N N . ALA A 1 356 ? 7.241 8.164 -9.576 1.00 32.74 356 ALA A N 1
ATOM 2671 C CA . ALA A 1 356 ? 5.792 8.103 -9.648 1.00 33.88 356 ALA A CA 1
ATOM 2672 C C . ALA A 1 356 ? 5.339 8.496 -11.032 1.00 34.84 356 ALA A C 1
ATOM 2673 O O . ALA A 1 356 ? 4.422 7.907 -11.590 1.00 35.19 356 ALA A O 1
ATOM 2675 N N . VAL A 1 357 ? 5.978 9.508 -11.598 1.00 36.29 357 VAL A N 1
ATOM 2676 C CA . VAL A 1 357 ? 5.600 9.956 -12.922 1.00 37.54 357 VAL A CA 1
ATOM 2677 C C . VAL A 1 357 ? 6.206 9.025 -13.980 1.00 38.50 357 VAL A C 1
ATOM 2678 O O . VAL A 1 357 ? 5.686 8.895 -15.084 1.00 39.68 357 VAL A O 1
ATOM 2682 N N . ALA A 1 358 ? 7.342 8.409 -13.689 1.00 39.06 358 ALA A N 1
ATOM 2683 C CA . ALA A 1 358 ? 8.011 7.529 -14.617 1.00 39.57 358 ALA A CA 1
ATOM 2684 C C . ALA A 1 358 ? 7.834 6.106 -14.133 1.00 40.45 358 ALA A C 1
ATOM 2685 O O . ALA A 1 358 ? 6.753 5.523 -14.233 1.00 41.76 358 ALA A O 1
ATOM 2687 N N . THR B 1 1 ? -0.905 59.933 59.500 1.00 15.76 1 THR B N 1
ATOM 2688 C CA . THR B 1 1 ? 0.324 59.157 59.578 1.00 16.17 1 THR B CA 1
ATOM 2689 C C . THR B 1 1 ? -0.134 57.701 59.691 1.00 16.11 1 THR B C 1
ATOM 2690 O O . THR B 1 1 ? -1.354 57.424 59.619 1.00 15.62 1 THR B O 1
ATOM 2694 N N . HIS B 1 2 ? 0.815 56.774 59.884 1.00 16.54 2 HIS B N 1
ATOM 2695 C CA . HIS B 1 2 ? 0.473 55.371 60.176 1.00 17.96 2 HIS B CA 1
ATOM 2696 C C . HIS B 1 2 ? -0.414 54.719 59.131 1.00 18.26 2 HIS B C 1
ATOM 2697 O O . HIS B 1 2 ? -1.266 53.901 59.493 1.00 19.68 2 HIS B O 1
ATOM 2704 N N . PHE B 1 3 ? -0.125 54.988 57.857 1.00 16.85 3 PHE B N 1
ATOM 2705 C CA . PHE B 1 3 ? -1.049 54.727 56.761 1.00 14.81 3 PHE B CA 1
ATOM 2706 C C . PHE B 1 3 ? -0.956 53.331 56.191 1.00 14.99 3 PHE B C 1
ATOM 2707 O O . PHE B 1 3 ? 0.156 52.811 55.997 1.00 14.53 3 PHE B O 1
ATOM 2715 N N . GLY B 1 4 ? -2.117 52.755 55.923 1.00 15.18 4 GLY B N 1
ATOM 2716 C CA . GLY B 1 4 ? -2.176 51.550 55.134 1.00 16.87 4 GLY B CA 1
ATOM 2717 C C . GLY B 1 4 ? -1.811 51.901 53.682 1.00 18.13 4 GLY B C 1
ATOM 2718 O O . GLY B 1 4 ? -1.581 53.071 53.312 1.00 18.33 4 GLY B O 1
ATOM 2719 N N . VAL B 1 5 ? -1.719 50.895 52.806 1.00 18.98 5 VAL B N 1
ATOM 2720 C CA . VAL B 1 5 ? -1.439 51.148 51.407 1.00 18.29 5 VAL B CA 1
ATOM 2721 C C . VAL B 1 5 ? -2.785 51.202 50.759 1.00 18.43 5 VAL B C 1
ATOM 2722 O O . VAL B 1 5 ? -3.695 50.443 51.092 1.00 17.83 5 VAL B O 1
ATOM 2726 N N . LYS B 1 6 ? -2.969 52.219 49.949 1.00 19.77 6 LYS B N 1
ATOM 2727 C CA . LYS B 1 6 ? -4.284 52.501 49.402 1.00 21.78 6 LYS B CA 1
ATOM 2728 C C . LYS B 1 6 ? -4.761 51.396 48.480 1.00 23.15 6 LYS B C 1
ATOM 2729 O O . LYS B 1 6 ? -3.940 50.831 47.743 1.00 22.95 6 LYS B O 1
ATOM 2735 N N . TYR B 1 7 ? -6.078 51.173 48.421 1.00 24.64 7 TYR B N 1
ATOM 2736 C CA . TYR B 1 7 ? -6.676 50.132 47.592 1.00 26.42 7 TYR B CA 1
ATOM 2737 C C . TYR B 1 7 ? -6.328 50.364 46.143 1.00 27.27 7 TYR B C 1
ATOM 2738 O O . TYR B 1 7 ? -5.888 49.486 45.401 1.00 27.78 7 TYR B O 1
ATOM 2747 N N . GLU B 1 8 ? -6.429 51.613 45.751 1.00 27.91 8 GLU B N 1
ATOM 2748 C CA . GLU B 1 8 ? -6.101 52.022 44.421 1.00 27.99 8 GLU B CA 1
ATOM 2749 C C . GLU B 1 8 ? -4.648 51.765 44.077 1.00 27.35 8 GLU B C 1
ATOM 2750 O O . GLU B 1 8 ? -4.325 51.866 42.908 1.00 29.01 8 GLU B O 1
ATOM 2756 N N . LEU B 1 9 ? -3.749 51.427 44.995 1.00 26.02 9 LEU B N 1
ATOM 2757 C CA . LEU B 1 9 ? -2.373 51.089 44.638 1.00 24.91 9 LEU B CA 1
ATOM 2758 C C . LEU B 1 9 ? -2.284 49.576 44.543 1.00 25.39 9 LEU B C 1
ATOM 2759 O O . LEU B 1 9 ? -1.738 49.036 43.578 1.00 26.10 9 LEU B O 1
ATOM 2764 N N . TRP B 1 10 ? -2.821 48.828 45.509 1.00 25.34 10 TRP B N 1
ATOM 2765 C CA . TRP B 1 10 ? -2.491 47.412 45.512 1.00 25.31 10 TRP B CA 1
ATOM 2766 C C . TRP B 1 10 ? -3.448 46.649 44.635 1.00 25.88 10 TRP B C 1
ATOM 2767 O O . TRP B 1 10 ? -3.018 45.745 43.924 1.00 26.30 10 TRP B O 1
ATOM 2778 N N . GLN B 1 11 ? -4.712 47.050 44.546 1.00 26.58 11 GLN B N 1
ATOM 2779 C CA . GLN B 1 11 ? -5.671 46.304 43.760 1.00 27.81 11 GLN B CA 1
ATOM 2780 C C . GLN B 1 11 ? -5.256 46.162 42.286 1.00 27.89 11 GLN B C 1
ATOM 2781 O O . GLN B 1 11 ? -5.333 45.041 41.777 1.00 28.22 11 GLN B O 1
ATOM 2787 N N . PRO B 1 12 ? -4.761 47.161 41.540 1.00 27.90 12 PRO B N 1
ATOM 2788 C CA . PRO B 1 12 ? -4.336 46.972 40.156 1.00 27.04 12 PRO B CA 1
ATOM 2789 C C . PRO B 1 12 ? -3.161 46.031 40.077 1.00 25.91 12 PRO B C 1
ATOM 2790 O O . PRO B 1 12 ? -2.861 45.525 38.989 1.00 26.43 12 PRO B O 1
ATOM 2794 N N . GLU B 1 13 ? -2.472 45.797 41.185 1.00 23.68 13 GLU B N 1
ATOM 2795 C CA . GLU B 1 13 ? -1.374 44.856 41.137 1.00 22.97 13 GLU B CA 1
ATOM 2796 C C . GLU B 1 13 ? -1.872 43.432 41.379 1.00 22.29 13 GLU B C 1
ATOM 2797 O O . GLU B 1 13 ? -1.279 42.458 40.942 1.00 20.99 13 GLU B O 1
ATOM 2803 N N . CYS B 1 14 ? -3.016 43.260 42.016 1.00 22.27 14 CYS B N 1
ATOM 2804 C CA . CYS B 1 14 ? -3.576 41.937 42.127 1.00 22.73 14 CYS B CA 1
ATOM 2805 C C . CYS B 1 14 ? -4.234 41.596 40.798 1.00 23.57 14 CYS B C 1
ATOM 2806 O O . CYS B 1 14 ? -3.995 40.523 40.228 1.00 24.12 14 CYS B O 1
ATOM 2809 N N . GLU B 1 15 ? -4.988 42.541 40.213 1.00 24.03 15 GLU B N 1
ATOM 2810 C CA . GLU B 1 15 ? -5.585 42.358 38.890 1.00 23.60 15 GLU B CA 1
ATOM 2811 C C . GLU B 1 15 ? -4.535 42.011 37.836 1.00 22.87 15 GLU B C 1
ATOM 2812 O O . GLU B 1 15 ? -4.741 41.107 37.020 1.00 23.50 15 GLU B O 1
ATOM 2818 N N . LEU B 1 16 ? -3.360 42.623 37.879 1.00 21.63 16 LEU B N 1
ATOM 2819 C CA . LEU B 1 16 ? -2.325 42.264 36.941 1.00 21.42 16 LEU B CA 1
ATOM 2820 C C . LEU B 1 16 ? -1.747 40.907 37.306 1.00 22.96 16 LEU B C 1
ATOM 2821 O O . LEU B 1 16 ? -1.350 40.159 36.397 1.00 24.59 16 LEU B O 1
ATOM 2826 N N . THR B 1 17 ? -1.682 40.531 38.597 1.00 23.55 17 THR B N 1
ATOM 2827 C CA . THR B 1 17 ? -1.198 39.201 38.954 1.00 23.35 17 THR B CA 1
ATOM 2828 C C . THR B 1 17 ? -2.062 38.112 38.327 1.00 22.67 17 THR B C 1
ATOM 2829 O O . THR B 1 17 ? -1.531 37.266 37.615 1.00 22.14 17 THR B O 1
ATOM 2833 N N . ALA B 1 18 ? -3.366 38.162 38.510 1.00 22.38 18 ALA B N 1
ATOM 2834 C CA . ALA B 1 18 ? -4.255 37.215 37.899 1.00 23.37 18 ALA B CA 1
ATOM 2835 C C . ALA B 1 18 ? -4.032 37.091 36.375 1.00 24.59 18 ALA B C 1
ATOM 2836 O O . ALA B 1 18 ? -3.972 35.983 35.817 1.00 25.78 18 ALA B O 1
ATOM 2838 N N . GLU B 1 19 ? -3.848 38.216 35.665 1.00 24.89 19 GLU B N 1
ATOM 2839 C CA . GLU B 1 19 ? -3.668 38.216 34.216 1.00 24.03 19 GLU B CA 1
ATOM 2840 C C . GLU B 1 19 ? -2.361 37.621 33.755 1.00 22.88 19 GLU B C 1
ATOM 2841 O O . GLU B 1 19 ? -2.402 36.757 32.886 1.00 23.04 19 GLU B O 1
ATOM 2847 N N . LEU B 1 20 ? -1.200 38.040 34.266 1.00 21.16 20 LEU B N 1
ATOM 2848 C CA . LEU B 1 20 ? 0.073 37.418 33.914 1.00 20.02 20 LEU B CA 1
ATOM 2849 C C . LEU B 1 20 ? 0.063 35.879 34.000 1.00 20.33 20 LEU B C 1
ATOM 2850 O O . LEU B 1 20 ? 0.659 35.162 33.166 1.00 20.43 20 LEU B O 1
ATOM 2855 N N . ARG B 1 21 ? -0.654 35.360 35.004 1.00 19.67 21 ARG B N 1
ATOM 2856 C CA . ARG B 1 21 ? -0.850 33.938 35.205 1.00 19.00 21 ARG B CA 1
ATOM 2857 C C . ARG B 1 21 ? -1.498 33.232 34.013 1.00 19.90 21 ARG B C 1
ATOM 2858 O O . ARG B 1 21 ? -1.394 32.008 33.877 1.00 20.29 21 ARG B O 1
ATOM 2866 N N . LYS B 1 22 ? -2.165 33.982 33.131 1.00 20.25 22 LYS B N 1
ATOM 2867 C CA . LYS B 1 22 ? -2.687 33.445 31.881 1.00 19.93 22 LYS B CA 1
ATOM 2868 C C . LYS B 1 22 ? -1.615 33.088 30.829 1.00 19.49 22 LYS B C 1
ATOM 2869 O O . LYS B 1 22 ? -1.917 32.336 29.907 1.00 19.11 22 LYS B O 1
ATOM 2875 N N . THR B 1 23 ? -0.384 33.582 30.913 1.00 19.37 23 THR B N 1
ATOM 2876 C CA . THR B 1 23 ? 0.642 33.265 29.951 1.00 19.88 23 THR B CA 1
ATOM 2877 C C . THR B 1 23 ? 0.824 31.778 29.796 1.00 21.14 23 THR B C 1
ATOM 2878 O O . THR B 1 23 ? 0.847 31.367 28.657 1.00 23.19 23 THR B O 1
ATOM 2882 N N . ALA B 1 24 ? 0.920 30.942 30.834 1.00 22.13 24 ALA B N 1
ATOM 2883 C CA . ALA B 1 24 ? 1.041 29.494 30.689 1.00 22.00 24 ALA B CA 1
ATOM 2884 C C . ALA B 1 24 ? 0.068 28.922 29.645 1.00 22.22 24 ALA B C 1
ATOM 2885 O O . ALA B 1 24 ? 0.484 28.289 28.673 1.00 21.84 24 ALA B O 1
ATOM 2887 N N . GLY B 1 25 ? -1.220 29.239 29.802 1.00 22.42 25 GLY B N 1
ATOM 2888 C CA . GLY B 1 25 ? -2.275 28.764 28.922 1.00 23.35 25 GLY B CA 1
ATOM 2889 C C . GLY B 1 25 ? -2.134 29.332 27.522 1.00 24.13 25 GLY B C 1
ATOM 2890 O O . GLY B 1 25 ? -2.010 28.545 26.601 1.00 24.94 25 GLY B O 1
ATOM 2891 N N . VAL B 1 26 ? -2.117 30.657 27.337 1.00 24.67 26 VAL B N 1
ATOM 2892 C CA . VAL B 1 26 ? -1.867 31.321 26.054 1.00 25.48 26 VAL B CA 1
ATOM 2893 C C . VAL B 1 26 ? -0.635 30.746 25.363 1.00 25.97 26 VAL B C 1
ATOM 2894 O O . VAL B 1 26 ? -0.634 30.475 24.164 1.00 25.74 26 VAL B O 1
ATOM 2898 N N . ALA B 1 27 ? 0.409 30.499 26.138 1.00 26.56 27 ALA B N 1
ATOM 2899 C CA . ALA B 1 27 ? 1.648 29.970 25.634 1.00 27.94 27 ALA B CA 1
ATOM 2900 C C . ALA B 1 27 ? 1.476 28.561 25.120 1.00 29.02 27 ALA B C 1
ATOM 2901 O O . ALA B 1 27 ? 2.038 28.269 24.066 1.00 29.77 27 ALA B O 1
ATOM 2903 N N . LYS B 1 28 ? 0.726 27.657 25.754 1.00 30.05 28 LYS B N 1
ATOM 2904 C CA . LYS B 1 28 ? 0.601 26.359 25.129 1.00 31.32 28 LYS B CA 1
ATOM 2905 C C . LYS B 1 28 ? -0.398 26.444 24.024 1.00 32.10 28 LYS B C 1
ATOM 2906 O O . LYS B 1 28 ? -0.202 25.754 23.041 1.00 33.40 28 LYS B O 1
ATOM 2912 N N . MET B 1 29 ? -1.410 27.295 24.075 1.00 33.42 29 MET B N 1
ATOM 2913 C CA . MET B 1 29 ? -2.434 27.338 23.041 1.00 35.06 29 MET B CA 1
ATOM 2914 C C . MET B 1 29 ? -1.803 27.651 21.680 1.00 34.47 29 MET B C 1
ATOM 2915 O O . MET B 1 29 ? -2.193 27.097 20.646 1.00 34.65 29 MET B O 1
ATOM 2920 N N . LYS B 1 30 ? -0.753 28.470 21.670 1.00 33.18 30 LYS B N 1
ATOM 2921 C CA . LYS B 1 30 ? -0.041 28.783 20.452 1.00 31.64 30 LYS B CA 1
ATOM 2922 C C . LYS B 1 30 ? 0.669 27.574 19.894 1.00 30.54 30 LYS B C 1
ATOM 2923 O O . LYS B 1 30 ? 0.422 27.210 18.742 1.00 31.00 30 LYS B O 1
ATOM 2929 N N . VAL B 1 31 ? 1.486 26.885 20.697 1.00 28.75 31 VAL B N 1
ATOM 2930 C CA . VAL B 1 31 ? 2.232 25.735 20.222 1.00 26.75 31 VAL B CA 1
ATOM 2931 C C . VAL B 1 31 ? 1.298 24.612 19.827 1.00 27.34 31 VAL B C 1
ATOM 2932 O O . VAL B 1 31 ? 1.472 23.961 18.794 1.00 28.10 31 VAL B O 1
ATOM 2936 N N . ASN B 1 32 ? 0.213 24.454 20.551 1.00 27.45 32 ASN B N 1
ATOM 2937 C CA . ASN B 1 32 ? -0.723 23.402 20.259 1.00 27.66 32 ASN B CA 1
ATOM 2938 C C . ASN B 1 32 ? -1.463 23.588 18.952 1.00 27.93 32 ASN B C 1
ATOM 2939 O O . ASN B 1 32 ? -1.957 22.609 18.387 1.00 28.74 32 ASN B O 1
ATOM 2944 N N . SER B 1 33 ? -1.583 24.777 18.366 1.00 27.44 33 SER B N 1
ATOM 2945 C CA . SER B 1 33 ? -2.335 24.801 17.138 1.00 27.29 33 SER B CA 1
ATOM 2946 C C . SER B 1 33 ? -1.434 24.529 15.946 1.00 27.41 33 SER B C 1
ATOM 2947 O O . SER B 1 33 ? -1.912 24.003 14.941 1.00 27.89 33 SER B O 1
ATOM 2950 N N . ASP B 1 34 ? -0.123 24.762 15.999 1.00 26.90 34 ASP B N 1
ATOM 2951 C CA . ASP B 1 34 ? 0.719 24.320 14.900 1.00 26.53 34 ASP B CA 1
ATOM 2952 C C . ASP B 1 34 ? 0.756 22.793 14.860 1.00 26.76 34 ASP B C 1
ATOM 2953 O O . ASP B 1 34 ? 0.696 22.208 13.768 1.00 26.04 34 ASP B O 1
ATOM 2958 N N . LEU B 1 35 ? 0.726 22.145 16.046 1.00 26.96 35 LEU B N 1
ATOM 2959 C CA . LEU B 1 35 ? 0.603 20.689 16.141 1.00 27.15 35 LEU B CA 1
ATOM 2960 C C . LEU B 1 35 ? -0.750 20.259 15.584 1.00 28.17 35 LEU B C 1
ATOM 2961 O O . LEU B 1 35 ? -0.806 19.361 14.742 1.00 29.24 35 LEU B O 1
ATOM 2966 N N . ASN B 1 36 ? -1.875 20.834 16.002 1.00 27.97 36 ASN B N 1
ATOM 2967 C CA . ASN B 1 36 ? -3.137 20.507 15.357 1.00 28.05 36 ASN B CA 1
ATOM 2968 C C . ASN B 1 36 ? -3.152 20.694 13.849 1.00 27.56 36 ASN B C 1
ATOM 2969 O O . ASN B 1 36 ? -3.712 19.851 13.143 1.00 28.07 36 ASN B O 1
ATOM 2974 N N . SER B 1 37 ? -2.565 21.762 13.305 1.00 26.31 37 SER B N 1
ATOM 2975 C CA . SER B 1 37 ? -2.475 21.931 11.863 1.00 25.39 37 SER B CA 1
ATOM 2976 C C . SER B 1 37 ? -1.776 20.704 11.280 1.00 25.20 37 SER B C 1
ATOM 2977 O O . SER B 1 37 ? -2.362 19.989 10.471 1.00 25.40 37 SER B O 1
ATOM 2980 N N . PHE B 1 38 ? -0.578 20.351 11.750 1.00 24.69 38 PHE B N 1
ATOM 2981 C CA . PHE B 1 38 ? 0.136 19.175 11.278 1.00 23.57 38 PHE B CA 1
ATOM 2982 C C . PHE B 1 38 ? -0.709 17.916 11.405 1.00 24.10 38 PHE B C 1
ATOM 2983 O O . PHE B 1 38 ? -0.656 17.061 10.535 1.00 24.57 38 PHE B O 1
ATOM 2991 N N . LYS B 1 39 ? -1.547 17.773 12.407 1.00 25.12 39 LYS B N 1
ATOM 2992 C CA . LYS B 1 39 ? -2.433 16.644 12.417 1.00 26.40 39 LYS B CA 1
ATOM 2993 C C . LYS B 1 39 ? -3.384 16.715 11.236 1.00 26.26 39 LYS B C 1
ATOM 2994 O O . LYS B 1 39 ? -3.478 15.728 10.515 1.00 26.87 39 LYS B O 1
ATOM 3000 N N . THR B 1 40 ? -4.039 17.838 10.931 1.00 26.28 40 THR B N 1
ATOM 3001 C CA . THR B 1 40 ? -5.013 17.869 9.831 1.00 26.34 40 THR B CA 1
ATOM 3002 C C . THR B 1 40 ? -4.389 17.852 8.437 1.00 25.89 40 THR B C 1
ATOM 3003 O O . THR B 1 40 ? -4.884 17.172 7.530 1.00 26.06 40 THR B O 1
ATOM 3007 N N . LEU B 1 41 ? -3.301 18.581 8.226 1.00 24.83 41 LEU B N 1
ATOM 3008 C CA . LEU B 1 41 ? -2.636 18.554 6.962 1.00 24.18 41 LEU B CA 1
ATOM 3009 C C . LEU B 1 41 ? -2.150 17.147 6.660 1.00 24.52 41 LEU B C 1
ATOM 3010 O O . LEU B 1 41 ? -2.433 16.652 5.569 1.00 25.84 41 LEU B O 1
ATOM 3015 N N . GLU B 1 42 ? -1.552 16.428 7.612 1.00 24.42 42 GLU B N 1
ATOM 3016 C CA . GLU B 1 42 ? -1.146 15.033 7.422 1.00 23.17 42 GLU B CA 1
ATOM 3017 C C . GLU B 1 42 ? -2.259 14.157 6.917 1.00 22.08 42 GLU B C 1
ATOM 3018 O O . GLU B 1 42 ? -2.076 13.297 6.064 1.00 22.37 42 GLU B O 1
ATOM 3024 N N . LEU B 1 43 ? -3.446 14.370 7.435 1.00 20.29 43 LEU B N 1
ATOM 3025 C CA . LEU B 1 43 ? -4.526 13.539 7.025 1.00 19.99 43 LEU B CA 1
ATOM 3026 C C . LEU B 1 43 ? -4.947 13.885 5.586 1.00 20.99 43 LEU B C 1
ATOM 3027 O O . LEU B 1 43 ? -5.212 12.995 4.760 1.00 21.95 43 LEU B O 1
ATOM 3032 N N . THR B 1 44 ? -4.976 15.172 5.236 1.00 20.88 44 THR B N 1
ATOM 3033 C CA . THR B 1 44 ? -5.374 15.595 3.911 1.00 20.80 44 THR B CA 1
ATOM 3034 C C . THR B 1 44 ? -4.376 15.097 2.870 1.00 20.58 44 THR B C 1
ATOM 3035 O O . THR B 1 44 ? -4.805 14.487 1.898 1.00 19.84 44 THR B O 1
ATOM 3039 N N . LYS B 1 45 ? -3.059 15.215 3.077 1.00 20.85 45 LYS B N 1
ATOM 3040 C CA . LYS B 1 45 ? -2.127 14.728 2.091 1.00 22.06 45 LYS B CA 1
ATOM 3041 C C . LYS B 1 45 ? -2.128 13.212 1.998 1.00 23.94 45 LYS B C 1
ATOM 3042 O O . LYS B 1 45 ? -1.379 12.637 1.210 1.00 25.26 45 LYS B O 1
ATOM 3048 N N . MET B 1 46 ? -2.942 12.495 2.757 1.00 25.18 46 MET B N 1
ATOM 3049 C CA . MET B 1 46 ? -3.001 11.073 2.563 1.00 26.32 46 MET B CA 1
ATOM 3050 C C . MET B 1 46 ? -4.320 10.721 1.934 1.00 25.29 46 MET B C 1
ATOM 3051 O O . MET B 1 46 ? -4.407 9.703 1.255 1.00 26.16 46 MET B O 1
ATOM 3056 N N . LYS B 1 47 ? -5.371 11.496 2.108 1.00 23.51 47 LYS B N 1
ATOM 3057 C CA . LYS B 1 47 ? -6.509 11.256 1.263 1.00 23.16 47 LYS B CA 1
ATOM 3058 C C . LYS B 1 47 ? -6.124 11.650 -0.193 1.00 24.02 47 LYS B C 1
ATOM 3059 O O . LYS B 1 47 ? -6.584 11.058 -1.161 1.00 25.19 47 LYS B O 1
ATOM 3065 N N . LEU B 1 48 ? -5.215 12.595 -0.449 1.00 23.86 48 LEU B N 1
ATOM 3066 C CA . LEU B 1 48 ? -4.807 12.904 -1.811 1.00 24.16 48 LEU B CA 1
ATOM 3067 C C . LEU B 1 48 ? -3.886 11.826 -2.375 1.00 24.62 48 LEU B C 1
ATOM 3068 O O . LEU B 1 48 ? -3.973 11.475 -3.556 1.00 25.17 48 LEU B O 1
ATOM 3073 N N . LEU B 1 49 ? -2.934 11.327 -1.576 1.00 24.49 49 LEU B N 1
ATOM 3074 C CA . LEU B 1 49 ? -2.052 10.245 -2.006 1.00 23.42 49 LEU B CA 1
ATOM 3075 C C . LEU B 1 49 ? -2.748 8.915 -2.271 1.00 22.93 49 LEU B C 1
ATOM 3076 O O . LEU B 1 49 ? -2.311 8.223 -3.186 1.00 23.46 49 LEU B O 1
ATOM 3081 N N . THR B 1 50 ? -3.830 8.498 -1.598 1.00 22.68 50 THR B N 1
ATOM 3082 C CA . THR B 1 50 ? -4.352 7.164 -1.845 1.00 22.35 50 THR B CA 1
ATOM 3083 C C . THR B 1 50 ? -4.960 7.139 -3.221 1.00 22.99 50 THR B C 1
ATOM 3084 O O . THR B 1 50 ? -4.660 6.199 -3.958 1.00 24.01 50 THR B O 1
ATOM 3088 N N . PHE B 1 51 ? -5.687 8.197 -3.632 1.00 23.82 51 PHE B N 1
ATOM 3089 C CA . PHE B 1 51 ? -6.193 8.318 -5.004 1.00 23.91 51 PHE B CA 1
ATOM 3090 C C . PHE B 1 51 ? -5.032 8.302 -5.970 1.00 23.73 51 PHE B C 1
ATOM 3091 O O . PHE B 1 51 ? -5.010 7.501 -6.903 1.00 24.23 51 PHE B O 1
ATOM 3099 N N . ALA B 1 52 ? -4.041 9.146 -5.774 1.00 23.42 52 ALA B N 1
ATOM 3100 C CA . ALA B 1 52 ? -2.916 9.172 -6.683 1.00 23.95 52 ALA B CA 1
ATOM 3101 C C . ALA B 1 52 ? -2.191 7.830 -6.770 1.00 24.84 52 ALA B C 1
ATOM 3102 O O . ALA B 1 52 ? -1.436 7.581 -7.713 1.00 24.37 52 ALA B O 1
ATOM 3104 N N . ALA B 1 53 ? -2.356 6.955 -5.763 1.00 25.66 53 ALA B N 1
ATOM 3105 C CA . ALA B 1 53 ? -1.705 5.657 -5.781 1.00 25.95 53 ALA B CA 1
ATOM 3106 C C . ALA B 1 53 ? -2.548 4.712 -6.626 1.00 26.65 53 ALA B C 1
ATOM 3107 O O . ALA B 1 53 ? -2.029 3.847 -7.340 1.00 27.26 53 ALA B O 1
ATOM 3109 N N . LYS B 1 54 ? -3.868 4.904 -6.554 1.00 26.32 54 LYS B N 1
ATOM 3110 C CA . LYS B 1 54 ? -4.805 4.123 -7.308 1.00 26.22 54 LYS B CA 1
ATOM 3111 C C . LYS B 1 54 ? -4.674 4.417 -8.809 1.00 27.10 54 LYS B C 1
ATOM 3112 O O . LYS B 1 54 ? -4.455 3.515 -9.619 1.00 28.69 54 LYS B O 1
ATOM 3118 N N . PHE B 1 55 ? -4.764 5.669 -9.265 1.00 26.51 55 PHE B N 1
ATOM 3119 C CA . PHE B 1 55 ? -4.665 5.981 -10.685 1.00 24.92 55 PHE B CA 1
ATOM 3120 C C . PHE B 1 55 ? -3.345 6.688 -10.976 1.00 24.87 55 PHE B C 1
ATOM 3121 O O . PHE B 1 55 ? -3.362 7.741 -11.603 1.00 24.47 55 PHE B O 1
ATOM 3129 N N . PRO B 1 56 ? -2.160 6.127 -10.697 1.00 25.41 56 PRO B N 1
ATOM 3130 C CA . PRO B 1 56 ? -0.851 6.763 -10.879 1.00 26.81 56 PRO B CA 1
ATOM 3131 C C . PRO B 1 56 ? -0.524 7.465 -12.149 1.00 28.84 56 PRO B C 1
ATOM 3132 O O . PRO B 1 56 ? 0.276 8.387 -12.194 1.00 29.90 56 PRO B O 1
ATOM 3136 N N . GLU B 1 57 ? -1.201 6.997 -13.171 1.00 31.77 57 GLU B N 1
ATOM 3137 C CA . GLU B 1 57 ? -0.958 7.330 -14.563 1.00 33.59 57 GLU B CA 1
ATOM 3138 C C . GLU B 1 57 ? -1.780 8.518 -15.036 1.00 33.98 57 GLU B C 1
ATOM 3139 O O . GLU B 1 57 ? -1.549 9.007 -16.140 1.00 34.74 57 GLU B O 1
ATOM 3145 N N . SER B 1 58 ? -2.778 8.964 -14.265 1.00 33.28 58 SER B N 1
ATOM 3146 C CA . SER B 1 58 ? -3.630 10.005 -14.775 1.00 33.18 58 SER B CA 1
ATOM 3147 C C . SER B 1 58 ? -3.099 11.389 -14.461 1.00 32.81 58 SER B C 1
ATOM 3148 O O . SER B 1 58 ? -2.013 11.581 -13.905 1.00 32.59 58 SER B O 1
ATOM 3151 N N . LYS B 1 59 ? -3.863 12.401 -14.831 1.00 32.42 59 LYS B N 1
ATOM 3152 C CA . LYS B 1 59 ? -3.393 13.745 -14.658 1.00 32.67 59 LYS B CA 1
ATOM 3153 C C . LYS B 1 59 ? -3.965 14.294 -13.382 1.00 32.06 59 LYS B C 1
ATOM 3154 O O . LYS B 1 59 ? -3.458 15.290 -12.880 1.00 32.51 59 LYS B O 1
ATOM 3160 N N . GLU B 1 60 ? -4.994 13.638 -12.836 1.00 31.52 60 GLU B N 1
ATOM 3161 C CA . GLU B 1 60 ? -5.508 13.983 -11.524 1.00 31.02 60 GLU B CA 1
ATOM 3162 C C . GLU B 1 60 ? -4.342 13.701 -10.583 1.00 30.09 60 GLU B C 1
ATOM 3163 O O . GLU B 1 60 ? -3.832 14.604 -9.932 1.00 29.85 60 GLU B O 1
ATOM 3169 N N . ALA B 1 61 ? -3.818 12.474 -10.612 1.00 28.89 61 ALA B N 1
ATOM 3170 C CA . ALA B 1 61 ? -2.631 12.106 -9.879 1.00 27.77 61 ALA B CA 1
ATOM 3171 C C . ALA B 1 61 ? -1.476 13.100 -10.067 1.00 27.84 61 ALA B C 1
ATOM 3172 O O . ALA B 1 61 ? -0.813 13.420 -9.092 1.00 28.69 61 ALA B O 1
ATOM 3174 N N . LEU B 1 62 ? -1.254 13.711 -11.246 1.00 28.19 62 LEU B N 1
ATOM 3175 C CA . LEU B 1 62 ? -0.188 14.712 -11.490 1.00 27.63 62 LEU B CA 1
ATOM 3176 C C . LEU B 1 62 ? -0.438 15.949 -10.626 1.00 27.44 62 LEU B C 1
ATOM 3177 O O . LEU B 1 62 ? 0.461 16.488 -9.969 1.00 26.17 62 LEU B O 1
ATOM 3182 N N . THR B 1 63 ? -1.703 16.366 -10.607 1.00 27.11 63 THR B N 1
ATOM 3183 C CA . THR B 1 63 ? -2.083 17.566 -9.907 1.00 28.05 63 THR B CA 1
ATOM 3184 C C . THR B 1 63 ? -2.034 17.300 -8.416 1.00 27.70 63 THR B C 1
ATOM 3185 O O . THR B 1 63 ? -1.450 18.092 -7.666 1.00 28.40 63 THR B O 1
ATOM 3189 N N . LEU B 1 64 ? -2.573 16.161 -7.989 1.00 26.86 64 LEU B N 1
ATOM 3190 C CA . LEU B 1 64 ? -2.550 15.746 -6.609 1.00 25.48 64 LEU B CA 1
ATOM 3191 C C . LEU B 1 64 ? -1.129 15.591 -6.136 1.00 25.33 64 LEU B C 1
ATOM 3192 O O . L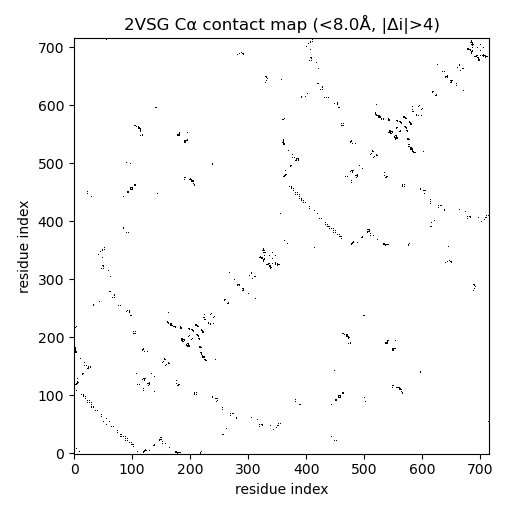EU B 1 64 ? -0.871 15.929 -4.978 1.00 26.67 64 LEU B O 1
ATOM 3197 N N . ARG B 1 65 ? -0.187 15.144 -6.964 1.00 23.95 65 ARG B N 1
ATOM 3198 C CA . ARG B 1 65 ? 1.194 15.109 -6.525 1.00 23.25 65 ARG B CA 1
ATOM 3199 C C . ARG B 1 65 ? 1.787 16.515 -6.407 1.00 22.76 65 ARG B C 1
ATOM 3200 O O . ARG B 1 65 ? 2.692 16.752 -5.601 1.00 23.54 65 ARG B O 1
ATOM 3208 N N . ALA B 1 66 ? 1.294 17.517 -7.135 1.00 21.95 66 ALA B N 1
ATOM 3209 C CA . ALA B 1 66 ? 1.867 18.857 -7.035 1.00 20.31 66 ALA B CA 1
ATOM 3210 C C . ALA B 1 66 ? 1.397 19.474 -5.740 1.00 19.41 66 ALA B C 1
ATOM 3211 O O . ALA B 1 66 ? 2.178 20.053 -4.972 1.00 18.44 66 ALA B O 1
ATOM 3213 N N . LEU B 1 67 ? 0.089 19.334 -5.527 1.00 18.40 67 LEU B N 1
ATOM 3214 C CA . LEU B 1 67 ? -0.557 19.719 -4.289 1.00 18.31 67 LEU B CA 1
ATOM 3215 C C . LEU B 1 67 ? 0.133 19.035 -3.086 1.00 18.56 67 LEU B C 1
ATOM 3216 O O . LEU B 1 67 ? 0.458 19.652 -2.090 1.00 17.72 67 LEU B O 1
ATOM 3221 N N . GLU B 1 68 ? 0.500 17.776 -3.173 1.00 20.02 68 GLU B N 1
ATOM 3222 C CA . GLU B 1 68 ? 1.244 17.113 -2.126 1.00 21.71 68 GLU B CA 1
ATOM 3223 C C . GLU B 1 68 ? 2.654 17.675 -1.959 1.00 21.99 68 GLU B C 1
ATOM 3224 O O . GLU B 1 68 ? 3.130 17.804 -0.830 1.00 22.14 68 GLU B O 1
ATOM 3230 N N . ALA B 1 69 ? 3.370 18.090 -2.998 1.00 22.27 69 ALA B N 1
ATOM 3231 C CA . ALA B 1 69 ? 4.711 18.629 -2.766 1.00 22.42 69 ALA B CA 1
ATOM 3232 C C . ALA B 1 69 ? 4.659 19.973 -2.032 1.00 22.14 69 ALA B C 1
ATOM 3233 O O . ALA B 1 69 ? 5.582 20.345 -1.288 1.00 23.35 69 ALA B O 1
ATOM 3235 N N . ALA B 1 70 ? 3.563 20.718 -2.242 1.00 20.72 70 ALA B N 1
ATOM 3236 C CA . ALA B 1 70 ? 3.326 21.983 -1.583 1.00 18.92 70 ALA B CA 1
ATOM 3237 C C . ALA B 1 70 ? 2.967 21.697 -0.119 1.00 18.53 70 ALA B C 1
ATOM 3238 O O . ALA B 1 70 ? 3.554 22.276 0.798 1.00 17.20 70 ALA B O 1
ATOM 3240 N N . LEU B 1 71 ? 2.031 20.772 0.120 1.00 18.22 71 LEU B N 1
ATOM 3241 C CA . LEU B 1 71 ? 1.653 20.315 1.439 1.00 18.57 71 LEU B CA 1
ATOM 3242 C C . LEU B 1 71 ? 2.890 19.801 2.160 1.00 19.43 71 LEU B C 1
ATOM 3243 O O . LEU B 1 71 ? 3.108 20.147 3.308 1.00 21.02 71 LEU B O 1
ATOM 3248 N N . ASN B 1 72 ? 3.806 19.088 1.540 1.00 19.49 72 ASN B N 1
ATOM 3249 C CA . ASN B 1 72 ? 4.999 18.672 2.221 1.00 19.14 72 ASN B CA 1
ATOM 3250 C C . ASN B 1 72 ? 5.885 19.835 2.559 1.00 19.84 72 ASN B C 1
ATOM 3251 O O . ASN B 1 72 ? 6.572 19.745 3.576 1.00 20.74 72 ASN B O 1
ATOM 3256 N N . THR B 1 73 ? 5.967 20.939 1.787 1.00 19.66 73 THR B N 1
ATOM 3257 C CA . THR B 1 73 ? 6.785 22.063 2.280 1.00 19.13 73 THR B CA 1
ATOM 3258 C C . THR B 1 73 ? 6.081 22.728 3.472 1.00 18.40 73 THR B C 1
ATOM 3259 O O . THR B 1 73 ? 6.741 23.085 4.444 1.00 18.32 73 THR B O 1
ATOM 3263 N N . ASP B 1 74 ? 4.743 22.847 3.420 1.00 17.72 74 ASP B N 1
ATOM 3264 C CA . ASP B 1 74 ? 3.928 23.372 4.484 1.00 17.89 74 ASP B CA 1
ATOM 3265 C C . ASP B 1 74 ? 4.191 22.615 5.794 1.00 18.57 74 ASP B C 1
ATOM 3266 O O . ASP B 1 74 ? 4.472 23.200 6.840 1.00 19.27 74 ASP B O 1
ATOM 3271 N N . LEU B 1 75 ? 4.155 21.299 5.763 1.00 18.46 75 LEU B N 1
ATOM 3272 C CA . LEU B 1 75 ? 4.441 20.496 6.919 1.00 18.52 75 LEU B CA 1
ATOM 3273 C C . LEU B 1 75 ? 5.879 20.689 7.412 1.00 20.42 75 LEU B C 1
ATOM 3274 O O . LEU B 1 75 ? 6.129 20.582 8.622 1.00 20.89 75 LEU B O 1
ATOM 3279 N N . ARG B 1 76 ? 6.868 20.957 6.546 1.00 21.83 76 ARG B N 1
ATOM 3280 C CA . ARG B 1 76 ? 8.213 21.205 7.038 1.00 22.19 76 ARG B CA 1
ATOM 3281 C C . ARG B 1 76 ? 8.239 22.563 7.673 1.00 22.75 76 ARG B C 1
ATOM 3282 O O . ARG B 1 76 ? 9.012 22.810 8.592 1.00 23.45 76 ARG B O 1
ATOM 3290 N N . ALA B 1 77 ? 7.393 23.476 7.222 1.00 23.29 77 ALA B N 1
ATOM 3291 C CA . ALA B 1 77 ? 7.297 24.768 7.876 1.00 23.63 77 ALA B CA 1
ATOM 3292 C C . ALA B 1 77 ? 6.729 24.611 9.298 1.00 23.66 77 ALA B C 1
ATOM 3293 O O . ALA B 1 77 ? 7.327 25.071 10.262 1.00 23.71 77 ALA B O 1
ATOM 3295 N N . LEU B 1 78 ? 5.589 23.954 9.494 1.00 23.81 78 LEU B N 1
ATOM 3296 C CA . LEU B 1 78 ? 5.034 23.720 10.810 1.00 24.55 78 LEU B CA 1
ATOM 3297 C C . LEU B 1 78 ? 5.985 23.027 11.759 1.00 25.72 78 LEU B C 1
ATOM 3298 O O . LEU B 1 78 ? 6.188 23.471 12.890 1.00 26.52 78 LEU B O 1
ATOM 3303 N N . ARG B 1 79 ? 6.639 21.993 11.273 1.00 26.71 79 ARG B N 1
ATOM 3304 C CA . ARG B 1 79 ? 7.499 21.201 12.101 1.00 27.69 79 ARG B CA 1
ATOM 3305 C C . ARG B 1 79 ? 8.666 22.028 12.607 1.00 29.07 79 ARG B C 1
ATOM 3306 O O . ARG B 1 79 ? 8.951 22.070 13.814 1.00 29.46 79 ARG B O 1
ATOM 3314 N N . ASP B 1 80 ? 9.320 22.761 11.714 1.00 30.33 80 ASP B N 1
ATOM 3315 C CA . ASP B 1 80 ? 10.418 23.600 12.170 1.00 31.29 80 ASP B CA 1
ATOM 3316 C C . ASP B 1 80 ? 9.891 24.868 12.905 1.00 31.37 80 ASP B C 1
ATOM 3317 O O . ASP B 1 80 ? 10.568 25.449 13.757 1.00 32.21 80 ASP B O 1
ATOM 3322 N N . ASN B 1 81 ? 8.638 25.295 12.743 1.00 30.86 81 ASN B N 1
ATOM 3323 C CA . ASN B 1 81 ? 8.180 26.473 13.463 1.00 31.00 81 ASN B CA 1
ATOM 3324 C C . ASN B 1 81 ? 8.025 26.101 14.917 1.00 30.80 81 ASN B C 1
ATOM 3325 O O . ASN B 1 81 ? 8.323 26.921 15.790 1.00 31.89 81 ASN B O 1
ATOM 3330 N N . ILE B 1 82 ? 7.605 24.864 15.228 1.00 29.66 82 ILE B N 1
ATOM 3331 C CA . ILE B 1 82 ? 7.357 24.428 16.609 1.00 27.68 82 ILE B CA 1
ATOM 3332 C C . ILE B 1 82 ? 8.552 24.676 17.531 1.00 26.38 82 ILE B C 1
ATOM 3333 O O . ILE B 1 82 ? 8.357 25.125 18.642 1.00 25.53 82 ILE B O 1
ATOM 3338 N N . ALA B 1 83 ? 9.793 24.558 17.101 1.00 26.14 83 ALA B N 1
ATOM 3339 C CA . ALA B 1 83 ? 10.899 24.809 17.993 1.00 27.10 83 ALA B CA 1
ATOM 3340 C C . ALA B 1 83 ? 10.944 26.254 18.446 1.00 28.68 83 ALA B C 1
ATOM 3341 O O . ALA B 1 83 ? 11.357 26.518 19.578 1.00 29.58 83 ALA B O 1
ATOM 3343 N N . ASN B 1 84 ? 10.467 27.182 17.603 1.00 29.62 84 ASN B N 1
ATOM 3344 C CA . ASN B 1 84 ? 10.403 28.596 17.953 1.00 30.12 84 ASN B CA 1
ATOM 3345 C C . ASN B 1 84 ? 9.295 28.784 18.940 1.00 29.68 84 ASN B C 1
ATOM 3346 O O . ASN B 1 84 ? 9.486 29.403 19.973 1.00 29.95 84 ASN B O 1
ATOM 3351 N N . GLY B 1 85 ? 8.136 28.209 18.686 1.00 29.43 85 GLY B N 1
ATOM 3352 C CA . GLY B 1 85 ? 7.010 28.358 19.579 1.00 29.81 85 GLY B CA 1
ATOM 3353 C C . GLY B 1 85 ? 7.286 27.834 20.987 1.00 30.35 85 GLY B C 1
ATOM 3354 O O . GLY B 1 85 ? 6.818 28.420 21.966 1.00 30.66 85 GLY B O 1
ATOM 3355 N N . ILE B 1 86 ? 8.106 26.786 21.125 1.00 30.00 86 ILE B N 1
ATOM 3356 C CA . ILE B 1 86 ? 8.357 26.182 22.420 1.00 29.26 86 ILE B CA 1
ATOM 3357 C C . ILE B 1 86 ? 9.182 27.167 23.184 1.00 28.58 86 ILE B C 1
ATOM 3358 O O . ILE B 1 86 ? 8.877 27.482 24.322 1.00 29.14 86 ILE B O 1
ATOM 3363 N N . ASP B 1 87 ? 10.166 27.727 22.523 1.00 28.23 87 ASP B N 1
ATOM 3364 C CA . ASP B 1 87 ? 11.096 28.624 23.160 1.00 28.14 87 ASP B CA 1
ATOM 3365 C C . ASP B 1 87 ? 10.465 29.956 23.508 1.00 27.24 87 ASP B C 1
ATOM 3366 O O . ASP B 1 87 ? 10.847 30.608 24.471 1.00 26.85 87 ASP B O 1
ATOM 3371 N N . ARG B 1 88 ? 9.483 30.394 22.760 1.00 27.05 88 ARG B N 1
ATOM 3372 C CA . ARG B 1 88 ? 8.885 31.647 23.083 1.00 27.19 88 ARG B CA 1
ATOM 3373 C C . ARG B 1 88 ? 7.853 31.359 24.149 1.00 26.68 88 ARG B C 1
ATOM 3374 O O . ARG B 1 88 ? 7.688 32.184 25.040 1.00 28.42 88 ARG B O 1
ATOM 3382 N N . ALA B 1 89 ? 7.208 30.195 24.212 1.00 25.24 89 ALA B N 1
ATOM 3383 C CA . ALA B 1 89 ? 6.255 29.897 25.288 1.00 23.71 89 ALA B CA 1
ATOM 3384 C C . ALA B 1 89 ? 6.927 29.742 26.652 1.00 22.52 89 ALA B C 1
ATOM 3385 O O . ALA B 1 89 ? 6.432 30.242 27.664 1.00 22.46 89 ALA B O 1
ATOM 3387 N N . VAL B 1 90 ? 8.057 29.055 26.716 1.00 20.74 90 VAL B N 1
ATOM 3388 C CA . VAL B 1 90 ? 8.809 28.890 27.931 1.00 19.64 90 VAL B CA 1
ATOM 3389 C C . VAL B 1 90 ? 9.345 30.228 28.453 1.00 21.01 90 VAL B C 1
ATOM 3390 O O . VAL B 1 90 ? 9.106 30.569 29.627 1.00 21.66 90 VAL B O 1
ATOM 3394 N N . ARG B 1 91 ? 9.985 31.088 27.635 1.00 21.41 91 ARG B N 1
ATOM 3395 C CA . ARG B 1 91 ? 10.552 32.338 28.168 1.00 21.12 91 ARG B CA 1
ATOM 3396 C C . ARG B 1 91 ? 9.449 33.257 28.627 1.00 20.25 91 ARG B C 1
ATOM 3397 O O . ARG B 1 91 ? 9.461 33.727 29.751 1.00 20.75 91 ARG B O 1
ATOM 3405 N N . ALA B 1 92 ? 8.405 33.412 27.833 1.00 19.14 92 ALA B N 1
ATOM 3406 C CA . ALA B 1 92 ? 7.318 34.271 28.195 1.00 18.72 92 ALA B CA 1
ATOM 3407 C C . ALA B 1 92 ? 6.589 33.719 29.385 1.00 19.98 92 ALA B C 1
ATOM 3408 O O . ALA B 1 92 ? 5.876 34.489 30.009 1.00 21.46 92 ALA B O 1
ATOM 3410 N N . THR B 1 93 ? 6.676 32.423 29.724 1.00 20.89 93 THR B N 1
ATOM 3411 C CA . THR B 1 93 ? 6.045 31.894 30.941 1.00 20.81 93 THR B CA 1
ATOM 3412 C C . THR B 1 93 ? 6.958 32.087 32.192 1.00 20.29 93 THR B C 1
ATOM 3413 O O . THR B 1 93 ? 6.424 32.310 33.285 1.00 19.35 93 THR B O 1
ATOM 3417 N N . ALA B 1 94 ? 8.302 32.079 32.045 1.00 19.22 94 ALA B N 1
ATOM 3418 C CA . ALA B 1 94 ? 9.247 32.393 33.097 1.00 18.28 94 ALA B CA 1
ATOM 3419 C C . ALA B 1 94 ? 9.141 33.864 33.500 1.00 18.50 94 ALA B C 1
ATOM 3420 O O . ALA B 1 94 ? 8.713 34.168 34.616 1.00 20.39 94 ALA B O 1
ATOM 3422 N N . TYR B 1 95 ? 9.476 34.839 32.637 1.00 17.56 95 TYR B N 1
ATOM 3423 C CA . TYR B 1 95 ? 9.294 36.270 32.933 1.00 15.06 95 TYR B CA 1
ATOM 3424 C C . TYR B 1 95 ? 7.895 36.559 33.438 1.00 13.66 95 TYR B C 1
ATOM 3425 O O . TYR B 1 95 ? 7.758 37.136 34.504 1.00 13.42 95 TYR B O 1
ATOM 3434 N N . ALA B 1 96 ? 6.829 36.113 32.791 1.00 12.12 96 ALA B N 1
ATOM 3435 C CA . ALA B 1 96 ? 5.527 36.439 33.314 1.00 13.37 96 ALA B CA 1
ATOM 3436 C C . ALA B 1 96 ? 5.240 35.866 34.690 1.00 14.72 96 ALA B C 1
ATOM 3437 O O . ALA B 1 96 ? 4.484 36.468 35.460 1.00 15.22 96 ALA B O 1
ATOM 3439 N N . SER B 1 97 ? 5.837 34.720 35.044 1.00 15.99 97 SER B N 1
ATOM 3440 C CA . SER B 1 97 ? 5.541 34.102 36.311 1.00 15.69 97 SER B CA 1
ATOM 3441 C C . SER B 1 97 ? 6.422 34.609 37.425 1.00 16.77 97 SER B C 1
ATOM 3442 O O . SER B 1 97 ? 5.906 34.810 38.529 1.00 17.84 97 SER B O 1
ATOM 3445 N N . GLU B 1 98 ? 7.701 34.895 37.175 1.00 16.53 98 GLU B N 1
ATOM 3446 C CA . GLU B 1 98 ? 8.508 35.580 38.180 1.00 16.79 98 GLU B CA 1
ATOM 3447 C C . GLU B 1 98 ? 7.872 36.940 38.477 1.00 16.98 98 GLU B C 1
ATOM 3448 O O . GLU B 1 98 ? 7.811 37.382 39.623 1.00 18.71 98 GLU B O 1
ATOM 3454 N N . ALA B 1 99 ? 7.274 37.570 37.478 1.00 16.56 99 ALA B N 1
ATOM 3455 C CA . ALA B 1 99 ? 6.577 38.805 37.680 1.00 15.34 99 ALA B CA 1
ATOM 3456 C C . ALA B 1 99 ? 5.324 38.523 38.457 1.00 14.74 99 ALA B C 1
ATOM 3457 O O . ALA B 1 99 ? 5.129 39.216 39.439 1.00 16.65 99 ALA B O 1
ATOM 3459 N N . ALA B 1 100 ? 4.465 37.552 38.173 1.00 14.17 100 ALA B N 1
ATOM 3460 C CA . ALA B 1 100 ? 3.299 37.395 39.022 1.00 14.65 100 ALA B CA 1
ATOM 3461 C C . ALA B 1 100 ? 3.638 36.958 40.469 1.00 16.11 100 ALA B C 1
ATOM 3462 O O . ALA B 1 100 ? 2.875 37.224 41.404 1.00 15.63 100 ALA B O 1
ATOM 3464 N N . GLY B 1 101 ? 4.806 36.350 40.689 1.00 16.86 101 GLY B N 1
ATOM 3465 C CA . GLY B 1 101 ? 5.223 35.860 41.986 1.00 18.23 101 GLY B CA 1
ATOM 3466 C C . GLY B 1 101 ? 5.648 36.982 42.904 1.00 19.28 101 GLY B C 1
ATOM 3467 O O . GLY B 1 101 ? 5.118 37.110 44.015 1.00 18.99 101 GLY B O 1
ATOM 3468 N N . ALA B 1 102 ? 6.587 37.786 42.388 1.00 19.87 102 ALA B N 1
ATOM 3469 C CA . ALA B 1 102 ? 7.104 38.979 43.031 1.00 19.53 102 ALA B CA 1
ATOM 3470 C C . ALA B 1 102 ? 5.961 39.918 43.362 1.00 19.58 102 ALA B C 1
ATOM 3471 O O . ALA B 1 102 ? 5.868 40.405 44.477 1.00 20.34 102 ALA B O 1
ATOM 3473 N N . LEU B 1 103 ? 5.015 40.138 42.466 1.00 19.67 103 LEU B N 1
ATOM 3474 C CA . LEU B 1 103 ? 3.858 40.963 42.774 1.00 20.24 103 LEU B CA 1
ATOM 3475 C C . LEU B 1 103 ? 3.053 40.442 43.964 1.00 20.05 103 LEU B C 1
ATOM 3476 O O . LEU B 1 103 ? 2.616 41.213 44.827 1.00 20.74 103 LEU B O 1
ATOM 3481 N N . PHE B 1 104 ? 2.853 39.125 44.021 1.00 19.80 104 PHE B N 1
ATOM 3482 C CA . PHE B 1 104 ? 2.018 38.513 45.033 1.00 18.90 104 PHE B CA 1
ATOM 3483 C C . PHE B 1 104 ? 2.727 38.455 46.381 1.00 18.66 104 PHE B C 1
ATOM 3484 O O . PHE B 1 104 ? 2.119 38.761 47.410 1.00 18.60 104 PHE B O 1
ATOM 3492 N N . SER B 1 105 ? 4.003 38.075 46.438 1.00 17.82 105 SER B N 1
ATOM 3493 C CA . SER B 1 105 ? 4.734 38.099 47.672 1.00 16.73 105 SER B CA 1
ATOM 3494 C C . SER B 1 105 ? 4.689 39.488 48.319 1.00 17.08 105 SER B C 1
ATOM 3495 O O . SER B 1 105 ? 4.285 39.595 49.491 1.00 18.14 105 SER B O 1
ATOM 3498 N N . GLY B 1 106 ? 4.946 40.545 47.537 1.00 16.53 106 GLY B N 1
ATOM 3499 C CA . GLY B 1 106 ? 4.924 41.924 47.990 1.00 15.52 106 GLY B CA 1
ATOM 3500 C C . GLY B 1 106 ? 3.601 42.268 48.654 1.00 15.10 106 GLY B C 1
ATOM 3501 O O . GLY B 1 106 ? 3.615 42.777 49.767 1.00 15.80 106 GLY B O 1
ATOM 3502 N N . ILE B 1 107 ? 2.440 41.972 48.073 1.00 15.07 107 ILE B N 1
ATOM 3503 C CA . ILE B 1 107 ? 1.157 42.263 48.727 1.00 14.86 107 ILE B CA 1
ATOM 3504 C C . ILE B 1 107 ? 0.884 41.318 49.892 1.00 15.62 107 ILE B C 1
ATOM 3505 O O . ILE B 1 107 ? 0.098 41.627 50.786 1.00 16.15 107 ILE B O 1
ATOM 3510 N N . GLN B 1 108 ? 1.481 40.129 49.916 1.00 16.08 108 GLN B N 1
ATOM 3511 C CA . GLN B 1 108 ? 1.309 39.209 51.016 1.00 16.14 108 GLN B CA 1
ATOM 3512 C C . GLN B 1 108 ? 1.982 39.818 52.279 1.00 17.49 108 GLN B C 1
ATOM 3513 O O . GLN B 1 108 ? 1.324 39.859 53.335 1.00 17.00 108 GLN B O 1
ATOM 3519 N N . THR B 1 109 ? 3.237 40.321 52.175 1.00 17.65 109 THR B N 1
ATOM 3520 C CA . THR B 1 109 ? 3.893 41.052 53.238 1.00 18.77 109 THR B CA 1
ATOM 3521 C C . THR B 1 109 ? 2.961 42.108 53.819 1.00 19.69 109 THR B C 1
ATOM 3522 O O . THR B 1 109 ? 2.801 42.235 55.036 1.00 21.88 109 THR B O 1
ATOM 3526 N N . LEU B 1 110 ? 2.237 42.848 53.000 1.00 19.18 110 LEU B N 1
ATOM 3527 C CA . LEU B 1 110 ? 1.323 43.821 53.534 1.00 17.82 110 LEU B CA 1
ATOM 3528 C C . LEU B 1 110 ? 0.148 43.164 54.219 1.00 17.58 110 LEU B C 1
ATOM 3529 O O . LEU B 1 110 ? -0.220 43.537 55.332 1.00 18.68 110 LEU B O 1
ATOM 3534 N N . HIS B 1 111 ? -0.441 42.117 53.664 1.00 17.50 111 HIS B N 1
ATOM 3535 C CA . HIS B 1 111 ? -1.607 41.462 54.280 1.00 16.84 111 HIS B CA 1
ATOM 3536 C C . HIS B 1 111 ? -1.284 40.853 55.642 1.00 16.67 111 HIS B C 1
ATOM 3537 O O . HIS B 1 111 ? -2.168 40.741 56.470 1.00 14.40 111 HIS B O 1
ATOM 3544 N N . ASP B 1 112 ? -0.045 40.435 55.878 1.00 17.44 112 ASP B N 1
ATOM 3545 C CA . ASP B 1 112 ? 0.261 39.770 57.101 1.00 18.65 112 ASP B CA 1
ATOM 3546 C C . ASP B 1 112 ? 0.747 40.701 58.179 1.00 20.45 112 ASP B C 1
ATOM 3547 O O . ASP B 1 112 ? 0.728 40.341 59.383 1.00 20.46 112 ASP B O 1
ATOM 3552 N N . ALA B 1 113 ? 1.058 41.959 57.780 1.00 20.93 113 ALA B N 1
ATOM 3553 C CA . ALA B 1 113 ? 1.412 42.994 58.750 1.00 19.99 113 ALA B CA 1
ATOM 3554 C C . ALA B 1 113 ? 0.095 43.634 59.172 1.00 20.54 113 ALA B C 1
ATOM 3555 O O . ALA B 1 113 ? -0.176 44.807 58.901 1.00 21.09 113 ALA B O 1
ATOM 3557 N N . THR B 1 114 ? -0.786 42.802 59.726 1.00 21.17 114 THR B N 1
ATOM 3558 C CA . THR B 1 114 ? -1.996 43.207 60.397 1.00 22.36 114 THR B CA 1
ATOM 3559 C C . THR B 1 114 ? -1.941 42.589 61.797 1.00 23.11 114 THR B C 1
ATOM 3560 O O . THR B 1 114 ? -1.166 41.671 62.078 1.00 23.96 114 THR B O 1
ATOM 3564 N N . ASP B 1 115 ? -2.793 43.039 62.705 1.00 23.32 115 ASP B N 1
ATOM 3565 C CA . ASP B 1 115 ? -2.783 42.500 64.055 1.00 23.07 115 ASP B CA 1
ATOM 3566 C C . ASP B 1 115 ? -4.187 42.152 64.472 1.00 23.61 115 ASP B C 1
ATOM 3567 O O . ASP B 1 115 ? -4.455 42.077 65.671 1.00 24.78 115 ASP B O 1
ATOM 3572 N N . GLY B 1 116 ? -5.129 42.106 63.528 1.00 23.44 116 GLY B N 1
ATOM 3573 C CA . GLY B 1 116 ? -6.482 41.749 63.896 1.00 22.70 116 GLY B CA 1
ATOM 3574 C C . GLY B 1 116 ? -7.292 43.013 64.060 1.00 23.39 116 GLY B C 1
ATOM 3575 O O . GLY B 1 116 ? -8.501 42.977 63.795 1.00 23.86 116 GLY B O 1
ATOM 3576 N N . THR B 1 117 ? -6.661 44.111 64.537 1.00 23.01 117 THR B N 1
ATOM 3577 C CA . THR B 1 117 ? -7.381 45.380 64.629 1.00 22.42 117 THR B CA 1
ATOM 3578 C C . THR B 1 117 ? -7.101 46.293 63.438 1.00 22.00 117 THR B C 1
ATOM 3579 O O . THR B 1 117 ? -8.047 46.817 62.848 1.00 22.68 117 THR B O 1
ATOM 3583 N N . THR B 1 118 ? -5.852 46.587 63.090 1.00 20.95 118 THR B N 1
ATOM 3584 C CA . THR B 1 118 ? -5.610 47.459 61.973 1.00 20.37 118 THR B CA 1
ATOM 3585 C C . THR B 1 118 ? -4.739 46.702 60.987 1.00 21.62 118 THR B C 1
ATOM 3586 O O . THR B 1 118 ? -4.043 45.746 61.380 1.00 22.34 118 THR B O 1
ATOM 3590 N N . TYR B 1 119 ? -4.775 47.182 59.737 1.00 21.88 119 TYR B N 1
ATOM 3591 C CA . TYR B 1 119 ? -4.280 46.508 58.554 1.00 20.92 119 TYR B CA 1
ATOM 3592 C C . TYR B 1 119 ? -3.355 47.366 57.709 1.00 20.64 119 TYR B C 1
ATOM 3593 O O . TYR B 1 119 ? -3.681 48.525 57.436 1.00 20.33 119 TYR B O 1
ATOM 3602 N N . CYS B 1 120 ? -2.238 46.836 57.223 1.00 19.85 120 CYS B N 1
ATOM 3603 C CA . CYS B 1 120 ? -1.386 47.573 56.287 1.00 19.72 120 CYS B CA 1
ATOM 3604 C C . CYS B 1 120 ? -1.911 47.680 54.836 1.00 18.96 120 CYS B C 1
ATOM 3605 O O . CYS B 1 120 ? -1.272 48.264 53.964 1.00 18.04 120 CYS B O 1
ATOM 3608 N N . LEU B 1 121 ? -3.104 47.190 54.546 1.00 18.25 121 LEU B N 1
ATOM 3609 C CA . LEU B 1 121 ? -3.668 47.134 53.227 1.00 18.22 121 LEU B CA 1
ATOM 3610 C C . LEU B 1 121 ? -5.056 47.730 53.374 1.00 18.74 121 LEU B C 1
ATOM 3611 O O . LEU B 1 121 ? -5.910 47.092 54.002 1.00 17.97 121 LEU B O 1
ATOM 3616 N N . SER B 1 122 ? -5.322 48.916 52.843 1.00 19.26 122 SER B N 1
ATOM 3617 C CA . SER B 1 122 ? -6.605 49.521 53.084 1.00 20.04 122 SER B CA 1
ATOM 3618 C C . SER B 1 122 ? -7.602 49.126 52.006 1.00 21.05 122 SER B C 1
ATOM 3619 O O . SER B 1 122 ? -7.251 48.692 50.902 1.00 21.09 122 SER B O 1
ATOM 3622 N N . ALA B 1 123 ? -8.864 49.129 52.411 1.00 22.10 123 ALA B N 1
ATOM 3623 C CA . ALA B 1 123 ? -9.993 48.823 51.561 1.00 23.57 123 ALA B CA 1
ATOM 3624 C C . ALA B 1 123 ? -10.333 50.022 50.683 1.00 24.52 123 ALA B C 1
ATOM 3625 O O . ALA B 1 123 ? -9.725 51.086 50.816 1.00 24.85 123 ALA B O 1
ATOM 3627 N N . SER B 1 124 ? -11.256 49.940 49.736 1.00 25.19 124 SER B N 1
ATOM 3628 C CA . SER B 1 124 ? -11.579 51.151 49.025 1.00 26.13 124 SER B CA 1
ATOM 3629 C C . SER B 1 124 ? -12.356 52.029 49.986 1.00 27.16 124 SER B C 1
ATOM 3630 O O . SER B 1 124 ? -12.924 51.541 50.983 1.00 27.36 124 SER B O 1
ATOM 3633 N N . GLY B 1 125 ? -12.379 53.327 49.658 1.00 27.90 125 GLY B N 1
ATOM 3634 C CA . GLY B 1 125 ? -13.135 54.320 50.423 1.00 27.57 125 GLY B CA 1
ATOM 3635 C C . GLY B 1 125 ? -12.426 54.533 51.736 1.00 26.64 125 GLY B C 1
ATOM 3636 O O . GLY B 1 125 ? -13.073 54.619 52.756 1.00 27.01 125 GLY B O 1
ATOM 3637 N N . GLN B 1 126 ? -11.094 54.602 51.624 1.00 26.13 126 GLN B N 1
ATOM 3638 C CA . GLN B 1 126 ? -10.117 54.594 52.679 1.00 25.88 126 GLN B CA 1
ATOM 3639 C C . GLN B 1 126 ? -10.505 53.696 53.856 1.00 26.43 126 GLN B C 1
ATOM 3640 O O . GLN B 1 126 ? -10.102 53.935 54.984 1.00 27.29 126 GLN B O 1
ATOM 3646 N N . GLY B 1 127 ? -11.225 52.589 53.607 1.00 26.56 127 GLY B N 1
ATOM 3647 C CA . GLY B 1 127 ? -11.614 51.625 54.620 1.00 25.84 127 GLY B CA 1
ATOM 3648 C C . GLY B 1 127 ? -10.346 50.968 55.126 1.00 26.28 127 GLY B C 1
ATOM 3649 O O . GLY B 1 127 ? -9.340 50.909 54.423 1.00 26.83 127 GLY B O 1
ATOM 3650 N N . SER B 1 128 ? -10.378 50.451 56.341 1.00 26.14 128 SER B N 1
ATOM 3651 C CA . SER B 1 128 ? -9.229 49.872 57.006 1.00 25.66 128 SER B CA 1
ATOM 3652 C C . SER B 1 128 ? -8.897 48.472 56.540 1.00 25.61 128 SER B C 1
ATOM 3653 O O . SER B 1 128 ? -7.730 48.120 56.361 1.00 25.72 128 SER B O 1
ATOM 3656 N N . ASN B 1 129 ? -9.920 47.631 56.371 1.00 25.52 129 ASN B N 1
ATOM 3657 C CA . ASN B 1 129 ? -9.667 46.233 56.049 1.00 26.22 129 ASN B CA 1
ATOM 3658 C C . ASN B 1 129 ? -9.561 45.931 54.546 1.00 26.66 129 ASN B C 1
ATOM 3659 O O . ASN B 1 129 ? -10.525 45.535 53.860 1.00 27.13 129 ASN B O 1
ATOM 3664 N N . GLY B 1 130 ? -8.389 46.153 53.984 1.00 25.93 130 GLY B N 1
ATOM 3665 C CA . GLY B 1 130 ? -8.181 45.761 52.607 1.00 26.04 130 GLY B CA 1
ATOM 3666 C C . GLY B 1 130 ? -7.848 44.284 52.568 1.00 25.89 130 GLY B C 1
ATOM 3667 O O . GLY B 1 130 ? -7.898 43.647 51.518 1.00 26.41 130 GLY B O 1
ATOM 3668 N N . ASN B 1 131 ? -7.525 43.682 53.715 1.00 25.02 131 ASN B N 1
ATOM 3669 C CA . ASN B 1 131 ? -7.169 42.287 53.758 1.00 24.04 131 ASN B CA 1
ATOM 3670 C C . ASN B 1 131 ? -8.303 41.407 53.344 1.00 24.12 131 ASN B C 1
ATOM 3671 O O . ASN B 1 131 ? -8.054 40.344 52.790 1.00 24.86 131 ASN B O 1
ATOM 3676 N N . ALA B 1 132 ? -9.538 41.822 53.556 1.00 23.53 132 ALA B N 1
ATOM 3677 C CA . ALA B 1 132 ? -10.640 40.999 53.151 1.00 23.71 132 ALA B CA 1
ATOM 3678 C C . ALA B 1 132 ? -10.949 41.027 51.654 1.00 24.84 132 ALA B C 1
ATOM 3679 O O . ALA B 1 132 ? -11.822 40.279 51.208 1.00 25.66 132 ALA B O 1
ATOM 3681 N N . ALA B 1 133 ? -10.311 41.851 50.809 1.00 25.55 133 ALA B N 1
ATOM 3682 C CA . ALA B 1 133 ? -10.673 41.874 49.374 1.00 25.38 133 ALA B CA 1
ATOM 3683 C C . ALA B 1 133 ? -9.583 41.290 48.500 1.00 24.86 133 ALA B C 1
ATOM 3684 O O . ALA B 1 133 ? -9.778 41.059 47.307 1.00 25.55 133 ALA B O 1
ATOM 3686 N N . MET B 1 134 ? -8.419 41.044 49.098 1.00 23.99 134 MET B N 1
ATOM 3687 C CA . MET B 1 134 ? -7.239 40.545 48.423 1.00 23.29 134 MET B CA 1
ATOM 3688 C C . MET B 1 134 ? -7.475 39.380 47.455 1.00 24.66 134 MET B C 1
ATOM 3689 O O . MET B 1 134 ? -7.117 39.461 46.274 1.00 25.40 134 MET B O 1
ATOM 3694 N N . ALA B 1 135 ? -8.160 38.314 47.883 1.00 25.69 135 ALA B N 1
ATOM 3695 C CA . ALA B 1 135 ? -8.291 37.123 47.049 1.00 25.65 135 ALA B CA 1
ATOM 3696 C C . ALA B 1 135 ? -9.244 37.371 45.915 1.00 25.53 135 ALA B C 1
ATOM 3697 O O . ALA B 1 135 ? -8.968 36.979 44.783 1.00 26.17 135 ALA B O 1
ATOM 3699 N N . SER B 1 136 ? -10.321 38.093 46.177 1.00 25.06 136 SER B N 1
ATOM 3700 C CA . SER B 1 136 ? -11.259 38.389 45.133 1.00 25.06 136 SER B CA 1
ATOM 3701 C C . SER B 1 136 ? -10.662 39.325 44.104 1.00 24.43 136 SER B C 1
ATOM 3702 O O . SER B 1 136 ? -11.246 39.463 43.038 1.00 24.84 136 SER B O 1
ATOM 3705 N N . GLN B 1 137 ? -9.523 39.968 44.365 1.00 23.92 137 GLN B N 1
ATOM 3706 C CA . GLN B 1 137 ? -8.898 40.775 43.335 1.00 23.42 137 GLN B CA 1
ATOM 3707 C C . GLN B 1 137 ? -7.739 40.041 42.682 1.00 23.07 137 GLN B C 1
ATOM 3708 O O . GLN B 1 137 ? -6.978 40.649 41.921 1.00 23.53 137 GLN B O 1
ATOM 3714 N N . GLY B 1 138 ? -7.506 38.769 43.005 1.00 22.27 138 GLY B N 1
ATOM 3715 C CA . GLY B 1 138 ? -6.519 38.000 42.278 1.00 22.21 138 GLY B CA 1
ATOM 3716 C C . GLY B 1 138 ? -5.219 37.795 43.011 1.00 22.77 138 GLY B C 1
ATOM 3717 O O . GLY B 1 138 ? -4.311 37.119 42.496 1.00 22.31 138 GLY B O 1
ATOM 3718 N N . CYS B 1 139 ? -5.050 38.412 44.186 1.00 23.60 139 CYS B N 1
ATOM 3719 C CA . CYS B 1 139 ? -3.911 38.044 44.995 1.00 23.38 139 CYS B CA 1
ATOM 3720 C C . CYS B 1 139 ? -4.402 36.838 45.773 1.00 24.11 139 CYS B C 1
ATOM 3721 O O . CYS B 1 139 ? -5.272 36.930 46.645 1.00 24.16 139 CYS B O 1
ATOM 3724 N N . LYS B 1 140 ? -3.857 35.687 45.380 1.00 24.77 140 LYS B N 1
ATOM 3725 C CA . LYS B 1 140 ? -4.404 34.370 45.700 1.00 25.53 140 LYS B CA 1
ATOM 3726 C C . LYS B 1 140 ? -3.290 33.389 45.387 1.00 26.06 140 LYS B C 1
ATOM 3727 O O . LYS B 1 140 ? -2.515 33.664 44.470 1.00 26.92 140 LYS B O 1
ATOM 3733 N N . PRO B 1 141 ? -3.070 32.273 46.091 1.00 26.40 141 PRO B N 1
ATOM 3734 C CA . PRO B 1 141 ? -1.971 31.357 45.762 1.00 26.69 141 PRO B CA 1
ATOM 3735 C C . PRO B 1 141 ? -2.143 30.766 44.352 1.00 27.28 141 PRO B C 1
ATOM 3736 O O . PRO B 1 141 ? -3.272 30.579 43.879 1.00 26.76 141 PRO B O 1
ATOM 3740 N N . LEU B 1 142 ? -1.043 30.479 43.647 1.00 28.49 142 LEU B N 1
ATOM 3741 C CA . LEU B 1 142 ? -1.128 29.910 42.303 1.00 29.18 142 LEU B CA 1
ATOM 3742 C C . LEU B 1 142 ? -1.665 28.483 42.313 1.00 30.35 142 LEU B C 1
ATOM 3743 O O . LEU B 1 142 ? -1.064 27.601 42.928 1.00 31.24 142 LEU B O 1
ATOM 3748 N N . ALA B 1 143 ? -2.787 28.243 41.666 1.00 31.26 143 ALA B N 1
ATOM 3749 C CA . ALA B 1 143 ? -3.221 26.882 41.441 1.00 32.61 143 ALA B CA 1
ATOM 3750 C C . ALA B 1 143 ? -3.724 26.800 40.007 1.00 33.68 143 ALA B C 1
ATOM 3751 O O . ALA B 1 143 ? -4.852 27.184 39.689 1.00 33.59 143 ALA B O 1
ATOM 3753 N N . LEU B 1 144 ? -2.831 26.404 39.104 1.00 35.54 144 LEU B N 1
ATOM 3754 C CA . LEU B 1 144 ? -3.116 26.273 37.671 1.00 37.30 144 LEU B CA 1
ATOM 3755 C C . LEU B 1 144 ? -4.258 25.289 37.447 1.00 39.15 144 LEU B C 1
ATOM 3756 O O . LEU B 1 144 ? -4.293 24.238 38.104 1.00 39.80 144 LEU B O 1
ATOM 3761 N N . PRO B 1 145 ? -5.221 25.591 36.571 1.00 40.56 145 PRO B N 1
ATOM 3762 C CA . PRO B 1 145 ? -6.355 24.728 36.342 1.00 42.06 145 PRO B CA 1
ATOM 3763 C C . PRO B 1 145 ? -6.011 23.429 35.650 1.00 44.19 145 PRO B C 1
ATOM 3764 O O . PRO B 1 145 ? -4.909 23.221 35.160 1.00 43.74 145 PRO B O 1
ATOM 3768 N N . GLU B 1 146 ? -6.998 22.547 35.629 1.00 47.19 146 GLU B N 1
ATOM 3769 C CA . GLU B 1 146 ? -6.889 2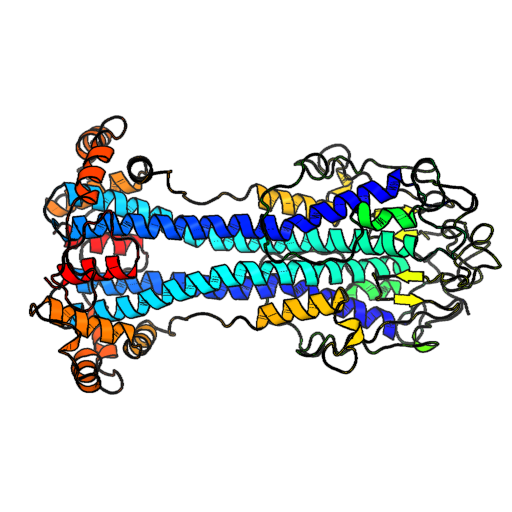1.288 34.925 1.00 50.05 146 GLU B CA 1
ATOM 3770 C C . GLU B 1 146 ? -6.816 21.512 33.425 1.00 51.28 146 GLU B C 1
ATOM 3771 O O . GLU B 1 146 ? -6.080 20.825 32.731 1.00 51.89 146 GLU B O 1
ATOM 3777 N N . LEU B 1 147 ? -7.543 22.495 32.901 1.00 52.89 147 LEU B N 1
ATOM 3778 C CA . LEU B 1 147 ? -7.585 22.736 31.474 1.00 54.79 147 LEU B CA 1
ATOM 3779 C C . LEU B 1 147 ? -6.898 24.049 31.161 1.00 55.84 147 LEU B C 1
ATOM 3780 O O . LEU B 1 147 ? -7.453 25.115 31.452 1.00 56.20 147 LEU B O 1
ATOM 3785 N N . LEU B 1 148 ? -5.679 24.022 30.620 1.00 56.68 148 LEU B N 1
ATOM 3786 C CA . LEU B 1 148 ? -5.011 25.267 30.279 1.00 57.75 148 LEU B CA 1
ATOM 3787 C C . LEU B 1 148 ? -5.546 25.841 28.966 1.00 59.13 148 LEU B C 1
ATOM 3788 O O . LEU B 1 148 ? -4.894 25.846 27.911 1.00 59.91 148 LEU B O 1
ATOM 3793 N N . THR B 1 149 ? -6.795 26.279 28.993 1.00 60.01 149 THR B N 1
ATOM 3794 C CA . THR B 1 149 ? -7.391 26.895 27.827 1.00 60.58 149 THR B CA 1
ATOM 3795 C C . THR B 1 149 ? -7.180 28.376 28.035 1.00 60.92 149 THR B C 1
ATOM 3796 O O . THR B 1 149 ? -7.218 28.774 29.204 1.00 61.25 149 THR B O 1
ATOM 3800 N N . GLU B 1 150 ? -7.002 29.161 26.968 1.00 61.22 150 GLU B N 1
ATOM 3801 C CA . GLU B 1 150 ? -6.826 30.616 27.007 1.00 60.95 150 GLU B CA 1
ATOM 3802 C C . GLU B 1 150 ? -5.926 31.020 25.867 1.00 60.75 150 GLU B C 1
ATOM 3803 O O . GLU B 1 150 ? -4.875 30.434 25.624 1.00 61.53 150 GLU B O 1
ATOM 3809 N N . ASP B 1 151 ? -6.333 32.051 25.171 1.00 59.80 151 ASP B N 1
ATOM 3810 C CA . ASP B 1 151 ? -5.584 32.569 24.038 1.00 58.39 151 ASP B CA 1
ATOM 3811 C C . ASP B 1 151 ? -5.430 34.062 24.213 1.00 57.01 151 ASP B C 1
ATOM 3812 O O . ASP B 1 151 ? -4.577 34.703 23.594 1.00 56.71 151 ASP B O 1
ATOM 3817 N N . SER B 1 152 ? -6.173 34.598 25.179 1.00 55.01 152 SER B N 1
ATOM 3818 C CA . SER B 1 152 ? -6.309 36.017 25.282 1.00 53.00 152 SER B CA 1
ATOM 3819 C C . SER B 1 152 ? -6.271 36.533 26.707 1.00 51.24 152 SER B C 1
ATOM 3820 O O . SER B 1 152 ? -6.695 35.894 27.675 1.00 50.62 152 SER B O 1
ATOM 3823 N N . TYR B 1 153 ? -5.650 37.702 26.751 1.00 48.77 153 TYR B N 1
ATOM 3824 C CA . TYR B 1 153 ? -5.502 38.540 27.907 1.00 46.21 153 TYR B CA 1
ATOM 3825 C C . TYR B 1 153 ? -6.453 39.706 27.717 1.00 46.36 153 TYR B C 1
ATOM 3826 O O . TYR B 1 153 ? -6.623 40.178 26.588 1.00 47.01 153 TYR B O 1
ATOM 3835 N N . ASN B 1 154 ? -7.056 40.214 28.788 1.00 46.10 154 ASN B N 1
ATOM 3836 C CA . ASN B 1 154 ? -7.881 41.411 28.704 1.00 45.24 154 ASN B CA 1
ATOM 3837 C C . ASN B 1 154 ? -6.932 42.565 28.434 1.00 44.83 154 ASN B C 1
ATOM 3838 O O . ASN B 1 154 ? -6.036 42.862 29.230 1.00 44.44 154 ASN B O 1
ATOM 3843 N N . THR B 1 155 ? -7.213 43.286 27.375 1.00 44.90 155 THR B N 1
ATOM 3844 C CA . THR B 1 155 ? -6.292 44.283 26.865 1.00 45.34 155 THR B CA 1
ATOM 3845 C C . THR B 1 155 ? -6.302 45.605 27.629 1.00 44.43 155 THR B C 1
ATOM 3846 O O . THR B 1 155 ? -5.537 46.534 27.344 1.00 43.79 155 THR B O 1
ATOM 3850 N N . ASP B 1 156 ? -7.206 45.688 28.598 1.00 43.63 156 ASP B N 1
ATOM 3851 C CA . ASP B 1 156 ? -7.288 46.805 29.514 1.00 43.35 156 ASP B CA 1
ATOM 3852 C C . ASP B 1 156 ? -6.321 46.573 30.682 1.00 42.77 156 ASP B C 1
ATOM 3853 O O . ASP B 1 156 ? -6.004 47.527 31.399 1.00 42.56 156 ASP B O 1
ATOM 3858 N N . VAL B 1 157 ? -5.849 45.326 30.905 1.00 41.87 157 VAL B N 1
ATOM 3859 C CA . VAL B 1 157 ? -4.889 45.024 31.969 1.00 40.83 157 VAL B CA 1
ATOM 3860 C C . VAL B 1 157 ? -3.520 44.759 31.358 1.00 40.96 157 VAL B C 1
ATOM 3861 O O . VAL B 1 157 ? -2.512 45.235 31.888 1.00 41.11 157 VAL B O 1
ATOM 3865 N N . ILE B 1 158 ? -3.441 43.980 30.281 1.00 41.44 158 ILE B N 1
ATOM 3866 C CA . ILE B 1 158 ? -2.181 43.793 29.565 1.00 42.18 158 ILE B CA 1
ATOM 3867 C C . ILE B 1 158 ? -2.532 44.165 28.133 1.00 42.80 158 ILE B C 1
ATOM 3868 O O . ILE B 1 158 ? -3.527 43.665 27.592 1.00 42.74 158 ILE B O 1
ATOM 3873 N N . SER B 1 159 ? -1.808 45.100 27.528 1.00 43.43 159 SER B N 1
ATOM 3874 C CA . SER B 1 159 ? -2.036 45.405 26.128 1.00 43.45 159 SER B CA 1
ATOM 3875 C C . SER B 1 159 ? -0.699 45.492 25.414 1.00 43.45 159 SER B C 1
ATOM 3876 O O . SER B 1 159 ? 0.345 45.236 26.017 1.00 43.54 159 SER B O 1
ATOM 3879 N N . ASP B 1 160 ? -0.635 45.971 24.178 1.00 43.82 160 ASP B N 1
ATOM 3880 C CA . ASP B 1 160 ? 0.613 45.940 23.424 1.00 44.10 160 ASP B CA 1
ATOM 3881 C C . ASP B 1 160 ? 1.657 46.971 23.815 1.00 42.98 160 ASP B C 1
ATOM 3882 O O . ASP B 1 160 ? 2.802 46.966 23.338 1.00 42.64 160 ASP B O 1
ATOM 3887 N N . LYS B 1 161 ? 1.302 47.808 24.777 1.00 41.52 161 LYS B N 1
ATOM 3888 C CA . LYS B 1 161 ? 2.160 48.907 25.146 1.00 40.00 161 LYS B CA 1
ATOM 3889 C C . LYS B 1 161 ? 2.832 48.641 26.489 1.00 37.69 161 LYS B C 1
ATOM 3890 O O . LYS B 1 161 ? 4.031 48.888 26.705 1.00 36.82 161 LYS B O 1
ATOM 3896 N N . GLY B 1 162 ? 2.070 48.057 27.398 1.00 34.70 162 GLY B N 1
ATOM 3897 C CA . GLY B 1 162 ? 2.536 47.821 28.740 1.00 32.14 162 GLY B CA 1
ATOM 3898 C C . GLY B 1 162 ? 1.326 47.414 29.529 1.00 30.57 162 GLY B C 1
ATOM 3899 O O . GLY B 1 162 ? 0.387 46.852 28.938 1.00 30.68 162 GLY B O 1
ATOM 3900 N N . PHE B 1 163 ? 1.341 47.626 30.840 1.00 28.51 163 PHE B N 1
ATOM 3901 C CA . PHE B 1 163 ? 0.175 47.297 31.643 1.00 26.54 163 PHE B CA 1
ATOM 3902 C C . PHE B 1 163 ? -0.514 48.652 31.849 1.00 26.04 163 PHE B C 1
ATOM 3903 O O . PHE B 1 163 ? -0.184 49.455 32.726 1.00 24.96 163 PHE B O 1
ATOM 3911 N N . PRO B 1 164 ? -1.513 48.971 31.029 1.00 25.84 164 PRO B N 1
ATOM 3912 C CA . PRO B 1 164 ? -2.216 50.241 31.062 1.00 25.59 164 PRO B CA 1
ATOM 3913 C C . PRO B 1 164 ? -2.678 50.723 32.415 1.00 24.70 164 PRO B C 1
ATOM 3914 O O . PRO B 1 164 ? -2.562 51.924 32.653 1.00 26.46 164 PRO B O 1
ATOM 3918 N N . LYS B 1 165 ? -3.153 49.869 33.326 1.00 22.90 165 LYS B N 1
ATOM 3919 C CA . LYS B 1 165 ? -3.670 50.371 34.599 1.00 20.66 165 LYS B CA 1
ATOM 3920 C C . LYS B 1 165 ? -2.622 50.614 35.667 1.00 20.33 165 LYS B C 1
ATOM 3921 O O . LYS B 1 165 ? -2.952 51.027 36.771 1.00 21.09 165 LYS B O 1
ATOM 3927 N N . ILE B 1 166 ? -1.338 50.436 35.382 1.00 19.96 166 ILE B N 1
ATOM 3928 C CA . ILE B 1 166 ? -0.323 50.607 36.384 1.00 19.39 166 ILE B CA 1
ATOM 3929 C C . ILE B 1 166 ? 0.237 51.988 36.138 1.00 20.03 166 ILE B C 1
ATOM 3930 O O . ILE B 1 166 ? 1.340 52.171 35.588 1.00 19.03 166 ILE B O 1
ATOM 3935 N N . SER B 1 167 ? -0.609 52.957 36.477 1.00 21.11 167 SER B N 1
ATOM 3936 C CA . SER B 1 167 ? -0.265 54.379 36.419 1.00 22.57 167 SER B CA 1
ATOM 3937 C C . SER B 1 167 ? 0.521 54.773 37.662 1.00 24.16 167 SER B C 1
ATOM 3938 O O . SER B 1 167 ? 0.122 54.398 38.759 1.00 24.66 167 SER B O 1
ATOM 3941 N N . PRO B 1 168 ? 1.574 55.573 37.616 1.00 25.27 168 PRO B N 1
ATOM 3942 C CA . PRO B 1 168 ? 2.342 55.915 38.824 1.00 25.64 168 PRO B CA 1
ATOM 3943 C C . PRO B 1 168 ? 1.607 56.673 39.945 1.00 25.76 168 PRO B C 1
ATOM 3944 O O . PRO B 1 168 ? 0.728 57.506 39.683 1.00 25.78 168 PRO B O 1
ATOM 3948 N N . LEU B 1 169 ? 1.919 56.342 41.206 1.00 26.32 169 LEU B N 1
ATOM 3949 C CA . LEU B 1 169 ? 1.403 57.040 42.388 1.00 26.28 169 LEU B CA 1
ATOM 3950 C C . LEU B 1 169 ? 2.638 57.517 43.146 1.00 27.70 169 LEU B C 1
ATOM 3951 O O . LEU B 1 169 ? 3.339 56.745 43.779 1.00 27.35 169 LEU B O 1
ATOM 3956 N N . THR B 1 170 ? 2.897 58.810 43.041 1.00 29.96 170 THR B N 1
ATOM 3957 C CA . THR B 1 170 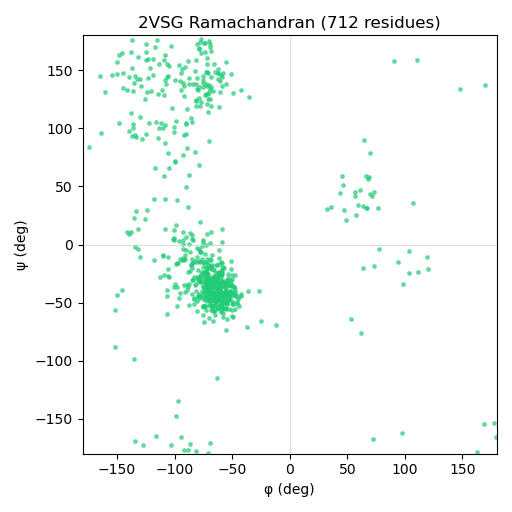? 4.144 59.481 43.388 1.00 32.55 170 THR B CA 1
ATOM 3958 C C . THR B 1 170 ? 4.567 59.813 44.818 1.00 33.68 170 THR B C 1
ATOM 3959 O O . THR B 1 170 ? 5.779 59.854 45.110 1.00 34.46 170 THR B O 1
ATOM 3963 N N . ASN B 1 171 ? 3.636 60.091 45.720 1.00 33.37 171 ASN B N 1
ATOM 3964 C CA . ASN B 1 171 ? 3.934 60.413 47.109 1.00 33.89 171 ASN B CA 1
ATOM 3965 C C . ASN B 1 171 ? 2.619 60.881 47.617 1.00 34.05 171 ASN B C 1
ATOM 3966 O O . ASN B 1 171 ? 1.914 61.548 46.873 1.00 35.49 171 ASN B O 1
ATOM 3971 N N . ALA B 1 172 ? 2.196 60.504 48.802 1.00 33.49 172 ALA B N 1
ATOM 3972 C CA . ALA B 1 172 ? 0.893 60.859 49.343 1.00 33.18 172 ALA B CA 1
ATOM 3973 C C . ALA B 1 172 ? -0.303 60.320 48.598 1.00 33.32 172 ALA B C 1
ATOM 3974 O O . ALA B 1 172 ? -1.370 60.242 49.215 1.00 33.56 172 ALA B O 1
ATOM 3976 N N . GLN B 1 173 ? -0.246 59.907 47.323 1.00 33.51 173 GLN B N 1
ATOM 3977 C CA . GLN B 1 173 ? -1.462 59.325 46.786 1.00 34.05 173 GLN B CA 1
ATOM 3978 C C . GLN B 1 173 ? -1.464 57.783 46.738 1.00 33.72 173 GLN B C 1
ATOM 3979 O O . GLN B 1 173 ? -2.435 57.179 46.267 1.00 34.05 173 GLN B O 1
ATOM 3985 N N . GLY B 1 174 ? -0.410 57.117 47.253 1.00 32.33 174 GLY B N 1
ATOM 3986 C CA . GLY B 1 174 ? -0.466 55.674 47.532 1.00 30.87 174 GLY B CA 1
ATOM 3987 C C . GLY B 1 174 ? -0.895 55.404 49.010 1.00 29.36 174 GLY B C 1
ATOM 3988 O O . GLY B 1 174 ? -0.931 54.259 49.497 1.00 28.68 174 GLY B O 1
ATOM 3989 N N . GLN B 1 175 ? -1.217 56.485 49.749 1.00 26.69 175 GLN B N 1
ATOM 3990 C CA . GLN B 1 175 ? -1.639 56.463 51.133 1.00 23.80 175 GLN B CA 1
ATOM 3991 C C . GLN B 1 175 ? -3.077 56.028 51.359 1.00 23.42 175 GLN B C 1
ATOM 3992 O O . GLN B 1 175 ? -4.013 56.611 50.814 1.00 22.79 175 GLN B O 1
ATOM 3998 N N . GLY B 1 176 ? -3.268 54.979 52.153 1.00 23.29 176 GLY B N 1
ATOM 3999 C CA . GLY B 1 176 ? -4.593 54.497 52.503 1.00 22.95 176 GLY B CA 1
ATOM 4000 C C . GLY B 1 176 ? -4.953 55.027 53.873 1.00 23.21 176 GLY B C 1
ATOM 400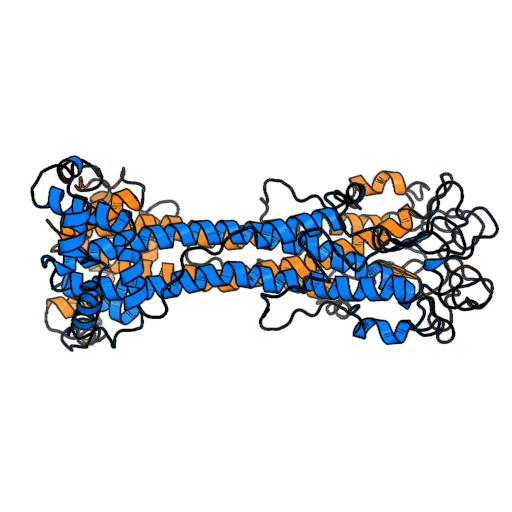1 O O . GLY B 1 176 ? -4.462 56.092 54.260 1.00 23.18 176 GLY B O 1
ATOM 4002 N N . LYS B 1 177 ? -5.720 54.273 54.669 1.00 23.36 177 LYS B N 1
ATOM 4003 C CA . LYS B 1 177 ? -6.188 54.766 55.966 1.00 22.83 177 LYS B CA 1
ATOM 4004 C C . LYS B 1 177 ? -5.083 55.148 56.930 1.00 22.07 177 LYS B C 1
ATOM 4005 O O . LYS B 1 177 ? -3.972 54.599 56.933 1.00 21.95 177 LYS B O 1
ATOM 4011 N N . SER B 1 178 ? -5.365 56.189 57.686 1.00 21.49 178 SER B N 1
ATOM 4012 C CA . SER B 1 178 ? -4.465 56.666 58.721 1.00 20.55 178 SER B CA 1
ATOM 4013 C C . SER B 1 178 ? -4.634 55.839 59.997 1.00 19.50 178 SER B C 1
ATOM 4014 O O . SER B 1 178 ? -5.724 55.307 60.258 1.00 18.34 178 SER B O 1
ATOM 4017 N N . GLY B 1 179 ? -3.557 55.687 60.764 1.00 18.34 179 GLY B N 1
ATOM 4018 C CA . GLY B 1 179 ? -3.666 55.048 62.067 1.00 18.17 179 GLY B CA 1
ATOM 4019 C C . GLY B 1 179 ? -4.008 53.582 61.939 1.00 17.94 179 GLY B C 1
ATOM 4020 O O . GLY B 1 179 ? -5.001 53.093 62.500 1.00 18.16 179 GLY B O 1
ATOM 4021 N N . GLU B 1 180 ? -3.137 52.900 61.190 1.00 17.32 180 GLU B N 1
ATOM 4022 C CA . GLU B 1 180 ? -3.337 51.532 60.769 1.00 16.29 180 GLU B CA 1
ATOM 4023 C C . GLU B 1 180 ? -2.071 50.738 60.683 1.00 16.50 180 GLU B C 1
ATOM 4024 O O . GLU B 1 180 ? -2.030 49.594 61.140 1.00 17.44 180 GLU B O 1
ATOM 4030 N N . CYS B 1 181 ? -1.001 51.324 60.215 1.00 16.20 181 CYS B N 1
ATOM 4031 C CA . CYS B 1 181 ? 0.113 50.523 59.793 1.00 17.09 181 CYS B CA 1
ATOM 4032 C C . CYS B 1 181 ? 1.373 51.261 60.124 1.00 16.58 181 CYS B C 1
ATOM 4033 O O . CYS B 1 181 ? 1.493 52.462 59.859 1.00 16.50 181 CYS B O 1
ATOM 4036 N N . GLY B 1 182 ? 2.326 50.566 60.679 1.00 16.10 182 GLY B N 1
ATOM 4037 C CA . GLY B 1 182 ? 3.515 51.231 61.102 1.00 17.10 182 GLY B CA 1
ATOM 4038 C C . GLY B 1 182 ? 4.679 50.907 60.241 1.00 18.33 182 GLY B C 1
ATOM 4039 O O . GLY B 1 182 ? 5.792 51.277 60.591 1.00 19.02 182 GLY B O 1
ATOM 4040 N N . LEU B 1 183 ? 4.483 50.298 59.076 1.00 20.04 183 LEU B N 1
ATOM 4041 C CA . LEU B 1 183 ? 5.609 49.939 58.231 1.00 20.26 183 LEU B CA 1
ATOM 4042 C C . LEU B 1 183 ? 6.274 51.116 57.581 1.00 20.93 183 LEU B C 1
ATOM 4043 O O . LEU B 1 183 ? 7.500 51.081 57.403 1.00 20.71 183 LEU B O 1
ATOM 4048 N N . PHE B 1 184 ? 5.530 52.183 57.262 1.00 21.81 184 PHE B N 1
ATOM 4049 C CA . PHE B 1 184 ? 6.203 53.233 56.509 1.00 24.31 184 PHE B CA 1
ATOM 4050 C C . PHE B 1 184 ? 6.635 54.421 57.367 1.00 25.71 184 PHE B C 1
ATOM 4051 O O . PHE B 1 184 ? 7.116 55.449 56.868 1.00 24.73 184 PHE B O 1
ATOM 4059 N N . GLN B 1 185 ? 6.578 54.234 58.695 1.00 28.10 185 GLN B N 1
ATOM 4060 C CA . GLN B 1 185 ? 6.967 55.281 59.629 1.00 29.99 185 GLN B CA 1
ATOM 4061 C C . GLN B 1 185 ? 8.493 55.310 59.808 1.00 31.81 185 GLN B C 1
ATOM 4062 O O . GLN B 1 185 ? 9.128 54.286 60.120 1.00 32.43 185 GLN B O 1
ATOM 4068 N N . ALA B 1 186 ? 9.118 56.461 59.575 1.00 33.37 186 ALA B N 1
ATOM 4069 C CA . ALA B 1 186 ? 10.558 56.527 59.700 1.00 35.74 186 ALA B CA 1
ATOM 4070 C C . ALA B 1 186 ? 11.039 56.193 61.112 1.00 38.17 186 ALA B C 1
ATOM 4071 O O . ALA B 1 186 ? 10.468 56.611 62.132 1.00 39.24 186 ALA B O 1
ATOM 4073 N N . ALA B 1 187 ? 12.022 55.313 61.198 1.00 40.68 187 ALA B N 1
ATOM 4074 C CA . ALA B 1 187 ? 12.670 55.017 62.466 1.00 42.88 187 ALA B CA 1
ATOM 4075 C C . ALA B 1 187 ? 13.134 56.285 63.192 1.00 44.39 187 ALA B C 1
ATOM 4076 O O . ALA B 1 187 ? 13.552 57.284 62.585 1.00 44.82 187 ALA B O 1
ATOM 4078 N N . SER B 1 188 ? 13.095 56.264 64.523 1.00 46.29 188 SER B N 1
ATOM 4079 C CA . SER B 1 188 ? 13.588 57.373 65.344 1.00 47.18 188 SER B CA 1
ATOM 4080 C C . SER B 1 188 ? 15.113 57.525 65.364 1.00 47.39 188 SER B C 1
ATOM 4081 O O . SER B 1 188 ? 15.659 58.291 66.150 1.00 47.67 188 SER B O 1
ATOM 4084 N N . GLY B 1 189 ? 15.838 56.793 64.526 1.00 47.88 189 GLY B N 1
ATOM 4085 C CA . GLY B 1 189 ? 17.278 56.890 64.429 1.00 48.33 189 GLY B CA 1
ATOM 4086 C C . GLY B 1 189 ? 17.715 55.876 63.391 1.00 48.48 189 GLY B C 1
ATOM 4087 O O . GLY B 1 189 ? 16.878 55.381 62.631 1.00 48.31 189 GLY B O 1
ATOM 4088 N N . ALA B 1 190 ? 19.013 55.572 63.342 1.00 48.77 190 ALA B N 1
ATOM 4089 C CA . ALA B 1 190 ? 19.550 54.600 62.396 1.00 49.01 190 ALA B CA 1
ATOM 4090 C C . ALA B 1 190 ? 19.123 53.184 62.779 1.00 49.35 190 ALA B C 1
ATOM 4091 O O . ALA B 1 190 ? 19.012 52.849 63.971 1.00 49.35 190 ALA B O 1
ATOM 4093 N N . GLN B 1 191 ? 18.928 52.321 61.775 1.00 49.41 191 GLN B N 1
ATOM 4094 C CA . GLN B 1 191 ? 18.344 50.992 61.968 1.00 48.71 191 GLN B CA 1
ATOM 4095 C C . GLN B 1 191 ? 19.153 50.058 62.839 1.00 48.44 191 GLN B C 1
ATOM 4096 O O . GLN B 1 191 ? 18.630 49.062 63.358 1.00 47.81 191 GLN B O 1
ATOM 4102 N N . ALA B 1 192 ? 20.438 50.387 63.023 1.00 48.39 192 ALA B N 1
ATOM 4103 C CA . ALA B 1 192 ? 21.309 49.640 63.924 1.00 48.52 192 ALA B CA 1
ATOM 4104 C C . ALA B 1 192 ? 20.813 49.720 65.362 1.00 48.65 192 ALA B C 1
ATOM 4105 O O . ALA B 1 192 ? 20.808 48.730 66.092 1.00 47.93 192 ALA B O 1
ATOM 4107 N N . THR B 1 193 ? 20.332 50.897 65.757 1.00 49.42 193 THR B N 1
ATOM 4108 C CA . THR B 1 193 ? 19.811 51.096 67.084 1.00 49.88 193 THR B CA 1
ATOM 4109 C C . THR B 1 193 ? 18.302 51.286 67.105 1.00 50.15 193 THR B C 1
ATOM 4110 O O . THR B 1 193 ? 17.710 51.183 68.178 1.00 51.07 193 THR B O 1
ATOM 4114 N N . ASN B 1 194 ? 17.596 51.444 65.977 1.00 50.21 194 ASN B N 1
ATOM 4115 C CA . ASN B 1 194 ? 16.146 51.677 66.017 1.00 50.29 194 ASN B CA 1
ATOM 4116 C C . ASN B 1 194 ? 15.269 50.604 65.372 1.00 49.95 194 ASN B C 1
ATOM 4117 O O . ASN B 1 194 ? 15.788 49.632 64.822 1.00 50.11 194 ASN B O 1
ATOM 4122 N N . THR B 1 195 ? 13.954 50.676 65.563 1.00 49.27 195 THR B N 1
ATOM 4123 C CA . THR B 1 195 ? 12.979 49.794 64.914 1.00 48.37 195 THR B CA 1
ATOM 4124 C C . THR B 1 195 ? 12.555 50.407 63.567 1.00 48.22 195 THR B C 1
ATOM 4125 O O . THR B 1 195 ? 12.636 51.639 63.418 1.00 48.49 195 THR B O 1
ATOM 4129 N N . GLY B 1 196 ? 12.039 49.601 62.623 1.00 47.29 196 GLY B N 1
ATOM 4130 C CA . GLY B 1 196 ? 11.607 50.055 61.307 1.00 45.66 196 GLY B CA 1
ATOM 4131 C C . GLY B 1 196 ? 12.774 50.424 60.398 1.00 44.86 196 GLY B C 1
ATOM 4132 O O . GLY B 1 196 ? 13.939 50.090 60.652 1.00 44.18 196 GLY B O 1
ATOM 4133 N N . VAL B 1 197 ? 12.486 51.077 59.286 1.00 44.25 197 VAL B N 1
ATOM 4134 C CA . VAL B 1 197 ? 13.489 51.520 58.347 1.00 44.17 197 VAL B CA 1
ATOM 4135 C C . VAL B 1 197 ? 13.534 53.028 58.506 1.00 44.64 197 VAL B C 1
ATOM 4136 O O . VAL B 1 197 ? 12.502 53.673 58.688 1.00 45.07 197 VAL B O 1
ATOM 4140 N N . GLN B 1 198 ? 14.724 53.617 58.432 1.00 45.39 198 GLN B N 1
ATOM 4141 C CA . GLN B 1 198 ? 14.899 55.044 58.666 1.00 45.83 198 GLN B CA 1
ATOM 4142 C C . GLN B 1 198 ? 14.653 55.915 57.447 1.00 45.44 198 GLN B C 1
ATOM 4143 O O . GLN B 1 198 ? 14.476 57.118 57.579 1.00 46.09 198 GLN B O 1
ATOM 4149 N N . PHE B 1 199 ? 14.628 55.344 56.248 1.00 44.78 199 PHE B N 1
ATOM 4150 C CA . PHE B 1 199 ? 14.451 56.092 55.014 1.00 43.92 199 PHE B CA 1
ATOM 4151 C C . PHE B 1 199 ? 15.542 57.162 54.901 1.00 44.54 199 PHE B C 1
ATOM 4152 O O . PHE B 1 199 ? 15.325 58.348 54.625 1.00 44.68 199 PHE B O 1
ATOM 4160 N N . SER B 1 200 ? 16.779 56.756 55.185 1.00 44.83 200 SER B N 1
ATOM 4161 C CA . SER B 1 200 ? 17.913 57.635 55.066 1.00 45.68 200 SER B CA 1
ATOM 4162 C C . SER B 1 200 ? 19.154 56.856 54.716 1.00 45.40 200 SER B C 1
ATOM 4163 O O . SER B 1 200 ? 19.300 55.694 55.104 1.00 45.77 200 SER B O 1
ATOM 4166 N N . GLY B 1 201 ? 20.026 57.500 53.929 1.00 45.12 201 GLY B N 1
ATOM 4167 C CA . GLY B 1 201 ? 21.270 56.890 53.452 1.00 44.62 201 GLY B CA 1
ATOM 4168 C C . GLY B 1 201 ? 20.949 55.741 52.511 1.00 44.00 201 GLY B C 1
ATOM 4169 O O . GLY B 1 201 ? 21.695 54.774 52.364 1.00 44.40 201 GLY B O 1
ATOM 4170 N N . GLY B 1 202 ? 19.830 55.912 51.809 1.00 43.06 202 GLY B N 1
ATOM 4171 C CA . GLY B 1 202 ? 19.288 54.859 50.992 1.00 41.99 202 GLY B CA 1
ATOM 4172 C C . GLY B 1 202 ? 18.736 53.726 51.861 1.00 40.77 202 GLY B C 1
ATOM 4173 O O . GLY B 1 202 ? 19.404 52.713 52.085 1.00 41.26 202 GLY B O 1
ATOM 4174 N N . SER B 1 203 ? 17.553 53.920 52.403 1.00 38.78 203 SER B N 1
ATOM 4175 C CA . SER B 1 203 ? 16.872 52.832 53.027 1.00 37.67 203 SER B CA 1
ATOM 4176 C C . SER B 1 203 ? 15.470 52.997 52.508 1.00 36.81 203 SER B C 1
ATOM 4177 O O . SER B 1 203 ? 14.944 54.124 52.473 1.00 36.80 203 SER B O 1
ATOM 4180 N N . ARG B 1 204 ? 14.877 51.915 52.027 1.00 35.11 204 ARG B N 1
ATOM 4181 C CA . ARG B 1 204 ? 13.538 52.009 51.510 1.00 33.40 204 ARG B CA 1
ATOM 4182 C C . ARG B 1 204 ? 12.853 50.721 51.824 1.00 31.93 204 ARG B C 1
ATOM 4183 O O . ARG B 1 204 ? 13.495 49.757 52.234 1.00 30.56 204 ARG B O 1
ATOM 4191 N N . ILE B 1 205 ? 11.542 50.750 51.701 1.00 31.57 205 ILE B N 1
ATOM 4192 C CA . ILE B 1 205 ? 10.741 49.555 51.717 1.00 31.80 205 ILE B CA 1
ATOM 4193 C C . ILE B 1 205 ? 10.492 49.262 50.249 1.00 31.38 205 ILE B C 1
ATOM 4194 O O . ILE B 1 205 ? 9.781 50.006 49.560 1.00 31.74 205 ILE B O 1
ATOM 4199 N N . ASN B 1 206 ? 11.177 48.246 49.742 1.00 30.56 206 ASN B N 1
ATOM 4200 C CA . ASN B 1 206 ? 10.990 47.815 48.372 1.00 29.38 206 ASN B CA 1
ATOM 4201 C C . ASN B 1 206 ? 10.267 46.480 48.391 1.00 29.19 206 ASN B C 1
ATOM 4202 O O . ASN B 1 206 ? 10.855 45.443 48.723 1.00 28.81 206 ASN B O 1
ATOM 4207 N N . LEU B 1 207 ? 8.983 46.442 48.108 1.00 29.17 207 LEU B N 1
ATOM 4208 C CA . LEU B 1 207 ? 8.292 45.172 48.078 1.00 29.29 207 LEU B CA 1
ATOM 4209 C C . LEU B 1 207 ? 7.955 44.755 46.657 1.00 28.85 207 LEU B C 1
ATOM 4210 O O . LEU B 1 207 ? 7.594 45.592 45.819 1.00 29.93 207 LEU B O 1
ATOM 4215 N N . GLY B 1 208 ? 8.131 43.481 46.352 1.00 27.44 208 GLY B N 1
ATOM 4216 C CA . GLY B 1 208 ? 7.732 42.976 45.068 1.00 26.51 208 GLY B CA 1
ATOM 4217 C C . GLY B 1 208 ? 8.610 43.494 43.945 1.00 26.14 208 GLY B C 1
ATOM 4218 O O .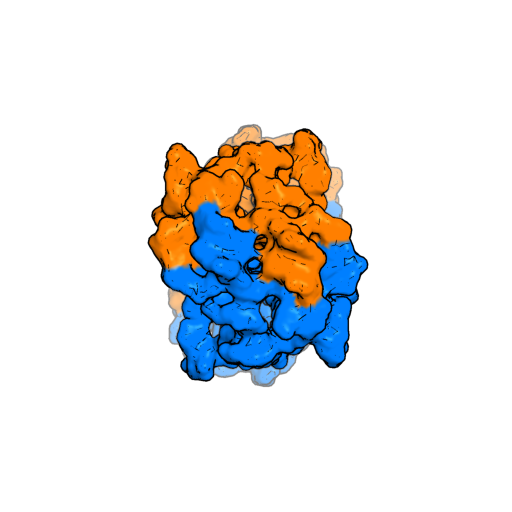 GLY B 1 208 ? 8.107 43.919 42.906 1.00 26.23 208 GLY B O 1
ATOM 4219 N N . LEU B 1 209 ? 9.933 43.516 44.137 1.00 25.30 209 LEU B N 1
ATOM 4220 C CA . LEU B 1 209 ? 10.900 43.884 43.107 1.00 24.12 209 LEU B CA 1
ATOM 4221 C C . LEU B 1 209 ? 10.509 45.134 42.336 1.00 24.54 209 LEU B C 1
ATOM 4222 O O . LEU B 1 209 ? 10.298 45.129 41.119 1.00 25.47 209 LEU B O 1
ATOM 4227 N N . GLY B 1 210 ? 10.360 46.214 43.103 1.00 24.45 210 GLY B N 1
ATOM 4228 C CA . GLY B 1 210 ? 10.025 47.514 42.593 1.00 23.43 210 GLY B CA 1
ATOM 4229 C C . GLY B 1 210 ? 8.547 47.778 42.626 1.00 23.77 210 GLY B C 1
ATOM 4230 O O . GLY B 1 210 ? 8.177 48.941 42.558 1.00 25.02 210 GLY B O 1
ATOM 4231 N N . ALA B 1 211 ? 7.660 46.811 42.804 1.00 23.46 211 ALA B N 1
ATOM 4232 C CA . ALA B 1 211 ? 6.250 47.099 42.607 1.00 24.13 211 ALA B CA 1
ATOM 4233 C C . ALA B 1 211 ? 5.593 48.009 43.610 1.00 25.03 211 ALA B C 1
ATOM 4234 O O . ALA B 1 211 ? 4.506 48.517 43.342 1.00 25.47 211 ALA B O 1
ATOM 4236 N N . ILE B 1 212 ? 6.176 48.174 44.791 1.00 26.37 212 ILE B N 1
ATOM 4237 C CA . ILE B 1 212 ? 5.668 49.060 45.844 1.00 26.85 212 ILE B CA 1
ATOM 4238 C C . ILE B 1 212 ? 6.948 49.514 46.536 1.00 27.80 212 ILE B C 1
ATOM 4239 O O . ILE B 1 212 ? 7.654 48.719 47.178 1.00 28.10 212 ILE B O 1
ATOM 4244 N N . VAL B 1 213 ? 7.356 50.747 46.275 1.00 28.77 213 VAL B N 1
ATOM 4245 C CA . VAL B 1 213 ? 8.539 51.274 46.924 1.00 29.49 213 VAL B CA 1
ATOM 4246 C C . VAL B 1 213 ? 8.177 52.478 47.762 1.00 29.36 213 VAL B C 1
ATOM 4247 O O . VAL B 1 213 ? 7.232 53.193 47.459 1.00 28.80 213 VAL B O 1
ATOM 4251 N N . ALA B 1 214 ? 8.844 52.661 48.882 1.00 30.04 214 ALA B N 1
ATOM 4252 C CA . ALA B 1 214 ? 8.719 53.870 49.681 1.00 29.71 214 ALA B CA 1
ATOM 4253 C C . ALA B 1 214 ? 10.148 54.136 50.048 1.00 29.25 214 ALA B C 1
ATOM 4254 O O . ALA B 1 214 ? 10.799 53.283 50.655 1.00 28.84 214 ALA B O 1
ATOM 4256 N N . SER B 1 215 ? 10.663 55.224 49.524 1.00 29.03 215 SER B N 1
ATOM 4257 C CA . SER B 1 215 ? 12.003 55.679 49.810 1.00 29.52 215 SER B CA 1
ATOM 4258 C C . SER B 1 215 ? 11.929 56.771 50.862 1.00 30.10 215 SER B C 1
ATOM 4259 O O . SER B 1 215 ? 12.946 57.151 51.446 1.00 31.08 215 SER B O 1
ATOM 4262 N N . ALA B 1 216 ? 10.723 57.321 51.052 1.00 29.83 216 ALA B N 1
ATOM 4263 C CA . ALA B 1 216 ? 10.481 58.366 52.008 1.00 29.29 216 ALA B CA 1
ATOM 4264 C C . ALA B 1 216 ? 9.291 57.998 52.846 1.00 29.40 216 ALA B C 1
ATOM 4265 O O . ALA B 1 216 ? 8.311 57.418 52.354 1.00 29.26 216 ALA B O 1
ATOM 4267 N N . ALA B 1 217 ? 9.448 58.362 54.117 1.00 29.63 217 ALA B N 1
ATOM 4268 C CA . ALA B 1 217 ? 8.484 58.152 55.179 1.00 29.19 217 ALA B CA 1
ATOM 4269 C C . ALA B 1 217 ? 7.040 58.432 54.824 1.00 29.14 217 ALA B C 1
ATOM 4270 O O . ALA B 1 217 ? 6.677 59.477 54.311 1.00 29.31 217 ALA B O 1
ATOM 4272 N N . GLN B 1 218 ? 6.191 57.502 55.192 1.00 29.36 218 GLN B N 1
ATOM 4273 C CA . GLN B 1 218 ? 4.776 57.458 54.915 1.00 29.82 218 GLN B CA 1
ATOM 4274 C C . GLN B 1 218 ? 4.289 57.731 53.504 1.00 30.28 218 GLN B C 1
ATOM 4275 O O . GLN B 1 218 ? 3.135 58.122 53.269 1.00 30.27 218 GLN B O 1
ATOM 4281 N N . GLN B 1 219 ? 5.097 57.409 52.495 1.00 30.98 219 GLN B N 1
ATOM 4282 C CA . GLN B 1 219 ? 4.536 57.443 51.156 1.00 31.54 219 GLN B CA 1
ATOM 4283 C C . GLN B 1 219 ? 4.868 56.247 50.271 1.00 31.26 219 GLN B C 1
ATOM 4284 O O . GLN B 1 219 ? 5.943 56.193 49.662 1.00 31.32 219 GLN B O 1
ATOM 4290 N N . PRO B 1 220 ? 4.006 55.220 50.227 1.00 30.93 220 PRO B N 1
ATOM 4291 C CA . PRO B 1 220 ? 4.201 54.051 49.361 1.00 30.59 220 PRO B CA 1
ATOM 4292 C C . PRO B 1 220 ? 3.948 54.432 47.893 1.00 29.84 220 PRO B C 1
ATOM 4293 O O . PRO B 1 220 ? 2.894 54.988 47.538 1.00 30.24 220 PRO B O 1
ATOM 4297 N N . THR B 1 221 ? 4.928 54.259 47.039 1.00 28.63 221 THR B N 1
ATOM 4298 C CA . THR B 1 221 ? 4.748 54.549 45.633 1.00 28.32 221 THR B CA 1
ATOM 4299 C C . THR B 1 221 ? 4.730 53.363 44.649 1.00 27.64 221 THR B C 1
ATOM 4300 O O . THR B 1 221 ? 5.596 52.473 44.680 1.00 27.89 221 THR B O 1
ATOM 4304 N N . ARG B 1 222 ? 3.762 53.316 43.738 1.00 26.63 222 ARG B N 1
ATOM 4305 C CA . ARG B 1 222 ? 3.801 52.343 42.630 1.00 26.35 222 ARG B CA 1
ATOM 4306 C C . ARG B 1 222 ? 4.469 52.945 41.383 1.00 27.30 222 ARG B C 1
ATOM 4307 O O . ARG B 1 222 ? 4.213 54.129 41.098 1.00 28.21 222 ARG B O 1
ATOM 4315 N N . PRO B 1 223 ? 5.328 52.243 40.623 1.00 28.19 223 PRO B N 1
ATOM 4316 C CA . PRO B 1 223 ? 5.955 52.790 39.419 1.00 28.89 223 PRO B CA 1
ATOM 4317 C C . PRO B 1 223 ? 4.987 52.893 38.250 1.00 29.68 223 PRO B C 1
ATOM 4318 O O . PRO B 1 223 ? 3.869 52.367 38.266 1.00 29.71 223 PRO B O 1
ATOM 4322 N N . ASP B 1 224 ? 5.402 53.644 37.230 1.00 30.98 224 ASP B N 1
ATOM 4323 C CA . ASP B 1 224 ? 4.652 53.732 35.981 1.00 31.13 224 ASP B CA 1
ATOM 4324 C C . ASP B 1 224 ? 5.015 52.511 35.151 1.00 30.67 224 ASP B C 1
ATOM 4325 O O . ASP B 1 224 ? 6.201 52.277 34.863 1.00 29.80 224 ASP B O 1
ATOM 4330 N N . LEU B 1 225 ? 4.027 51.691 34.831 1.00 30.69 225 LEU B N 1
ATOM 4331 C CA . LEU B 1 225 ? 4.262 50.511 34.013 1.00 31.66 225 LEU B CA 1
ATOM 4332 C C . LEU B 1 225 ? 3.184 50.435 32.908 1.00 32.32 225 LEU B C 1
ATOM 4333 O O . LEU B 1 225 ? 2.874 49.357 32.385 1.00 32.09 225 LEU B O 1
ATOM 4338 N N . SER B 1 226 ? 2.644 51.578 32.458 1.00 33.46 226 SER B N 1
ATOM 4339 C CA . SER B 1 226 ? 1.558 51.564 31.494 1.00 34.46 226 SER B CA 1
ATOM 4340 C C . SER B 1 226 ? 1.944 51.633 30.034 1.00 35.00 226 SER B C 1
ATOM 4341 O O . SER B 1 226 ? 1.106 51.326 29.185 1.00 34.76 226 SER B O 1
ATOM 4344 N N . ASP B 1 227 ? 3.189 51.969 29.709 1.00 35.91 227 ASP B N 1
ATOM 4345 C CA . ASP B 1 227 ? 3.578 52.050 28.325 1.00 37.58 227 ASP B CA 1
ATOM 4346 C C . ASP B 1 227 ? 5.086 52.061 28.234 1.00 38.21 227 ASP B C 1
ATOM 4347 O O . ASP B 1 227 ? 5.711 53.123 28.283 1.00 38.49 227 ASP B O 1
ATOM 4352 N N . PHE B 1 228 ? 5.698 50.905 28.005 1.00 38.78 228 PHE B N 1
ATOM 4353 C CA . PHE B 1 228 ? 7.156 50.767 28.059 1.00 39.09 228 PHE B CA 1
ATOM 4354 C C . PHE B 1 228 ? 7.916 51.407 26.891 1.00 39.62 228 PHE B C 1
ATOM 4355 O O . PHE B 1 228 ? 9.147 51.352 26.768 1.00 38.92 228 PHE B O 1
ATOM 4363 N N . SER B 1 229 ? 7.139 51.995 25.993 1.00 40.64 229 SER B N 1
ATOM 4364 C CA . SER B 1 229 ? 7.657 52.772 24.902 1.00 41.35 229 SER B CA 1
ATOM 4365 C C . SER B 1 229 ? 7.345 54.210 25.272 1.00 41.82 229 SER B C 1
ATOM 4366 O O . SER B 1 229 ? 8.259 55.005 25.441 1.00 42.80 229 SER B O 1
ATOM 4369 N N . GLY B 1 230 ? 6.065 54.553 25.445 1.00 41.33 230 GLY B N 1
ATOM 4370 C CA . GLY B 1 230 ? 5.684 55.908 25.822 1.00 41.16 230 GLY B CA 1
ATOM 4371 C C . GLY B 1 230 ? 6.173 56.406 27.181 1.00 41.07 230 GLY B C 1
ATOM 4372 O O . GLY B 1 230 ? 7.371 56.550 27.443 1.00 39.95 230 GLY B O 1
ATOM 4373 N N . THR B 1 231 ? 5.221 56.652 28.082 1.00 41.34 231 THR B N 1
ATOM 4374 C CA . THR B 1 231 ? 5.535 57.190 29.397 1.00 41.90 231 THR B CA 1
ATOM 4375 C C . THR B 1 231 ? 6.478 56.359 30.249 1.00 43.22 231 THR B C 1
ATOM 4376 O O . THR B 1 231 ? 7.428 56.868 30.852 1.00 42.97 231 THR B O 1
ATOM 4380 N N . ALA B 1 232 ? 6.260 55.042 30.253 1.00 44.98 232 ALA B N 1
ATOM 4381 C CA . ALA B 1 232 ? 7.024 54.161 31.113 1.00 46.39 232 ALA B CA 1
ATOM 4382 C C . ALA B 1 232 ? 8.358 53.658 30.546 1.00 47.59 232 ALA B C 1
ATOM 4383 O O . ALA B 1 232 ? 8.977 52.796 31.169 1.00 47.45 232 ALA B O 1
ATOM 4385 N N . ARG B 1 233 ? 8.851 54.191 29.421 1.00 49.13 233 ARG B N 1
ATOM 4386 C CA . ARG B 1 233 ? 10.164 53.889 28.838 1.00 50.73 233 ARG B CA 1
ATOM 4387 C C . ARG B 1 233 ? 11.266 53.429 29.783 1.00 50.76 233 ARG B C 1
ATOM 4388 O O . ARG B 1 233 ? 12.026 52.514 29.472 1.00 50.24 233 ARG B O 1
ATOM 4396 N N . ASN B 1 234 ? 11.396 54.003 30.979 1.00 51.73 234 ASN B N 1
ATOM 4397 C CA . ASN B 1 234 ? 12.535 53.627 31.802 1.00 52.78 234 ASN B CA 1
ATOM 4398 C C . ASN B 1 234 ? 12.332 52.306 32.523 1.00 52.65 234 ASN B C 1
ATOM 4399 O O . ASN B 1 234 ? 13.273 51.588 32.884 1.00 53.12 234 ASN B O 1
ATOM 4404 N N . GLN B 1 235 ? 11.082 51.903 32.692 1.00 52.16 235 GLN B N 1
ATOM 4405 C CA . GLN B 1 235 ? 10.799 50.619 33.289 1.00 51.51 235 GLN B CA 1
ATOM 4406 C C . GLN B 1 235 ? 10.831 49.507 32.269 1.00 50.60 235 GLN B C 1
ATOM 4407 O O . GLN B 1 235 ? 10.556 48.361 32.623 1.00 51.15 235 GLN B O 1
ATOM 4413 N N . ALA B 1 236 ? 11.187 49.759 31.013 1.00 49.35 236 ALA B N 1
ATOM 4414 C CA . ALA B 1 236 ? 11.227 48.706 30.017 1.00 47.79 236 ALA B CA 1
ATOM 4415 C C . ALA B 1 236 ? 12.230 47.615 30.377 1.00 47.03 236 ALA B C 1
ATOM 4416 O O . ALA B 1 236 ? 12.041 46.440 30.048 1.00 47.03 236 ALA B O 1
ATOM 4418 N N . ASP B 1 237 ? 13.254 47.944 31.164 1.00 45.92 237 ASP B N 1
ATOM 4419 C CA . ASP B 1 237 ? 14.255 46.944 31.459 1.00 44.90 237 ASP B CA 1
ATOM 4420 C C . ASP B 1 237 ? 14.036 46.220 32.772 1.00 43.07 237 ASP B C 1
ATOM 4421 O O . ASP B 1 237 ? 14.832 45.367 33.179 1.00 42.03 237 ASP B O 1
ATOM 4426 N N . THR B 1 238 ? 12.938 46.532 33.457 1.00 40.95 238 THR B N 1
ATOM 4427 C CA . THR B 1 238 ? 12.688 45.898 34.728 1.00 38.59 238 THR B CA 1
ATOM 4428 C C . THR B 1 238 ? 12.138 44.515 34.418 1.00 37.79 238 THR B C 1
ATOM 4429 O O . THR B 1 238 ? 11.730 44.250 33.273 1.00 37.26 238 THR B O 1
ATOM 4433 N N . LEU B 1 239 ? 12.069 43.656 35.449 1.00 36.09 239 LEU B N 1
ATOM 4434 C CA . LEU B 1 239 ? 11.345 42.405 35.369 1.00 34.05 239 LEU B CA 1
ATOM 4435 C C . LEU B 1 239 ? 10.028 42.640 34.646 1.00 33.07 239 LEU B C 1
ATOM 4436 O O . LEU B 1 239 ? 9.745 41.938 33.690 1.00 33.54 239 LEU B O 1
ATOM 4441 N N . TYR B 1 240 ? 9.313 43.710 34.969 1.00 31.27 240 TYR B N 1
ATOM 4442 C CA . TYR B 1 240 ? 7.983 43.911 34.434 1.00 30.49 240 TYR B CA 1
ATOM 4443 C C . TYR B 1 240 ? 7.997 44.348 32.979 1.00 29.34 240 TYR B C 1
ATOM 4444 O O . TYR B 1 240 ? 7.026 44.144 32.233 1.00 28.35 240 TYR B O 1
ATOM 4453 N N . GLY B 1 241 ? 9.124 44.931 32.592 1.00 28.21 241 GLY B N 1
ATOM 4454 C CA . GLY B 1 241 ? 9.340 45.346 31.223 1.00 28.25 241 GLY B CA 1
ATOM 4455 C C . GLY B 1 241 ? 9.633 44.120 30.373 1.00 27.47 241 GLY B C 1
ATOM 4456 O O . GLY B 1 241 ? 8.848 43.786 29.469 1.00 27.59 241 GLY B O 1
ATOM 4457 N N . LYS B 1 242 ? 10.725 43.421 30.718 1.00 26.12 242 LYS B N 1
ATOM 4458 C CA . LYS B 1 242 ? 11.096 42.132 30.142 1.00 24.84 242 LYS B CA 1
ATOM 4459 C C . LYS B 1 242 ? 9.908 41.184 30.039 1.00 24.27 242 LYS B C 1
ATOM 4460 O O . LYS B 1 242 ? 9.662 40.597 28.988 1.00 24.17 242 LYS B O 1
ATOM 4466 N N . ALA B 1 243 ? 9.120 41.053 31.100 1.00 23.76 243 ALA B N 1
ATOM 4467 C CA . ALA B 1 243 ? 7.896 40.271 31.101 1.00 23.86 243 ALA B CA 1
ATOM 4468 C C . ALA B 1 243 ? 6.943 40.736 30.015 1.00 24.11 243 ALA B C 1
ATOM 4469 O O . ALA B 1 243 ? 6.348 39.911 29.328 1.00 25.06 243 ALA B O 1
ATOM 4471 N N . HIS B 1 244 ? 6.807 42.037 29.776 1.00 24.05 244 HIS B N 1
ATOM 4472 C CA . HIS B 1 244 ? 5.901 42.529 28.744 1.00 23.80 244 HIS B CA 1
ATOM 4473 C C . HIS B 1 244 ? 6.438 42.285 27.340 1.00 23.40 244 HIS B C 1
ATOM 4474 O O . HIS B 1 244 ? 5.657 42.016 26.427 1.00 23.25 244 HIS B O 1
ATOM 4481 N N . ALA B 1 245 ? 7.735 42.474 27.140 1.00 22.20 245 ALA B N 1
ATOM 4482 C CA . ALA B 1 245 ? 8.334 42.238 25.861 1.00 22.49 245 ALA B CA 1
ATOM 4483 C C . ALA B 1 245 ? 8.102 40.770 25.526 1.00 23.57 245 ALA B C 1
ATOM 4484 O O . ALA B 1 245 ? 7.602 40.477 24.440 1.00 24.41 245 ALA B O 1
ATOM 4486 N N . SER B 1 246 ? 8.358 39.851 26.478 1.00 24.14 246 SER B N 1
ATOM 4487 C CA . SER B 1 246 ? 8.116 38.430 26.309 1.00 23.62 246 SER B CA 1
ATOM 4488 C C . SER B 1 246 ? 6.688 38.125 25.946 1.00 24.34 246 SER B C 1
ATOM 4489 O O . SER B 1 246 ? 6.437 37.311 25.061 1.00 25.24 246 SER B O 1
ATOM 4492 N N . ILE B 1 247 ? 5.718 38.739 26.584 1.00 25.22 247 ILE B N 1
ATOM 4493 C CA . ILE B 1 247 ? 4.352 38.478 26.196 1.00 26.46 247 ILE B CA 1
ATOM 4494 C C . ILE B 1 247 ? 4.102 39.002 24.765 1.00 27.89 247 ILE B C 1
ATOM 4495 O O . ILE B 1 247 ? 3.276 38.416 24.051 1.00 28.22 247 ILE B O 1
ATOM 4500 N N . THR B 1 248 ? 4.803 40.040 24.264 1.00 28.89 248 THR B N 1
ATOM 4501 C CA . THR B 1 248 ? 4.542 40.456 22.890 1.00 30.36 248 THR B CA 1
ATOM 4502 C C . THR B 1 248 ? 5.305 39.557 21.929 1.00 31.25 248 THR B C 1
ATOM 4503 O O . THR B 1 248 ? 4.675 39.148 20.956 1.00 31.47 248 THR B O 1
ATOM 4507 N N . GLU B 1 249 ? 6.567 39.155 22.197 1.00 31.76 249 GLU B N 1
ATOM 4508 C CA . GLU B 1 249 ? 7.298 38.229 21.332 1.00 33.18 249 GLU B CA 1
ATOM 4509 C C . GLU B 1 249 ? 6.433 36.988 21.210 1.00 33.48 249 GLU B C 1
ATOM 4510 O O . GLU B 1 249 ? 6.198 36.486 20.109 1.00 34.66 249 GLU B O 1
ATOM 4516 N N . LEU B 1 250 ? 5.887 36.540 22.337 1.00 33.02 250 LEU B N 1
ATOM 4517 C CA . LEU B 1 250 ? 4.976 35.444 22.301 1.00 32.89 250 LEU B CA 1
ATOM 4518 C C . LEU B 1 250 ? 3.789 35.793 21.425 1.00 33.13 250 LEU B C 1
ATOM 4519 O O . LEU B 1 250 ? 3.543 35.059 20.483 1.00 33.54 250 LEU B O 1
ATOM 4524 N N . LEU B 1 251 ? 3.086 36.903 21.605 1.00 34.16 251 LEU B N 1
ATOM 4525 C CA . LEU B 1 251 ? 1.833 37.076 20.887 1.00 35.50 251 LEU B CA 1
ATOM 4526 C C . LEU B 1 251 ? 1.967 37.336 19.399 1.00 37.22 251 LEU B C 1
ATOM 4527 O O . LEU B 1 251 ? 1.049 37.140 18.604 1.00 36.78 251 LEU B O 1
ATOM 4532 N N . GLN B 1 252 ? 3.143 37.803 19.030 1.00 39.72 252 GLN B N 1
ATOM 4533 C CA . GLN B 1 252 ? 3.493 38.119 17.672 1.00 41.74 252 GLN B CA 1
ATOM 4534 C C . GLN B 1 252 ? 4.143 36.918 17.008 1.00 42.90 252 GLN B C 1
ATOM 4535 O O . GLN B 1 252 ? 4.722 37.047 15.924 1.00 43.48 252 GLN B O 1
ATOM 4541 N N . LEU B 1 253 ? 4.109 35.739 17.638 1.00 43.85 253 LEU B N 1
ATOM 4542 C CA . LEU B 1 253 ? 4.616 34.538 17.007 1.00 44.45 253 LEU B CA 1
ATOM 4543 C C . LEU B 1 253 ? 3.641 34.144 15.907 1.00 44.78 253 LEU B C 1
ATOM 4544 O O . LEU B 1 253 ? 2.420 34.228 16.071 1.00 45.23 253 LEU B O 1
ATOM 4549 N N . ALA B 1 254 ? 4.162 33.773 14.737 1.00 45.07 254 ALA B N 1
ATOM 4550 C CA . ALA B 1 254 ? 3.314 33.378 13.618 1.00 44.90 254 ALA B CA 1
ATOM 4551 C C . ALA B 1 254 ? 2.803 31.964 13.735 1.00 44.79 254 ALA B C 1
ATOM 4552 O O . ALA B 1 254 ? 3.574 31.047 14.049 1.00 45.34 254 ALA B O 1
ATOM 4554 N N . GLN B 1 255 ? 1.516 31.740 13.509 1.00 44.63 255 GLN B N 1
ATOM 4555 C CA . GLN B 1 255 ? 1.108 30.362 13.371 1.00 45.04 255 GLN B CA 1
ATOM 4556 C C . GLN B 1 255 ? 1.621 29.901 12.016 1.00 44.84 255 GLN B C 1
ATOM 4557 O O . GLN B 1 255 ? 1.696 30.683 11.052 1.00 45.84 255 GLN B O 1
ATOM 4563 N N . GLY B 1 256 ? 2.154 28.679 11.961 1.00 43.58 256 GLY B N 1
ATOM 4564 C CA . GLY B 1 256 ? 2.636 28.143 10.697 1.00 40.97 256 GLY B CA 1
ATOM 4565 C C . GLY B 1 256 ? 1.446 27.872 9.769 1.00 39.18 256 GLY B C 1
ATOM 4566 O O . GLY B 1 256 ? 0.298 28.209 10.086 1.00 39.17 256 GLY B O 1
ATOM 4567 N N . PRO B 1 257 ? 1.659 27.214 8.634 1.00 37.58 257 PRO B N 1
ATOM 4568 C CA . PRO B 1 257 ? 0.614 26.907 7.658 1.00 36.53 257 PRO B CA 1
ATOM 4569 C C . PRO B 1 257 ? -0.646 26.275 8.261 1.00 35.21 257 PRO B C 1
ATOM 4570 O O . PRO B 1 257 ? -0.540 25.313 9.010 1.00 35.05 257 PRO B O 1
ATOM 4574 N N . LYS B 1 258 ? -1.846 26.774 7.952 1.00 33.69 258 LYS B N 1
ATOM 4575 C CA . LYS B 1 258 ? -3.063 26.295 8.577 1.00 32.57 258 LYS B CA 1
ATOM 4576 C C . LYS B 1 258 ? -4.038 25.807 7.530 1.00 31.05 258 LYS B C 1
ATOM 4577 O O . LYS B 1 258 ? -4.055 26.374 6.447 1.00 31.24 258 LYS B O 1
ATOM 4583 N N . PRO B 1 259 ? -4.818 24.746 7.739 1.00 29.86 259 PRO B N 1
ATOM 4584 C CA . PRO B 1 259 ? -5.796 24.252 6.772 1.00 29.24 259 PRO B CA 1
ATOM 4585 C C . PRO B 1 259 ? -6.976 25.205 6.608 1.00 28.24 259 PRO B C 1
ATOM 4586 O O . PRO B 1 259 ? -7.103 26.192 7.319 1.00 29.31 259 PRO B O 1
ATOM 4590 N N . GLY B 1 260 ? -7.865 24.970 5.676 1.00 27.36 260 GLY B N 1
ATOM 4591 C CA . GLY B 1 260 ? -9.025 25.796 5.559 1.00 26.69 260 GLY B CA 1
ATOM 4592 C C . GLY B 1 260 ? -10.093 25.084 6.332 1.00 26.72 260 GLY B C 1
ATOM 4593 O O . GLY B 1 260 ? -9.787 24.161 7.075 1.00 27.51 260 GLY B O 1
ATOM 4594 N N . GLN B 1 261 ? -11.350 25.476 6.151 1.00 26.68 261 GLN B N 1
ATOM 4595 C CA . GLN B 1 261 ? -12.447 24.858 6.856 1.00 27.08 261 GLN B CA 1
ATOM 4596 C C . GLN B 1 261 ? -12.833 23.542 6.186 1.00 26.69 261 GLN B C 1
ATOM 4597 O O . GLN B 1 261 ? -13.374 22.627 6.811 1.00 26.54 261 GLN B O 1
ATOM 4603 N N . THR B 1 262 ? -12.636 23.460 4.868 1.00 26.54 262 THR B N 1
ATOM 4604 C CA . THR B 1 262 ? -12.834 22.229 4.128 1.00 25.20 262 THR B CA 1
ATOM 4605 C C . THR B 1 262 ? -11.569 21.908 3.365 1.00 24.66 262 THR B C 1
ATOM 4606 O O . THR B 1 262 ? -10.655 22.741 3.215 1.00 23.48 262 THR B O 1
ATOM 4610 N N . GLU B 1 263 ? -11.569 20.711 2.774 1.00 24.75 263 GLU B N 1
ATOM 4611 C CA . GLU B 1 263 ? -10.424 20.300 1.997 1.00 24.89 263 GLU B CA 1
ATOM 4612 C C . GLU B 1 263 ? -10.362 21.075 0.693 1.00 24.01 263 GLU B C 1
ATOM 4613 O O . GLU B 1 263 ? -9.233 21.378 0.303 1.00 24.22 263 GLU B O 1
ATOM 4619 N N . VAL B 1 264 ? -11.471 21.560 0.075 1.00 22.65 264 VAL B N 1
ATOM 4620 C CA . VAL B 1 264 ? -11.264 22.187 -1.222 1.00 22.44 264 VAL B CA 1
ATOM 4621 C C . VAL B 1 264 ? -10.547 23.515 -1.015 1.00 23.08 264 VAL B C 1
ATOM 4622 O O . VAL B 1 264 ? -9.787 23.912 -1.919 1.00 24.67 264 VAL B O 1
ATOM 4626 N N . GLU B 1 265 ? -10.696 24.165 0.166 1.00 21.28 265 GLU B N 1
ATOM 4627 C CA . GLU B 1 265 ? -9.965 25.402 0.429 1.00 19.17 265 GLU B CA 1
ATOM 4628 C C . GLU B 1 265 ? -8.500 25.102 0.730 1.00 17.91 265 GLU B C 1
ATOM 4629 O O . GLU B 1 265 ? -7.581 25.833 0.324 1.00 17.40 265 GLU B O 1
ATOM 4635 N N . THR B 1 266 ? -8.233 23.994 1.414 1.00 16.44 266 THR B N 1
ATOM 4636 C CA . THR B 1 266 ? -6.859 23.684 1.751 1.00 15.00 266 THR B CA 1
ATOM 4637 C C . THR B 1 266 ? -6.153 23.462 0.433 1.00 14.84 266 THR B C 1
ATOM 4638 O O . THR B 1 266 ? -5.111 24.072 0.176 1.00 14.64 266 THR B O 1
ATOM 4642 N N . MET B 1 267 ? -6.779 22.678 -0.446 1.00 15.47 267 MET B N 1
ATOM 4643 C CA . MET B 1 267 ? -6.214 22.438 -1.772 1.00 15.75 267 MET B CA 1
ATOM 4644 C C . MET B 1 267 ? -6.097 23.697 -2.633 1.00 14.42 267 MET B C 1
ATOM 4645 O O . MET B 1 267 ? -5.002 23.946 -3.133 1.00 13.14 267 MET B O 1
ATOM 4650 N N . LYS B 1 268 ? -7.113 24.557 -2.741 1.00 13.75 268 LYS B N 1
ATOM 4651 C CA . LYS B 1 268 ? -6.956 25.828 -3.452 1.00 14.14 268 LYS B CA 1
ATOM 4652 C C . LYS B 1 268 ? -5.789 26.642 -2.965 1.00 15.30 268 LYS B C 1
ATOM 4653 O O . LYS B 1 268 ? -4.965 27.063 -3.768 1.00 15.83 268 LYS B O 1
ATOM 4659 N N . LEU B 1 269 ? -5.667 26.767 -1.639 1.00 17.30 269 LEU B N 1
ATOM 4660 C CA . LEU B 1 269 ? -4.598 27.511 -0.980 1.00 17.90 269 LEU B CA 1
ATOM 4661 C C . LEU B 1 269 ? -3.223 26.920 -1.304 1.00 18.55 269 LEU B C 1
ATOM 4662 O O . LEU B 1 269 ? -2.232 27.625 -1.486 1.00 19.08 269 LEU B O 1
ATOM 4667 N N . LEU B 1 270 ? -3.163 25.604 -1.414 1.00 19.38 270 LEU B N 1
ATOM 4668 C CA . LEU B 1 270 ? -1.957 24.887 -1.756 1.00 20.34 270 LEU B CA 1
ATOM 4669 C C . LEU B 1 270 ? -1.589 25.176 -3.212 1.00 20.85 270 LEU B C 1
ATOM 4670 O O . LEU B 1 270 ? -0.422 25.404 -3.552 1.00 20.94 270 LEU B O 1
ATOM 4675 N N . ALA B 1 271 ? -2.628 25.207 -4.061 1.00 21.14 271 ALA B N 1
ATOM 4676 C CA . ALA B 1 271 ? -2.540 25.454 -5.498 1.00 20.86 271 ALA B CA 1
ATOM 4677 C C . ALA B 1 271 ? -1.941 26.795 -5.826 1.00 20.99 271 ALA B C 1
ATOM 4678 O O . ALA B 1 271 ? -1.430 27.001 -6.936 1.00 22.00 271 ALA B O 1
ATOM 4680 N N . GLN B 1 272 ? -2.013 27.722 -4.874 1.00 20.40 272 GLN B N 1
ATOM 4681 C CA . GLN B 1 272 ? -1.391 29.018 -5.042 1.00 20.10 272 GLN B CA 1
ATOM 4682 C C . GLN B 1 272 ? 0.040 29.079 -4.542 1.00 21.04 272 GLN B C 1
ATOM 4683 O O . GLN B 1 272 ? 0.714 30.102 -4.679 1.00 21.17 272 GLN B O 1
ATOM 4689 N N . LYS B 1 273 ? 0.556 28.027 -3.923 1.00 22.30 273 LYS B N 1
ATOM 4690 C CA . LYS B 1 273 ? 1.920 28.075 -3.430 1.00 24.04 273 LYS B CA 1
ATOM 4691 C C . LYS B 1 273 ? 2.860 27.807 -4.586 1.00 24.49 273 LYS B C 1
ATOM 4692 O O . LYS B 1 273 ? 2.584 26.913 -5.400 1.00 25.46 273 LYS B O 1
ATOM 4698 N N . THR B 1 274 ? 4.026 28.450 -4.673 1.00 24.73 274 THR B N 1
ATOM 4699 C CA . THR B 1 274 ? 4.866 28.190 -5.840 1.00 25.07 274 THR B CA 1
ATOM 4700 C C . THR B 1 274 ? 5.426 26.774 -5.854 1.00 24.48 274 THR B C 1
ATOM 4701 O O . THR B 1 274 ? 5.831 26.277 -6.907 1.00 25.30 274 THR B O 1
ATOM 4705 N N . ALA B 1 275 ? 5.406 26.089 -4.709 1.00 23.67 275 ALA B N 1
ATOM 4706 C CA . ALA B 1 275 ? 5.861 24.710 -4.628 1.00 23.07 275 ALA B CA 1
ATOM 4707 C C . ALA B 1 275 ? 4.963 23.824 -5.468 1.00 22.46 275 ALA B C 1
ATOM 4708 O O . ALA B 1 275 ? 5.404 22.779 -5.955 1.00 22.09 275 ALA B O 1
ATOM 4710 N N . ALA B 1 276 ? 3.724 24.272 -5.694 1.00 21.97 276 ALA B N 1
ATOM 4711 C CA . ALA B 1 276 ? 2.793 23.515 -6.479 1.00 23.31 276 ALA B CA 1
ATOM 4712 C C . ALA B 1 276 ? 3.240 23.601 -7.953 1.00 24.07 276 ALA B C 1
ATOM 4713 O O . ALA B 1 276 ? 3.603 22.589 -8.576 1.00 24.07 276 ALA B O 1
ATOM 4715 N N . LEU B 1 277 ? 3.376 24.817 -8.494 1.00 25.03 277 LEU B N 1
ATOM 4716 C CA . LEU B 1 277 ? 3.765 25.021 -9.883 1.00 25.71 277 LEU B CA 1
ATOM 4717 C C . LEU B 1 277 ? 5.104 24.361 -10.149 1.00 26.14 277 LEU B C 1
ATOM 4718 O O . LEU B 1 277 ? 5.226 23.650 -11.147 1.00 26.48 277 LEU B O 1
ATOM 4723 N N . ASP B 1 278 ? 6.074 24.503 -9.253 1.00 25.69 278 ASP B N 1
ATOM 4724 C CA . ASP B 1 278 ? 7.320 23.795 -9.406 1.00 26.40 278 ASP B CA 1
ATOM 4725 C C . ASP B 1 278 ? 7.172 22.289 -9.596 1.00 26.79 278 ASP B C 1
ATOM 4726 O O . ASP B 1 278 ? 7.956 21.656 -10.317 1.00 27.54 278 ASP B O 1
ATOM 4731 N N . SER B 1 279 ? 6.181 21.668 -8.959 1.00 26.20 279 SER B N 1
ATOM 4732 C CA . SER B 1 279 ? 6.048 20.238 -9.072 1.00 24.97 279 SER B CA 1
ATOM 4733 C C . SER B 1 279 ? 5.411 19.902 -10.400 1.00 24.49 279 SER B C 1
ATOM 4734 O O . SER B 1 279 ? 5.750 18.850 -10.953 1.00 24.70 279 SER B O 1
ATOM 4737 N N . ILE B 1 280 ? 4.517 20.763 -10.923 1.00 23.24 280 ILE B N 1
ATOM 4738 C CA . ILE B 1 280 ? 3.952 20.556 -12.262 1.00 21.82 280 ILE B CA 1
ATOM 4739 C C . ILE B 1 280 ? 5.127 20.550 -13.262 1.00 20.65 280 ILE B C 1
ATOM 4740 O O . ILE B 1 280 ? 5.390 19.555 -13.920 1.00 19.18 280 ILE B O 1
ATOM 4745 N N . LYS B 1 281 ? 5.896 21.626 -13.310 1.00 20.43 281 LYS B N 1
ATOM 4746 C CA . LYS B 1 281 ? 7.067 21.710 -14.135 1.00 20.75 281 LYS B CA 1
ATOM 4747 C C . LYS B 1 281 ? 7.941 20.509 -13.933 1.00 20.84 281 LYS B C 1
ATOM 4748 O O . LYS B 1 281 ? 8.106 19.825 -14.929 1.00 23.23 281 LYS B O 1
ATOM 4754 N N . PHE B 1 282 ? 8.422 20.113 -12.749 1.00 20.96 282 PHE B N 1
ATOM 4755 C CA . PHE B 1 282 ? 9.286 18.914 -12.617 1.00 20.12 282 PHE B CA 1
ATOM 4756 C C . PHE B 1 282 ? 8.654 17.593 -13.106 1.00 20.26 282 PHE B C 1
ATOM 4757 O O . PHE B 1 282 ? 9.316 16.760 -13.722 1.00 19.25 282 PHE B O 1
ATOM 4765 N N . GLN B 1 283 ? 7.399 17.316 -12.816 1.00 21.13 283 GLN B N 1
ATOM 4766 C CA . GLN B 1 283 ? 6.803 16.080 -13.257 1.00 22.68 283 GLN B CA 1
ATOM 4767 C C . GLN B 1 283 ? 6.557 16.110 -14.764 1.00 23.37 283 GLN B C 1
ATOM 4768 O O . GLN B 1 283 ? 6.695 15.075 -15.417 1.00 23.69 283 GLN B O 1
ATOM 4774 N N . LEU B 1 284 ? 6.186 17.259 -15.362 1.00 23.76 284 LEU B N 1
ATOM 4775 C CA . LEU B 1 284 ? 6.042 17.359 -16.814 1.00 23.54 284 LEU B CA 1
ATOM 4776 C C . LEU B 1 284 ? 7.415 17.098 -17.430 1.00 25.03 284 LEU B C 1
ATOM 4777 O O . LEU B 1 284 ? 7.561 16.098 -18.148 1.00 25.48 284 LEU B O 1
ATOM 4782 N N . ALA B 1 285 ? 8.450 17.847 -17.018 1.00 25.83 285 ALA B N 1
ATOM 4783 C CA . ALA B 1 285 ? 9.804 17.643 -17.503 1.00 27.83 285 ALA B CA 1
ATOM 4784 C C . ALA B 1 285 ? 10.266 16.201 -17.385 1.00 29.61 285 ALA B C 1
ATOM 4785 O O . ALA B 1 285 ? 10.838 15.634 -18.320 1.00 31.33 285 ALA B O 1
ATOM 4787 N N . ALA B 1 286 ? 9.937 15.543 -16.290 1.00 31.25 286 ALA B N 1
ATOM 4788 C CA . ALA B 1 286 ? 10.342 14.173 -16.118 1.00 32.51 286 ALA B CA 1
ATOM 4789 C C . ALA B 1 286 ? 9.624 13.212 -17.051 1.00 33.43 286 ALA B C 1
ATOM 4790 O O . ALA B 1 286 ? 10.256 12.298 -17.587 1.00 33.85 286 ALA B O 1
ATOM 4792 N N . SER B 1 287 ? 8.337 13.393 -17.295 1.00 34.51 287 SER B N 1
ATOM 4793 C CA . SER B 1 287 ? 7.613 12.436 -18.104 1.00 36.06 287 SER B CA 1
ATOM 4794 C C . SER B 1 287 ? 7.910 12.561 -19.600 1.00 37.35 287 SER B C 1
ATOM 4795 O O . SER B 1 287 ? 7.514 11.697 -20.393 1.00 37.76 287 SER B O 1
ATOM 4798 N N . THR B 1 288 ? 8.560 13.650 -20.038 1.00 38.20 288 THR B N 1
ATOM 4799 C CA . THR B 1 288 ? 8.780 13.867 -21.458 1.00 38.24 288 THR B CA 1
ATOM 4800 C C . THR B 1 288 ? 10.242 14.091 -21.827 1.00 39.09 288 THR B C 1
ATOM 4801 O O . THR B 1 288 ? 10.555 14.651 -22.869 1.00 39.51 288 THR B O 1
ATOM 4805 N N . GLY B 1 289 ? 11.197 13.657 -21.030 1.00 40.31 289 GLY B N 1
ATOM 4806 C CA . GLY B 1 289 ? 12.598 13.830 -21.362 1.00 42.01 289 GLY B CA 1
ATOM 4807 C C . GLY B 1 289 ? 13.043 15.271 -21.589 1.00 43.67 289 GLY B C 1
ATOM 4808 O O . GLY B 1 289 ? 14.036 15.476 -22.296 1.00 44.55 289 GLY B O 1
ATOM 4809 N N . LYS B 1 290 ? 12.369 16.283 -21.020 1.00 44.74 290 LYS B N 1
ATOM 4810 C CA . LYS B 1 290 ? 12.815 17.677 -21.183 1.00 45.58 290 LYS B CA 1
ATOM 4811 C C . LYS B 1 290 ? 13.519 18.165 -19.912 1.00 45.78 290 LYS B C 1
ATOM 4812 O O . LYS B 1 290 ? 13.808 17.377 -19.013 1.00 46.01 290 LYS B O 1
ATOM 4818 N N . LYS B 1 291 ? 13.866 19.444 -19.810 1.00 45.89 291 LYS B N 1
ATOM 4819 C CA . LYS B 1 291 ? 14.400 19.980 -18.570 1.00 46.59 291 LYS B CA 1
ATOM 4820 C C . LYS B 1 291 ? 13.282 20.768 -17.911 1.00 47.28 291 LYS B C 1
ATOM 4821 O O . LYS B 1 291 ? 12.273 21.051 -18.569 1.00 47.98 291 LYS B O 1
ATOM 4827 N N . THR B 1 292 ? 13.424 21.226 -16.670 1.00 47.40 292 THR B N 1
ATOM 4828 C CA . THR B 1 292 ? 12.359 21.978 -16.037 1.00 47.32 292 THR B CA 1
ATOM 4829 C C . THR B 1 292 ? 12.312 23.400 -16.584 1.00 47.58 292 THR B C 1
ATOM 4830 O O . THR B 1 292 ? 11.259 24.035 -16.635 1.00 47.63 292 THR B O 1
ATOM 4834 N N . SER B 1 293 ? 13.437 23.887 -17.118 1.00 48.09 293 SER B N 1
ATOM 4835 C CA . SER B 1 293 ? 13.492 25.185 -17.780 1.00 48.15 293 SER B CA 1
ATOM 4836 C C . SER B 1 293 ? 12.750 25.250 -19.104 1.00 47.72 293 SER B C 1
ATOM 4837 O O . SER B 1 293 ? 12.518 26.328 -19.640 1.00 47.87 293 SER B O 1
ATOM 4840 N N . ASP B 1 294 ? 12.353 24.117 -19.659 1.00 47.31 294 ASP B N 1
ATOM 4841 C CA . ASP B 1 294 ? 11.552 24.162 -20.851 1.00 47.37 294 ASP B CA 1
ATOM 4842 C C . ASP B 1 294 ? 10.128 24.587 -20.533 1.00 47.53 294 ASP B C 1
ATOM 4843 O O . ASP B 1 294 ? 9.380 24.980 -21.432 1.00 47.28 294 ASP B O 1
ATOM 4848 N N . TYR B 1 295 ? 9.719 24.542 -19.256 1.00 47.53 295 TYR B N 1
ATOM 4849 C CA . TYR B 1 295 ? 8.373 24.931 -18.885 1.00 47.52 295 TYR B CA 1
ATOM 4850 C C . TYR B 1 295 ? 8.395 26.236 -18.102 1.00 48.83 295 TYR B C 1
ATOM 4851 O O . TYR B 1 295 ? 8.692 26.299 -16.907 1.00 48.82 295 TYR B O 1
ATOM 4860 N N . LYS B 1 296 ? 8.077 27.308 -18.825 1.00 50.00 296 LYS B N 1
ATOM 4861 C CA . LYS B 1 296 ? 8.076 28.655 -18.293 1.00 50.85 296 LYS B CA 1
ATOM 4862 C C . LYS B 1 296 ? 6.823 29.390 -18.743 1.00 51.23 296 LYS B C 1
ATOM 4863 O O . LYS B 1 296 ? 6.721 30.616 -18.728 1.00 51.45 296 LYS B O 1
ATOM 4869 N N . GLU B 1 297 ? 5.788 28.626 -19.089 1.00 51.70 297 GLU B N 1
ATOM 4870 C CA . GLU B 1 297 ? 4.497 29.193 -19.431 1.00 51.86 297 GLU B CA 1
ATOM 4871 C C . GLU B 1 297 ? 3.582 29.380 -18.219 1.00 51.26 297 GLU B C 1
ATOM 4872 O O . GLU B 1 297 ? 2.362 29.307 -18.365 1.00 51.52 297 GLU B O 1
ATOM 4878 N N . ASP B 1 298 ? 4.148 29.663 -17.031 1.00 50.53 298 ASP B N 1
ATOM 4879 C CA . ASP B 1 298 ? 3.483 29.777 -15.720 1.00 49.74 298 ASP B CA 1
ATOM 4880 C C . ASP B 1 298 ? 1.971 29.845 -15.635 1.00 49.56 298 ASP B C 1
ATOM 4881 O O . ASP B 1 298 ? 1.332 28.881 -15.202 1.00 49.64 298 ASP B O 1
ATOM 4886 N N . GLU B 1 299 ? 1.365 30.941 -16.092 1.00 49.28 299 GLU B N 1
ATOM 4887 C CA . GLU B 1 299 ? -0.061 31.085 -15.936 1.00 49.31 299 GLU B CA 1
ATOM 4888 C C . GLU B 1 299 ? -0.816 30.090 -16.787 1.00 48.42 299 GLU B C 1
ATOM 4889 O O . GLU B 1 299 ? -1.832 29.544 -16.328 1.00 48.29 299 GLU B O 1
ATOM 4895 N N . ASN B 1 300 ? -0.313 29.803 -17.991 1.00 46.98 300 ASN B N 1
ATOM 4896 C CA . ASN B 1 300 ? -0.958 28.802 -18.825 1.00 45.62 300 ASN B CA 1
ATOM 4897 C C . ASN B 1 300 ? -0.989 27.448 -18.161 1.00 43.80 300 ASN B C 1
ATOM 4898 O O . ASN B 1 300 ? -2.039 26.796 -18.187 1.00 44.12 300 ASN B O 1
ATOM 4903 N N . LEU B 1 301 ? 0.121 27.058 -17.521 1.00 41.34 301 LEU B N 1
ATOM 4904 C CA . LEU B 1 301 ? 0.209 25.824 -16.738 1.00 38.93 301 LEU B CA 1
ATOM 4905 C C . LEU B 1 301 ? -0.794 25.799 -15.581 1.00 37.96 301 LEU B C 1
ATOM 4906 O O . LEU B 1 301 ? -1.552 24.829 -15.398 1.00 37.22 301 LEU B O 1
ATOM 4911 N N . LYS B 1 302 ? -0.833 26.916 -14.834 1.00 36.39 302 LYS B N 1
ATOM 4912 C CA . LYS B 1 302 ? -1.708 27.067 -13.688 1.00 35.26 302 LYS B CA 1
ATOM 4913 C C . LYS B 1 302 ? -3.168 26.967 -14.075 1.00 34.25 302 LYS B C 1
ATOM 4914 O O . LYS B 1 302 ? -3.956 26.273 -13.427 1.00 33.82 302 LYS B O 1
ATOM 4920 N N . THR B 1 303 ? -3.565 27.587 -15.164 1.00 33.58 303 THR B N 1
ATOM 4921 C CA . THR B 1 303 ? -4.947 27.510 -15.589 1.00 33.49 303 THR B CA 1
ATOM 4922 C C . THR B 1 303 ? -5.345 26.104 -16.069 1.00 33.53 303 THR B C 1
ATOM 4923 O O . THR B 1 303 ? -6.479 25.654 -15.846 1.00 33.43 303 THR B O 1
ATOM 4927 N N . GLU B 1 304 ? -4.407 25.346 -16.653 1.00 33.59 304 GLU B N 1
ATOM 4928 C CA . GLU B 1 304 ? -4.734 24.033 -17.200 1.00 33.51 304 GLU B CA 1
ATOM 4929 C C . GLU B 1 304 ? -5.057 23.052 -16.098 1.00 32.04 304 GLU B C 1
ATOM 4930 O O . GLU B 1 304 ? -6.044 22.316 -16.144 1.00 31.75 304 GLU B O 1
ATOM 4936 N N . TYR B 1 305 ? -4.150 23.066 -15.131 1.00 30.56 305 TYR B N 1
ATOM 4937 C CA . TYR B 1 305 ? -4.180 22.178 -14.001 1.00 28.93 305 TYR B CA 1
ATOM 4938 C C . TYR B 1 305 ? -5.082 22.634 -12.859 1.00 27.43 305 TYR B C 1
ATOM 4939 O O . TYR B 1 305 ? -5.940 21.882 -12.393 1.00 27.93 305 TYR B O 1
ATOM 4948 N N . PHE B 1 306 ? -5.021 23.901 -12.434 1.00 24.15 306 PHE B N 1
ATOM 4949 C CA . PHE B 1 306 ? -5.763 24.323 -11.263 1.00 20.86 306 PHE B CA 1
ATOM 4950 C C . PHE B 1 306 ? -6.975 25.134 -11.602 1.00 21.70 306 PHE B C 1
ATOM 4951 O O . PHE B 1 306 ? -7.977 25.154 -10.876 1.00 21.59 306 PHE B O 1
ATOM 4959 N N . GLY B 1 307 ? -6.934 25.817 -12.722 1.00 22.99 307 GLY B N 1
ATOM 4960 C CA . GLY B 1 307 ? -8.051 26.659 -13.065 1.00 24.16 307 GLY B CA 1
ATOM 4961 C C . GLY B 1 307 ? -7.870 28.070 -12.538 1.00 25.30 307 GLY B C 1
ATOM 4962 O O . GLY B 1 307 ? -7.155 28.386 -11.570 1.00 25.30 307 GLY B O 1
ATOM 4963 N N . LYS B 1 308 ? -8.620 28.918 -13.219 1.00 26.14 308 LYS B N 1
ATOM 4964 C CA . LYS B 1 308 ? -8.659 30.346 -13.014 1.00 26.46 308 LYS B CA 1
ATOM 4965 C C . LYS B 1 308 ? -9.370 30.477 -11.670 1.00 26.57 308 LYS B C 1
ATOM 4966 O O . LYS B 1 308 ? -10.472 29.917 -11.552 1.00 26.12 308 LYS B O 1
ATOM 4972 N N . THR B 1 309 ? -8.816 31.156 -10.653 1.00 26.32 309 THR B N 1
ATOM 4973 C CA . THR B 1 309 ? -9.478 31.182 -9.346 1.00 26.45 309 THR B CA 1
ATOM 4974 C C . THR B 1 309 ? -9.635 29.733 -8.814 1.00 26.73 309 THR B C 1
ATOM 4975 O O . THR B 1 309 ? -10.609 29.378 -8.154 1.00 26.99 309 THR B O 1
ATOM 4979 N N . GLU B 1 310 ? -8.647 28.871 -9.124 1.00 26.93 310 GLU B N 1
ATOM 4980 C CA . GLU B 1 310 ? -8.598 27.440 -8.754 1.00 27.73 310 GLU B CA 1
ATOM 4981 C C . GLU B 1 310 ? -9.906 26.679 -8.939 1.00 28.20 310 GLU B C 1
ATOM 4982 O O . GLU B 1 310 ? -10.284 25.778 -8.168 1.00 29.04 310 GLU B O 1
ATOM 4988 N N . SER B 1 311 ? -10.542 26.916 -10.075 1.00 28.46 311 SER B N 1
ATOM 4989 C CA . SER B 1 311 ? -11.852 26.353 -10.318 1.00 28.50 311 SER B CA 1
ATOM 4990 C C . SER B 1 311 ? -11.848 24.860 -10.554 1.00 28.30 311 SER B C 1
ATOM 4991 O O . SER B 1 311 ? -12.875 24.192 -10.388 1.00 28.39 311 SER B O 1
ATOM 4994 N N . ASN B 1 312 ? -10.680 24.299 -10.831 1.00 28.47 312 ASN B N 1
ATOM 4995 C CA . ASN B 1 312 ? -10.601 22.866 -11.071 1.00 29.81 312 ASN B CA 1
ATOM 4996 C C . ASN B 1 312 ? -10.478 22.074 -9.778 1.00 29.97 312 ASN B C 1
ATOM 4997 O O . ASN B 1 312 ? -10.836 20.895 -9.722 1.00 30.03 312 ASN B O 1
ATOM 5002 N N . ILE B 1 313 ? -10.056 22.713 -8.682 1.00 30.56 313 ILE B N 1
ATOM 5003 C CA . ILE B 1 313 ? -9.828 22.030 -7.403 1.00 30.83 313 ILE B CA 1
ATOM 5004 C C . ILE B 1 313 ? -11.091 21.485 -6.707 1.00 31.53 313 ILE B C 1
ATOM 5005 O O . ILE B 1 313 ? -11.049 20.412 -6.108 1.00 30.21 313 ILE B O 1
ATOM 5010 N N . GLU B 1 314 ? -12.251 22.151 -6.796 1.00 33.31 314 GLU B N 1
ATOM 5011 C CA . GLU B 1 314 ? -13.473 21.669 -6.139 1.00 34.50 314 GLU B CA 1
ATOM 5012 C C . GLU B 1 314 ? -13.761 20.291 -6.686 1.00 34.19 314 GLU B C 1
ATOM 5013 O O . GLU B 1 314 ? -13.876 19.322 -5.940 1.00 34.83 314 GLU B O 1
ATOM 5019 N N . ALA B 1 315 ? -13.676 20.214 -8.019 1.00 33.03 315 ALA B N 1
ATOM 5020 C CA . ALA B 1 315 ? -14.009 19.032 -8.773 1.00 31.28 315 ALA B CA 1
ATOM 5021 C C . ALA B 1 315 ? -13.022 17.934 -8.534 1.00 30.46 315 ALA B C 1
ATOM 5022 O O . ALA B 1 315 ? -13.430 16.788 -8.404 1.00 30.47 315 ALA B O 1
ATOM 5024 N N . LEU B 1 316 ? -11.736 18.262 -8.489 1.00 29.70 316 LEU B N 1
ATOM 5025 C CA . LEU B 1 316 ? -10.723 17.270 -8.198 1.00 29.72 316 LEU B CA 1
ATOM 5026 C C . LEU B 1 316 ? -10.985 16.685 -6.815 1.00 31.38 316 LEU B C 1
ATOM 5027 O O . LEU B 1 316 ? -10.926 15.463 -6.655 1.00 31.95 316 LEU B O 1
ATOM 5032 N N . TRP B 1 317 ? -11.379 17.495 -5.819 1.00 32.98 317 TRP B N 1
ATOM 5033 C CA . TRP B 1 317 ? -11.696 16.970 -4.502 1.00 34.00 317 TRP B CA 1
ATOM 5034 C C . TRP B 1 317 ? -12.893 16.043 -4.588 1.00 35.13 317 TRP B C 1
ATOM 5035 O O . TRP B 1 317 ? -12.852 14.927 -4.069 1.00 35.65 317 TRP B O 1
ATOM 5046 N N . ASN B 1 318 ? -13.966 16.479 -5.231 1.00 36.54 318 ASN B N 1
ATOM 5047 C CA . ASN B 1 318 ? -15.148 15.655 -5.419 1.00 37.47 318 ASN B CA 1
ATOM 5048 C C . ASN B 1 318 ? -14.824 14.305 -6.054 1.00 37.38 318 ASN B C 1
ATOM 5049 O O . ASN B 1 318 ? -15.501 13.311 -5.813 1.00 37.76 318 ASN B O 1
ATOM 5054 N N . LYS B 1 319 ? -13.771 14.224 -6.853 1.00 37.09 319 LYS B N 1
ATOM 5055 C CA . LYS B 1 319 ? -13.377 12.982 -7.479 1.00 37.23 319 LYS B CA 1
ATOM 5056 C C . LYS B 1 319 ? -12.722 12.116 -6.412 1.00 37.18 319 LYS B C 1
ATOM 5057 O O . LYS B 1 319 ? -13.144 10.982 -6.171 1.00 37.09 319 LYS B O 1
ATOM 5063 N N . VAL B 1 320 ? -11.715 12.675 -5.723 1.00 37.22 320 VAL B N 1
ATOM 5064 C CA . VAL B 1 320 ? -10.989 11.983 -4.649 1.00 36.71 320 VAL B CA 1
ATOM 5065 C C . VAL B 1 320 ? -11.920 11.478 -3.537 1.00 36.51 320 VAL B C 1
ATOM 5066 O O . VAL B 1 320 ? -11.885 10.300 -3.183 1.00 36.23 320 VAL B O 1
ATOM 5070 N N . LYS B 1 321 ? -12.836 12.308 -3.044 1.00 36.34 321 LYS B N 1
ATOM 5071 C CA . LYS B 1 321 ? -13.666 11.934 -1.926 1.00 36.56 321 LYS B CA 1
ATOM 5072 C C . LYS B 1 321 ? -14.580 10.731 -2.157 1.00 36.65 321 LYS B C 1
ATOM 5073 O O . LYS B 1 321 ? -14.919 10.036 -1.183 1.00 36.76 321 LYS B O 1
ATOM 5079 N N . GLU B 1 322 ? -14.946 10.418 -3.401 1.00 36.37 322 GLU B N 1
ATOM 5080 C CA . GLU B 1 322 ? -15.887 9.337 -3.622 1.00 36.44 322 GLU B CA 1
ATOM 5081 C C . GLU B 1 322 ? -15.213 8.012 -3.983 1.00 36.19 322 GLU B C 1
ATOM 5082 O O . GLU B 1 322 ? -15.817 6.944 -3.892 1.00 35.02 322 GLU B O 1
ATOM 5088 N N . GLU B 1 323 ? -13.939 8.032 -4.364 1.00 36.47 323 GLU B N 1
ATOM 5089 C CA . GLU B 1 323 ? -13.233 6.820 -4.760 1.00 36.89 323 GLU B CA 1
ATOM 5090 C C . GLU B 1 323 ? -13.126 5.767 -3.660 1.00 36.92 323 GLU B C 1
ATOM 5091 O O . GLU B 1 323 ? -12.631 6.028 -2.563 1.00 37.18 323 GLU B O 1
ATOM 5097 N N . LYS B 1 324 ? -13.719 4.603 -3.928 1.00 37.06 324 LYS B N 1
ATOM 5098 C CA . LYS B 1 324 ? -13.575 3.420 -3.112 1.00 36.95 324 LYS B CA 1
ATOM 5099 C C . LYS B 1 324 ? -12.151 2.921 -3.301 1.00 37.19 324 LYS B C 1
ATOM 5100 O O . LYS B 1 324 ? -11.665 2.841 -4.425 1.00 36.69 324 LYS B O 1
ATOM 5106 N N . VAL B 1 325 ? -11.438 2.634 -2.219 1.00 38.35 325 VAL B N 1
ATOM 5107 C CA . VAL B 1 325 ? -10.080 2.112 -2.275 1.00 39.29 325 VAL B CA 1
ATOM 5108 C C . VAL B 1 325 ? -9.976 0.907 -1.349 1.00 40.18 325 VAL B C 1
ATOM 5109 O O . VAL B 1 325 ? -10.833 0.694 -0.483 1.00 40.28 325 VAL B O 1
ATOM 5113 N N . LYS B 1 326 ? -8.951 0.092 -1.557 1.00 41.41 326 LYS B N 1
ATOM 5114 C CA . LYS B 1 326 ? -8.685 -1.090 -0.753 1.00 42.48 326 LYS B CA 1
ATOM 5115 C C . LYS B 1 326 ? -7.474 -0.981 0.155 1.00 43.04 326 LYS B C 1
ATOM 5116 O O . LYS B 1 326 ? -6.562 -0.195 -0.081 1.00 43.10 326 LYS B O 1
ATOM 5122 N N . GLY B 1 327 ? -7.415 -1.806 1.194 1.00 43.96 327 GLY B N 1
ATOM 5123 C CA . GLY B 1 327 ? -6.266 -1.824 2.084 1.00 45.06 327 GLY B CA 1
ATOM 5124 C C . GLY B 1 327 ? -6.556 -1.296 3.477 1.00 45.59 327 GLY B C 1
ATOM 5125 O O . GLY B 1 327 ? -5.889 -1.660 4.424 1.00 45.40 327 GLY B O 1
ATOM 5126 N N . ALA B 1 328 ? -7.572 -0.460 3.642 1.00 46.85 328 ALA B N 1
ATOM 5127 C CA . ALA B 1 328 ? -7.900 0.186 4.912 1.00 48.12 328 ALA B CA 1
ATOM 5128 C C . ALA B 1 328 ? -8.160 -0.736 6.102 1.00 48.97 328 ALA B C 1
ATOM 5129 O O . ALA B 1 328 ? -7.895 -0.389 7.264 1.00 49.26 328 ALA B O 1
ATOM 5131 N N . ASP B 1 329 ? -8.778 -1.882 5.819 1.00 49.42 329 ASP B N 1
ATOM 5132 C CA . ASP B 1 329 ? -9.073 -2.857 6.841 1.00 49.37 329 ASP B CA 1
ATOM 5133 C C . ASP B 1 329 ? -7.807 -3.665 7.000 1.00 49.13 329 ASP B C 1
ATOM 5134 O O . ASP B 1 329 ? -7.220 -4.031 5.993 1.00 49.29 329 ASP B O 1
ATOM 5139 N N . PRO B 1 330 ? -7.372 -4.017 8.200 1.00 49.25 330 PRO B N 1
ATOM 5140 C CA . PRO B 1 330 ? -6.153 -4.794 8.393 1.00 49.67 330 PRO B CA 1
ATOM 5141 C C . PRO B 1 330 ? -6.278 -6.314 8.277 1.00 50.09 330 PRO B C 1
ATOM 5142 O O . PRO B 1 330 ? -5.276 -7.020 8.207 1.00 49.54 330 PRO B O 1
ATOM 5146 N N . GLU B 1 331 ? -7.481 -6.877 8.338 1.00 50.90 331 GLU B N 1
ATOM 5147 C CA . GLU B 1 331 ? -7.611 -8.317 8.241 1.00 51.85 331 GLU B CA 1
ATOM 5148 C C . GLU B 1 331 ? -7.712 -8.736 6.805 1.00 51.54 331 GLU B C 1
ATOM 5149 O O . GLU B 1 331 ? -6.959 -9.579 6.351 1.00 51.30 331 GLU B O 1
ATOM 5155 N N . ASP B 1 332 ? -8.640 -8.089 6.110 1.00 51.55 332 ASP B N 1
ATOM 5156 C CA . ASP B 1 332 ? -9.009 -8.384 4.740 1.00 51.05 332 ASP B CA 1
ATOM 5157 C C . ASP B 1 332 ? -8.666 -7.233 3.780 1.00 50.09 332 ASP B C 1
ATOM 5158 O O . ASP B 1 332 ? -9.504 -6.348 3.564 1.00 49.16 332 ASP B O 1
ATOM 5163 N N . PRO B 1 333 ? -7.484 -7.203 3.159 1.00 49.63 333 PRO B N 1
ATOM 5164 C CA . PRO B 1 333 ? -7.049 -6.179 2.216 1.00 50.01 333 PRO B CA 1
ATOM 5165 C C . PRO B 1 333 ? -7.997 -5.852 1.062 1.00 50.74 333 PRO B C 1
ATOM 5166 O O . PRO B 1 333 ? -7.828 -4.824 0.402 1.00 51.54 333 PRO B O 1
ATOM 5170 N N . SER B 1 334 ? -9.008 -6.663 0.771 1.00 51.15 334 SER B N 1
ATOM 5171 C CA . SER B 1 334 ? -9.853 -6.415 -0.376 1.00 51.41 334 SER B CA 1
ATOM 5172 C C . SER B 1 334 ? -11.172 -5.776 -0.021 1.00 51.68 334 SER B C 1
ATOM 5173 O O . SER B 1 334 ? -12.061 -5.616 -0.863 1.00 51.84 334 SER B O 1
ATOM 5176 N N . LYS B 1 335 ? -11.359 -5.429 1.244 1.00 51.94 335 LYS B N 1
ATOM 5177 C CA . LYS B 1 335 ? -12.564 -4.722 1.598 1.00 52.06 335 LYS B CA 1
ATOM 5178 C C . LYS B 1 335 ? -12.378 -3.277 1.116 1.00 51.60 335 LYS B C 1
ATOM 5179 O O . LYS B 1 335 ? -11.273 -2.728 1.267 1.00 52.23 335 LYS B O 1
ATOM 5185 N N . GLU B 1 336 ? -13.394 -2.679 0.478 1.00 50.15 336 GLU B N 1
ATOM 5186 C CA . GLU B 1 336 ? -13.268 -1.327 -0.032 1.00 48.81 336 GLU B CA 1
ATOM 5187 C C . GLU B 1 336 ? -13.899 -0.296 0.874 1.00 48.15 336 GLU B C 1
ATOM 5188 O O . GLU B 1 336 ? -14.959 -0.531 1.457 1.00 48.04 336 GLU B O 1
ATOM 5194 N N . SER B 1 337 ? -13.276 0.867 1.011 1.00 47.49 337 SER B N 1
ATOM 5195 C CA . SER B 1 337 ? -13.860 1.963 1.762 1.00 46.74 337 SER B CA 1
ATOM 5196 C C . SER B 1 337 ? -13.690 3.232 0.947 1.00 45.37 337 SER B C 1
ATOM 5197 O O . SER B 1 337 ? -12.731 3.355 0.190 1.00 44.83 337 SER B O 1
ATOM 5200 N N . LYS B 1 338 ? -14.635 4.162 0.987 1.00 44.35 338 LYS B N 1
ATOM 5201 C CA . LYS B 1 338 ? -14.473 5.435 0.279 1.00 43.32 338 LYS B CA 1
ATOM 5202 C C . LYS B 1 338 ? -13.446 6.318 0.983 1.00 41.97 338 LYS B C 1
ATOM 5203 O O . LYS B 1 338 ? -13.350 6.268 2.217 1.00 41.97 338 LYS B O 1
ATOM 5209 N N . ILE B 1 339 ? -12.708 7.138 0.235 1.00 40.31 339 ILE B N 1
ATOM 5210 C CA . ILE B 1 339 ? -11.739 8.053 0.817 1.00 38.73 339 ILE B CA 1
ATOM 5211 C C . ILE B 1 339 ? -12.385 9.058 1.779 1.00 38.42 339 ILE B C 1
ATOM 5212 O O . ILE B 1 339 ? -11.785 9.316 2.820 1.00 38.08 339 ILE B O 1
ATOM 5217 N N . SER B 1 340 ? -13.587 9.598 1.523 1.00 37.58 340 SER B N 1
ATOM 5218 C CA . SER B 1 340 ? -14.253 10.476 2.474 1.00 37.32 340 SER B CA 1
ATOM 5219 C C . SER B 1 340 ? -14.417 9.845 3.851 1.00 37.83 340 SER B C 1
ATOM 5220 O O . SER B 1 340 ? -14.412 10.511 4.880 1.00 38.19 340 SER B O 1
ATOM 5223 N N . ASP B 1 341 ? -14.596 8.538 3.895 1.00 38.20 341 ASP B N 1
ATOM 5224 C CA . ASP B 1 341 ? -14.847 7.871 5.141 1.00 38.41 341 ASP B CA 1
ATOM 5225 C C . ASP B 1 341 ? -13.624 7.240 5.730 1.00 38.11 341 ASP B C 1
ATOM 5226 O O . ASP B 1 341 ? -13.720 6.425 6.641 1.00 39.12 341 ASP B O 1
ATOM 5231 N N . LEU B 1 342 ? -12.446 7.611 5.279 1.00 37.75 342 LEU B N 1
ATOM 5232 C CA . LEU B 1 342 ? -11.255 6.971 5.764 1.00 37.25 342 LEU B CA 1
ATOM 5233 C C . LEU B 1 342 ? -10.512 8.050 6.521 1.00 37.67 342 LEU B C 1
ATOM 5234 O O . LEU B 1 342 ? -9.824 8.911 5.972 1.00 37.26 342 LEU B O 1
ATOM 5239 N N . ASN B 1 343 ? -10.642 8.019 7.841 1.00 38.52 343 ASN B N 1
ATOM 5240 C CA . ASN B 1 343 ? -10.130 9.114 8.632 1.00 38.54 343 ASN B CA 1
ATOM 5241 C C . ASN B 1 343 ? -9.044 8.809 9.627 1.00 37.96 343 ASN B C 1
ATOM 5242 O O . ASN B 1 343 ? -9.073 9.353 10.727 1.00 38.38 343 ASN B O 1
ATOM 5247 N N . THR B 1 344 ? -8.069 7.957 9.336 1.00 37.04 344 THR B N 1
ATOM 5248 C CA . THR B 1 344 ? -6.959 7.803 10.253 1.00 36.73 344 THR B CA 1
ATOM 5249 C C . THR B 1 344 ? -5.701 7.550 9.468 1.00 35.93 344 THR B C 1
ATOM 5250 O O . THR B 1 344 ? -5.743 6.909 8.430 1.00 36.02 344 THR B O 1
ATOM 5254 N N . GLU B 1 345 ? -4.564 8.002 9.946 1.00 35.59 345 GLU B N 1
ATOM 5255 C CA . GLU B 1 345 ? -3.312 7.679 9.316 1.00 35.23 345 GLU B CA 1
ATOM 5256 C C . GLU B 1 345 ? -3.036 6.183 9.273 1.00 34.56 345 GLU B C 1
ATOM 5257 O O . GLU B 1 345 ? -2.313 5.764 8.372 1.00 35.31 345 GLU B O 1
ATOM 5263 N N . GLU B 1 346 ? -3.538 5.347 10.197 1.00 33.33 346 GLU B N 1
ATOM 5264 C CA . GLU B 1 346 ? -3.255 3.916 10.107 1.00 32.64 346 GLU B CA 1
ATOM 5265 C C . GLU B 1 346 ? -3.968 3.287 8.911 1.00 31.31 346 GLU B C 1
ATOM 5266 O O . GLU B 1 346 ? -3.316 2.606 8.113 1.00 31.08 346 GLU B O 1
ATOM 5272 N N . GLN B 1 347 ? -5.275 3.553 8.761 1.00 29.31 347 GLN B N 1
ATOM 5273 C CA . GLN B 1 347 ? -6.051 3.146 7.599 1.00 27.89 347 GLN B CA 1
ATOM 5274 C C . GLN B 1 347 ? -5.402 3.588 6.266 1.00 28.95 347 GLN B C 1
ATOM 5275 O O . GLN B 1 347 ? -5.109 2.778 5.363 1.00 28.72 347 GLN B O 1
ATOM 5281 N N . LEU B 1 348 ? -5.151 4.904 6.148 1.00 29.53 348 LEU B N 1
ATOM 5282 C CA . LEU B 1 348 ? -4.576 5.505 4.958 1.00 30.26 348 LEU B CA 1
ATOM 5283 C C . LEU B 1 348 ? -3.179 4.977 4.668 1.00 31.42 348 LEU B C 1
ATOM 5284 O O . LEU B 1 348 ? -2.847 4.777 3.491 1.00 31.84 348 LEU B O 1
ATOM 5289 N N . GLN B 1 349 ? -2.354 4.665 5.663 1.00 32.58 349 GLN B N 1
ATOM 5290 C CA . GLN B 1 349 ? -1.053 4.089 5.360 1.00 34.10 349 GLN B CA 1
ATOM 5291 C C . GLN B 1 349 ? -1.238 2.687 4.790 1.00 33.89 349 GLN B C 1
ATOM 5292 O O . GLN B 1 349 ? -0.450 2.271 3.931 1.00 33.24 349 GLN B O 1
ATOM 5298 N N . ARG B 1 350 ? -2.285 1.961 5.229 1.00 33.11 350 ARG B N 1
ATOM 5299 C CA . ARG B 1 350 ? -2.543 0.639 4.690 1.00 33.21 350 ARG B CA 1
ATOM 5300 C C . ARG B 1 350 ? -2.960 0.658 3.202 1.00 33.85 350 ARG B C 1
ATOM 5301 O O . ARG B 1 350 ? -2.360 -0.056 2.382 1.00 34.17 350 ARG B O 1
ATOM 5309 N N . VAL B 1 351 ? -3.918 1.509 2.789 1.00 33.54 351 VAL B N 1
ATOM 5310 C CA . VAL B 1 351 ? -4.296 1.697 1.380 1.00 32.59 351 VAL B CA 1
ATOM 5311 C C . VAL B 1 351 ? -3.065 2.005 0.507 1.00 32.76 351 VAL B C 1
ATOM 5312 O O . VAL B 1 351 ? -2.884 1.462 -0.576 1.00 33.13 351 VAL B O 1
ATOM 5316 N N . LEU B 1 352 ? -2.147 2.855 0.952 1.00 32.84 352 LEU B N 1
ATOM 5317 C CA . LEU B 1 352 ? -0.969 3.202 0.179 1.00 32.84 352 LEU B CA 1
ATOM 5318 C C . LEU B 1 352 ? 0.000 2.062 0.069 1.00 33.58 352 LEU B C 1
ATOM 5319 O O . LEU B 1 352 ? 0.658 1.929 -0.956 1.00 34.23 352 LEU B O 1
ATOM 5324 N N . ASP B 1 353 ? 0.108 1.213 1.086 1.00 34.92 353 ASP B N 1
ATOM 5325 C CA . ASP B 1 353 ? 0.963 0.032 1.031 1.00 35.23 353 ASP B CA 1
ATOM 5326 C C . ASP B 1 353 ? 0.345 -0.994 0.113 1.00 35.30 353 ASP B C 1
ATOM 5327 O O . ASP B 1 353 ? 1.046 -1.747 -0.569 1.00 34.80 353 ASP B O 1
ATOM 5332 N N . TYR B 1 354 ? -0.985 -1.041 0.168 1.00 35.70 354 TYR B N 1
ATOM 5333 C CA . TYR B 1 354 ? -1.782 -1.938 -0.625 1.00 36.80 354 TYR B CA 1
ATOM 5334 C C . TYR B 1 354 ? -1.436 -1.755 -2.105 1.00 37.10 354 TYR B C 1
ATOM 5335 O O . TYR B 1 354 ? -0.918 -2.680 -2.735 1.00 37.58 354 TYR B O 1
ATOM 5344 N N . TYR B 1 355 ? -1.698 -0.564 -2.673 1.00 36.41 355 TYR B N 1
ATOM 5345 C CA . TYR B 1 355 ? -1.339 -0.262 -4.046 1.00 34.97 355 TYR B CA 1
ATOM 5346 C C . TYR B 1 355 ? 0.147 -0.393 -4.234 1.00 35.52 355 TYR B C 1
ATOM 5347 O O . TYR B 1 355 ? 0.543 -0.939 -5.243 1.00 36.23 355 TYR B O 1
ATOM 5356 N N . ALA B 1 356 ? 1.004 -0.052 -3.277 1.00 36.48 356 ALA B N 1
ATOM 5357 C CA . ALA B 1 356 ? 2.431 -0.249 -3.494 1.00 37.69 356 ALA B CA 1
ATOM 5358 C C . ALA B 1 356 ? 2.810 -1.699 -3.764 1.00 38.22 356 ALA B C 1
ATOM 5359 O O . ALA B 1 356 ? 3.848 -1.957 -4.380 1.00 38.97 356 ALA B O 1
ATOM 5361 N N . VAL B 1 357 ? 1.997 -2.647 -3.312 1.00 38.60 357 VAL B N 1
ATOM 5362 C CA . VAL B 1 357 ? 2.313 -4.039 -3.541 1.00 39.47 357 VAL B CA 1
ATOM 5363 C C . VAL B 1 357 ? 1.403 -4.606 -4.623 1.00 40.43 357 VAL B C 1
ATOM 5364 O O . VAL B 1 357 ? 1.762 -5.561 -5.316 1.00 41.00 357 VAL B O 1
ATOM 5368 N N . ALA B 1 358 ? 0.207 -4.036 -4.780 1.00 41.27 358 ALA B N 1
ATOM 5369 C CA . ALA B 1 358 ? -0.787 -4.534 -5.719 1.00 41.91 358 ALA B CA 1
ATOM 5370 C C . ALA B 1 358 ? -0.398 -4.389 -7.199 1.00 42.05 358 ALA B C 1
ATOM 5371 O O . ALA B 1 358 ? 0.213 -3.425 -7.672 1.00 42.43 358 ALA B O 1
#

CATH classification: 3.90.150.10 (+1 more: 1.10.470.10)

Nearest PDB structures (foldseek):
  2vsg-assembly1_B  TM=9.938E-01  e=3.738E-49  Trypanosoma brucei
  8b3b-assembly1_A  TM=7.199E-01  e=5.656E-11  Trypanosoma brucei
  8b3b-assembly2_C  TM=7.085E-01  e=1.211E-10  Trypanosoma brucei
  8b3b-assembly4_E  TM=7.284E-01  e=6.103E-10  Trypanosoma brucei
  8b3b-assembly4_F  TM=7.101E-01  e=1.133E-09  Trypanosoma brucei

B-factor: mean 34.27, std 12.92, range [4.28, 97.79]

Radius of gyration: 32.87 Å; Cα contacts (8 Å, |Δi|>4): 1568; chains: 2; bounding box: 46×79×92 Å

Secondary structure (DSSP, 8-state):
----B-HHHHHHHHHHHHHHTTHHHHHHHHHHHHHHHHHHHHHHHHHHHHHHHHSTTSHHHHHHHHHHHHHHHHHHHHHHHHHHHHHHHHHHHHHHHHHHHHHHHHHHHHHHSB-SSSBSBPPSSS-S--TTTTGGGT-S---PPSS-------TTTS-SSS-TT---B-SGGGB--SSS--SSSPPSS-TTTSSB----SS--EEEGGGTEEEEETTEEEB---S-TTTTTGGGTTSHHHHHHHHHHHHHTSPP-----SSHHHHHHHHHTSHHHHHHHHHHHHHHTTS-GGG---HHHHHHHHT-TTS-HHHHHHHHHTT-EEE--SSS-TT-EEEGGG--SHHHHHHHHHHHHH-/----B-HHHHHHHHHHHHHHTTHHHHHHHHHHHHHHHHHHHHHHHHHHHHHHHHSTTSHHHHHHHHHHHHHHHHHHHHHHHHHHHHHHHHHHHHHHHHHHHHHHHHHHHHHHSB-SS-BSBPPSTT-S--TTTTGGGT-S-----SS-------TTTS-SSS-TT---B-SSSSB--SSS-BTTSPPSS-TTTSSS----SS--EEETTTTEEESSTT--BBPP-S-TTTTTGGGGGSHHHHHHHHHHHHHTPPP-----SSHHHHHHHHHTSHHHHHHHHHHHHHHTT--GGG---HHHHHHHHT-GGGHHHHHHHHHHHH-EEE--SSS-TT-EEEGGG---HHHHHHHHHHHHH-

Foldseek 3Di:
DQFAWECLQQLLLLLLLQLLQLLLLQLVVLLVQLVVQLVVLVLVLLLLVLVCLVVVDDLLVLLSVLLVQLSVVQSVQSVVLNVVSVVLSVLLNVLSNLLSVLSLFLVVVQLPQAPVPAGNYAVPPLHGDPNVCRVVSRNDDDDQDDNSNDNDRPCCCFNLFFRNSNAKDDWQPGGGHHPGHCALAAWPDPVVPTPHHNLPPQDWDQGSNQQWIGNHGRTIIGAGGGGCPPDRVVCLPPSRNSSSVSSNVSVPRDRGDGADPDVLRNSLVSLPDDSSQLSSLCVVCVVVVHDSVVPPPPVVSSCVSQRDSSVVSSVSVVVSQQDWFFQQDPPDRVDTDGSVVDRDVVSSVRSSVSSVVD/DQFAFACLQLLLLLLLLQQLLLLLLLLVVQLVVLVVQLQVLVQLLLLLVLVCLVCVPDVLVLLSVLLSLLSVVLNVQSVVLSVVSNVLSVQLNVLSNLLSVQSLQLVVVQLVQADVPFGNHAPHVLHGCPNVCSVVSRSNDDDDDPDSHDNDGDCCQANLFWGQSQAKDDWVPSTGHHPGHCQQAAWPDPPVPTPHHRLPPQDWDQGSQQQWIGSHGRTTMGAGGRGCVPPVVVCCPGSRNSSNVSVVSNSPRDNGDGADPDSLRNSLVSLPDVSSVQSSLVVVCVVPVHHSVVDDPVVVSSCVSQRDSRPCSVVSVVVSQADWFFQQDPPDRPDTDGSVPRGDPVSSVRSSVSSVVD